Protein AF-0000000079721113 (afdb_homodimer)

Nearest PDB structures (foldseek):
  3q8d-assembly1_A  TM=7.172E-01  e=2.042E-10  Escherichia coli
  1w3s-assembly1_A  TM=7.820E-01  e=4.295E-09  Deinococcus radiodurans R1 = ATCC 13939 = DSM 20539
  2v1c-assembly1_C-2  TM=7.992E-01  e=2.391E-08  Deinococcus radiodurans R1 = ATCC 13939 = DSM 20539
  4jcv-assembly1_E  TM=7.531E-01  e=1.191E-07  Deinococcus radiodurans R1 = ATCC 13939 = DSM 20539
  2pqa-assembly2_C  TM=4.537E-01  e=2.463E-02  Homo sapiens

Solvent-accessible surface area (backbone atoms only — not comparable to full-atom values): 26046 Å² total; per-residue (Å²): 83,80,44,78,36,46,31,32,25,32,45,62,42,79,41,81,93,28,22,35,39,33,35,27,47,25,46,70,46,13,49,45,46,28,48,40,76,44,45,68,70,42,87,79,51,82,55,57,53,72,67,49,22,53,57,35,37,30,38,34,34,29,39,48,75,85,74,85,61,73,24,40,72,76,44,64,41,79,66,55,85,57,64,33,36,77,54,33,71,60,44,30,38,45,35,51,32,52,17,42,50,46,56,42,65,62,78,52,61,48,55,46,57,67,58,44,52,49,53,54,50,50,52,52,48,53,39,76,43,87,79,50,91,55,45,68,56,48,51,53,55,56,48,27,57,77,73,69,64,46,68,44,74,58,59,68,84,38,64,28,32,32,47,76,78,32,34,42,31,80,63,86,68,94,56,62,66,41,44,64,70,58,33,54,54,51,54,53,52,72,74,55,55,83,90,45,46,75,74,60,85,68,55,55,68,57,47,53,51,50,44,52,51,51,53,49,35,47,46,69,73,37,84,83,44,61,85,56,77,41,50,58,30,37,55,42,53,67,99,84,81,43,78,36,45,31,32,25,30,46,61,42,80,41,81,93,29,23,35,39,33,34,27,45,25,46,69,44,12,50,46,45,29,48,41,75,45,44,67,70,42,85,81,50,84,54,56,54,72,67,48,22,53,56,34,37,29,38,34,33,29,41,47,75,85,75,86,59,72,25,39,70,77,43,63,40,79,66,56,84,57,64,32,36,80,53,34,70,61,44,32,38,46,35,52,31,50,15,43,51,47,58,44,65,61,77,51,62,48,54,44,57,66,57,44,53,48,53,53,52,51,53,52,48,54,38,76,43,87,80,51,90,55,44,67,55,49,50,54,55,56,50,27,55,76,72,70,61,43,68,44,74,57,58,68,84,39,65,26,33,33,47,76,79,31,32,42,30,80,62,88,67,94,53,63,67,40,43,65,71,58,32,54,54,50,55,54,54,73,74,53,55,84,90,47,46,72,73,59,85,68,56,58,70,58,46,52,51,48,45,50,51,52,53,50,35,47,47,67,73,37,83,83,43,62,84,54,78,41,50,58,29,36,56,43,54,66,98

Foldseek 3Di:
DKDKWKWFWQDWDDDPDAKIWTWIQTQAFGIAIAIGPRQRPDPPDQDHPVCRPFGFMWTWIWDDPPPPDHTYTDHIDGPDDFDPCCPPPLNVLVRNQVSLQCVLFTDGRGHDNPLVVLSVVLNNVVRVDDQCLLSSLLSLLVSVVVVVLRADCPPLVAFKAALLNRYGDNDDDPGDIDGDPLSVLVNVSVPDDPVCRSVRDDDLVSSLVSVVSSLVSSVNPGPRGDNDPSSVVSSVSSD/DKDKWKWFWQDWDDDPDAKIWTWIQTQAFGIAIAIGPRQRPDPPDQDHPVCRPFGFMWTWIWDDPPPPDHTYTDHIDRPDDFDPCCPPPLNVLVRNQVSLQCVLFTDGRGHDNPLVVLSVVLNNVSRVDDQCLLSSLLSLLVSVVVVVLRADCPPLVAFKAALLNRYGDNDDDPGDIDGDPLSVLVNVSVPDDPVCRSVRDDDLVSSLVSVVSSLVSSVNPGPRGDDDPSSVVSSVSSD

Radius of gyration: 24.37 Å; Cα contacts (8 Å, |Δi|>4): 868; chains: 2; bounding box: 48×69×67 Å

Secondary structure (DSSP, 8-state):
-EEEEEEEEEEEEEETTTEEEEEEEETTTEEEEEEETTTTT-SSSSS-GGGGSTT-EEEEEEE---SSSPBEEEEEEESS--SSTTTSHHHHHHHHHHHHHHHHH----S--HHHHHHHHHHHHHHHH-S--TTHHHHHHHHHHHHHT-PPB-TTTTSSEEETTTTEEESS--SS-EEEHHHHHHHHHHHT--GGGGGG----HHHHHHHHHHHHHHHHHHSTT----THHHHHHHHT-/-EEEEEEEEEEEEEETTTEEEEEEEETTTEEEEEEETTTTT-SSSSS-GGGGSTT-EEEEEEE---SSS-BEEEEEEESS--SSTTTSHHHHHHHHHHHHHHHHH----S--HHHHHHHHHHHHHHHH-S--TTHHHHHHHHHHHHHT-PPB-TTTTSSEEETTTTEEESS--SS-EEEHHHHHHHHHHHT--GGGGGG----HHHHHHHHHHHHHHHHHHSTT----THHHHHHHHT-

InterPro domains:
  IPR003717 Recombination protein O, RecO [MF_00201] (1-237)
  IPR003717 Recombination protein O, RecO [PF02565] (86-227)
  IPR003717 Recombination protein O, RecO [PTHR33991] (2-238)
  IPR003717 Recombination protein O, RecO [TIGR00613] (5-154)
  IPR012340 Nucleic acid-binding, OB-fold [G3DSA:2.40.50.140] (1-79)
  IPR012340 Nucleic acid-binding, OB-fold [SSF50249] (2-80)
  IPR022572 DNA replication/recombination mediator RecO, N-terminal [PF11967] (1-79)
  IPR037278 ARFGAP/RecO-like zinc finger [SSF57863] (85-222)
  IPR042242 Recombination protein O, C-terminal [G3DSA:1.20.1440.120] (90-238)

Sequence (478 aa):
MQVATKGIVLTSIKYGDTSLIVRIFTFSDGIKSYLLRGILASKKGKLKTAYFQPLLQLDLIASHKNKGTLERITEAKVSYHYQSLHTDIAKNALTFFLAEMLGNSIHEEEANEGLFNFIEAALQWLDAHDEFANFHLYFLLSLTKYFGFYPDTNNMDYMYFDLLEGEFIKAPSLNPIVEGENLKHFKELLGINFDAIHSIKLNKKNRQELLKNLVLYFELHLQGFRKPKSLAVLNEVFSMQVATKGIVLTSIKYGDTSLIVRIFTFSDGIKSYLLRGILASKKGKLKTAYFQPLLQLDLIASHKNKGTLERITEAKVSYHYQSLHTDIAKNALTFFLAEMLGNSIHEEEANEGLFNFIEAALQWLDAHDEFANFHLYFLLSLTKYFGFYPDTNNMDYMYFDLLEGEFIKAPSLNPIVEGENLKHFKELLGINFDAIHSIKLNKKNRQELLKNLVLYFELHLQGFRKPKSLAVLNEVFS

pLDDT: mean 91.45, std 7.27, range [52.16, 98.31]

Organism: NCBI:txid616991

Structure (mmCIF, N/CA/C/O backbone):
data_AF-0000000079721113-model_v1
#
loop_
_entity.id
_entity.type
_entity.pdbx_description
1 polymer 'DNA replication and repair protein RecO'
#
loop_
_atom_site.group_PDB
_atom_site.id
_atom_site.type_symbol
_atom_site.label_atom_id
_atom_site.label_alt_id
_atom_site.label_comp_id
_atom_site.label_asym_id
_atom_site.label_entity_id
_atom_site.label_seq_id
_atom_site.pdbx_PDB_ins_code
_atom_site.Cartn_x
_atom_site.Cartn_y
_atom_site.Cartn_z
_atom_site.occupancy
_atom_site.B_iso_or_equiv
_atom_site.auth_seq_id
_atom_site.auth_comp_id
_atom_site.auth_asym_id
_atom_site.auth_atom_id
_atom_site.pdbx_PDB_model_num
ATOM 1 N N . MET A 1 1 ? -17.828 27.859 -12.805 1 86.75 1 MET A N 1
ATOM 2 C CA . MET A 1 1 ? -16.594 28.562 -13.133 1 86.75 1 MET A CA 1
ATOM 3 C C . MET A 1 1 ? -15.438 27.578 -13.312 1 86.75 1 MET A C 1
ATOM 5 O O . MET A 1 1 ? -15.266 26.656 -12.508 1 86.75 1 MET A O 1
ATOM 9 N N . GLN A 1 2 ? -14.672 27.828 -14.406 1 93.75 2 GLN A N 1
ATOM 10 C CA . GLN A 1 2 ? -13.5 27 -14.664 1 93.75 2 GLN A CA 1
ATOM 11 C C . GLN A 1 2 ? -12.305 27.469 -13.828 1 93.75 2 GLN A C 1
ATOM 13 O O . GLN A 1 2 ? -12.055 28.672 -13.703 1 93.75 2 GLN A O 1
ATOM 18 N N . VAL A 1 3 ? -11.656 26.531 -13.211 1 95.19 3 VAL A N 1
ATOM 19 C CA . VAL A 1 3 ? -10.539 26.859 -12.336 1 95.19 3 VAL A CA 1
ATOM 20 C C . VAL A 1 3 ? -9.336 26 -12.68 1 95.19 3 VAL A C 1
ATOM 22 O O . VAL A 1 3 ? -9.484 24.812 -12.977 1 95.19 3 VAL A O 1
ATOM 25 N N . ALA A 1 4 ? -8.172 26.625 -12.75 1 97.31 4 ALA A N 1
ATOM 26 C CA . ALA A 1 4 ? -6.887 25.938 -12.789 1 97.31 4 ALA A CA 1
ATOM 27 C C . ALA A 1 4 ? -6.211 25.938 -11.422 1 97.31 4 ALA A C 1
ATOM 29 O O . ALA A 1 4 ? -6 27 -10.836 1 97.31 4 ALA A O 1
ATOM 30 N N . THR A 1 5 ? -5.953 24.75 -10.906 1 97.62 5 THR A N 1
ATOM 31 C CA . THR A 1 5 ? -5.418 24.703 -9.547 1 97.62 5 THR A CA 1
ATOM 32 C C . THR A 1 5 ? -4.605 23.438 -9.32 1 97.62 5 THR A C 1
ATOM 34 O O . THR A 1 5 ? -4.789 22.438 -10.031 1 97.62 5 THR A O 1
ATOM 37 N N . LYS A 1 6 ? -3.658 23.531 -8.375 1 98.06 6 LYS A N 1
ATOM 38 C CA . LYS A 1 6 ? -3.002 22.344 -7.871 1 98.06 6 LYS A CA 1
ATOM 39 C C . LYS A 1 6 ? -3.906 21.594 -6.895 1 98.06 6 LYS A C 1
ATOM 41 O O . LYS A 1 6 ? -4.797 22.188 -6.289 1 98.06 6 LYS A O 1
ATOM 46 N N . GLY A 1 7 ? -3.684 20.281 -6.801 1 98 7 GLY A N 1
ATOM 47 C CA . GLY A 1 7 ? -4.469 19.469 -5.887 1 98 7 GLY A CA 1
ATOM 48 C C . GLY A 1 7 ? -3.709 18.281 -5.348 1 98 7 GLY A C 1
ATOM 49 O O . GLY A 1 7 ? -2.816 17.75 -6.016 1 98 7 GLY A O 1
ATOM 50 N N . ILE A 1 8 ? -4.031 17.875 -4.133 1 98.06 8 ILE A N 1
ATOM 51 C CA . ILE A 1 8 ? -3.523 16.672 -3.496 1 98.06 8 ILE A CA 1
ATOM 52 C C . ILE A 1 8 ? -4.68 15.711 -3.213 1 98.06 8 ILE A C 1
ATOM 54 O O . ILE A 1 8 ? -5.609 16.047 -2.48 1 98.06 8 ILE A O 1
ATOM 58 N N . VAL A 1 9 ? -4.598 14.539 -3.781 1 97.12 9 VAL A N 1
ATOM 59 C CA . VAL A 1 9 ? -5.676 13.562 -3.656 1 97.12 9 VAL A CA 1
ATOM 60 C C . VAL A 1 9 ? -5.715 13.016 -2.232 1 97.12 9 VAL A C 1
ATOM 62 O O . VAL A 1 9 ? -4.691 12.578 -1.703 1 97.12 9 VAL A O 1
ATOM 65 N N . LEU A 1 10 ? -6.906 13.016 -1.631 1 96.12 10 LEU A N 1
ATOM 66 C CA . LEU A 1 10 ? -7.031 12.5 -0.273 1 96.12 10 LEU A CA 1
ATOM 67 C C . LEU A 1 10 ? -7.727 11.141 -0.272 1 96.12 10 LEU A C 1
ATOM 69 O O . LEU A 1 10 ? -7.211 10.18 0.301 1 96.12 10 LEU A O 1
ATOM 73 N N . THR A 1 11 ? -8.891 11.141 -0.891 1 92.38 11 THR A N 1
ATOM 74 C CA . THR A 1 11 ? -9.648 9.898 -0.908 1 92.38 11 THR A CA 1
ATOM 75 C C . THR A 1 11 ? -10.281 9.672 -2.277 1 92.38 11 THR A C 1
ATOM 77 O O . THR A 1 11 ? -10.57 10.625 -3.002 1 92.38 11 THR A O 1
ATOM 80 N N . SER A 1 12 ? -10.344 8.477 -2.65 1 91.81 12 SER A N 1
ATOM 81 C CA . SER A 1 12 ? -11.047 8.023 -3.844 1 91.81 12 SER A CA 1
ATOM 82 C C . SER A 1 12 ? -11.969 6.848 -3.527 1 91.81 12 SER A C 1
ATOM 84 O O . SER A 1 12 ? -11.523 5.82 -3.012 1 91.81 12 SER A O 1
ATOM 86 N N . ILE A 1 13 ? -13.258 7.043 -3.811 1 88.19 13 ILE A N 1
ATOM 87 C CA . ILE A 1 13 ? -14.211 5.988 -3.486 1 88.19 13 ILE A CA 1
ATOM 88 C C . ILE A 1 13 ? -15.078 5.684 -4.703 1 88.19 13 ILE A C 1
ATOM 90 O O . ILE A 1 13 ? -15.453 6.594 -5.453 1 88.19 13 ILE A O 1
ATOM 94 N N . LYS A 1 14 ? -15.422 4.477 -4.852 1 85.81 14 LYS A N 1
ATOM 95 C CA . LYS A 1 14 ? -16.297 4.055 -5.938 1 85.81 14 LYS A CA 1
ATOM 96 C C . LYS A 1 14 ? -17.719 4.602 -5.746 1 85.81 14 LYS A C 1
ATOM 98 O O . LYS A 1 14 ? -18.234 4.621 -4.625 1 85.81 14 LYS A O 1
ATOM 103 N N . TYR A 1 15 ? -18.172 5.164 -6.805 1 89.38 15 TYR A N 1
ATOM 104 C CA . TYR A 1 15 ? -19.547 5.648 -6.867 1 89.38 15 TYR A CA 1
ATOM 105 C C . TYR A 1 15 ? -20.297 4.992 -8.016 1 89.38 15 TYR A C 1
ATOM 107 O O . TYR A 1 15 ? -20.062 5.305 -9.188 1 89.38 15 TYR A O 1
ATOM 115 N N . GLY A 1 16 ? -21.219 4.133 -7.652 1 87.19 16 GLY A N 1
ATOM 116 C CA . GLY A 1 16 ? -21.844 3.334 -8.695 1 87.19 16 GLY A CA 1
ATOM 117 C C . GLY A 1 16 ? -20.906 2.299 -9.289 1 87.19 16 GLY A C 1
ATOM 118 O O . GLY A 1 16 ? -20.016 1.796 -8.602 1 87.19 16 GLY A O 1
ATOM 119 N N . ASP A 1 17 ? -21.156 1.898 -10.617 1 83.69 17 ASP A N 1
ATOM 120 C CA . ASP A 1 17 ? -20.406 0.803 -11.219 1 83.69 17 ASP A CA 1
ATOM 121 C C . ASP A 1 17 ? -19.203 1.325 -11.984 1 83.69 17 ASP A C 1
ATOM 123 O O . ASP A 1 17 ? -18.219 0.604 -12.172 1 83.69 17 ASP A O 1
ATOM 127 N N . THR A 1 18 ? -19.281 2.627 -12.336 1 87.62 18 THR A N 1
ATOM 128 C CA . THR A 1 18 ? -18.281 3.025 -13.32 1 87.62 18 THR A CA 1
ATOM 129 C C . THR A 1 18 ? -17.594 4.32 -12.891 1 87.62 18 THR A C 1
ATOM 131 O O . THR A 1 18 ? -16.656 4.781 -13.555 1 87.62 18 THR A O 1
ATOM 134 N N . SER A 1 19 ? -18.016 4.875 -11.711 1 91.5 19 SER A N 1
ATOM 135 C CA . SER A 1 19 ? -17.547 6.219 -11.398 1 91.5 19 SER A CA 1
ATOM 136 C C . SER A 1 19 ? -16.797 6.246 -10.07 1 91.5 19 SER A C 1
ATOM 138 O O . SER A 1 19 ? -16.828 5.277 -9.312 1 91.5 19 SER A O 1
ATOM 140 N N . LEU A 1 20 ? -16.031 7.328 -9.906 1 92 20 LEU A N 1
ATOM 141 C CA . LEU A 1 20 ? -15.336 7.586 -8.648 1 92 20 LEU A CA 1
ATOM 142 C C . LEU A 1 20 ? -15.727 8.953 -8.086 1 92 20 LEU A C 1
ATOM 144 O O . LEU A 1 20 ? -15.93 9.906 -8.844 1 92 20 LEU A O 1
ATOM 148 N N . ILE A 1 21 ? -15.836 9.008 -6.824 1 94.75 21 ILE A N 1
ATOM 149 C CA . ILE A 1 21 ? -15.844 10.281 -6.113 1 94.75 21 ILE A CA 1
ATOM 150 C C . ILE A 1 21 ? -14.492 10.508 -5.441 1 94.75 21 ILE A C 1
ATOM 152 O O . ILE A 1 21 ? -14.047 9.688 -4.633 1 94.75 21 ILE A O 1
ATOM 156 N N . VAL A 1 22 ? -13.875 11.562 -5.809 1 95.69 22 VAL A N 1
ATOM 157 C CA . VAL A 1 22 ? -12.539 11.844 -5.277 1 95.69 22 VAL A CA 1
ATOM 158 C C . VAL A 1 22 ? -12.562 13.148 -4.484 1 95.69 22 VAL A C 1
ATOM 160 O O . VAL A 1 22 ? -13.172 14.133 -4.91 1 95.69 22 VAL A O 1
ATOM 163 N N . ARG A 1 23 ? -12 13.086 -3.32 1 95.94 23 ARG A N 1
ATOM 164 C CA . ARG A 1 23 ? -11.789 14.281 -2.506 1 95.94 23 ARG A CA 1
ATOM 165 C C . ARG A 1 23 ? -10.367 14.797 -2.652 1 95.94 23 ARG A C 1
ATOM 167 O O . ARG A 1 23 ? -9.406 14.055 -2.463 1 95.94 23 ARG A O 1
ATOM 174 N N . ILE A 1 24 ? -10.305 16.062 -3.021 1 97.31 24 ILE A N 1
ATOM 175 C CA . ILE A 1 24 ? -9 16.641 -3.305 1 97.31 24 ILE A CA 1
ATOM 176 C C . ILE A 1 24 ? -8.828 17.938 -2.504 1 97.31 24 ILE A C 1
ATOM 178 O O . ILE A 1 24 ? -9.75 18.75 -2.418 1 97.31 24 ILE A O 1
ATOM 182 N N . PHE A 1 25 ? -7.695 18.047 -1.771 1 97.94 25 PHE A N 1
ATOM 183 C CA . PHE A 1 25 ? -7.316 19.328 -1.174 1 97.94 25 PHE A CA 1
ATOM 184 C C . PHE A 1 25 ? -6.668 20.234 -2.209 1 97.94 25 PHE A C 1
ATOM 186 O O . PHE A 1 25 ? -5.543 19.984 -2.648 1 97.94 25 PHE A O 1
ATOM 193 N N . THR A 1 26 ? -7.391 21.281 -2.639 1 97.44 26 THR A N 1
ATOM 194 C CA . THR A 1 26 ? -6.922 22.141 -3.719 1 97.44 26 THR A CA 1
ATOM 195 C C . THR A 1 26 ? -6.234 23.375 -3.162 1 97.44 26 THR A C 1
ATOM 197 O O . THR A 1 26 ? -6.559 23.828 -2.062 1 97.44 26 THR A O 1
ATOM 200 N N . PHE A 1 27 ? -5.285 23.828 -3.934 1 97.56 27 PHE A N 1
ATOM 201 C CA . PHE A 1 27 ? -4.566 25.047 -3.562 1 97.56 27 PHE A CA 1
ATOM 202 C C . PHE A 1 27 ? -5.508 26.25 -3.539 1 97.56 27 PHE A C 1
ATOM 204 O O . PHE A 1 27 ? -5.43 27.078 -2.639 1 97.56 27 PHE A O 1
ATOM 211 N N . SER A 1 28 ? -6.492 26.281 -4.398 1 95.25 28 SER A N 1
ATOM 212 C CA . SER A 1 28 ? -7.301 27.469 -4.629 1 95.25 28 SER A CA 1
ATOM 213 C C . SER A 1 28 ? -8.57 27.453 -3.781 1 95.25 28 SER A C 1
ATOM 215 O O . SER A 1 28 ? -9.07 28.5 -3.387 1 95.25 28 SER A O 1
ATOM 217 N N . ASP A 1 29 ? -9.156 26.219 -3.518 1 94.06 29 ASP A N 1
ATOM 218 C CA . ASP A 1 29 ? -10.523 26.219 -2.994 1 94.06 29 ASP A CA 1
ATOM 219 C C . ASP A 1 29 ? -10.641 25.266 -1.804 1 94.06 29 ASP A C 1
ATOM 221 O O . ASP A 1 29 ? -11.75 24.875 -1.424 1 94.06 29 ASP A O 1
ATOM 225 N N . GLY A 1 30 ? -9.492 24.938 -1.265 1 94.5 30 GLY A N 1
ATOM 226 C CA . GLY A 1 30 ? -9.594 23.984 -0.162 1 94.5 30 GLY A CA 1
ATOM 227 C C . GLY A 1 30 ? -10.039 22.609 -0.598 1 94.5 30 GLY A C 1
ATOM 228 O O . GLY A 1 30 ? -9.664 22.141 -1.675 1 94.5 30 GLY A O 1
ATOM 229 N N . ILE A 1 31 ? -10.836 21.953 0.256 1 95.44 31 ILE A N 1
ATOM 230 C CA . ILE A 1 31 ? -11.266 20.594 -0.056 1 95.44 31 ILE A CA 1
ATOM 231 C C . ILE A 1 31 ? -12.477 20.641 -0.979 1 95.44 31 ILE A C 1
ATOM 233 O O . ILE A 1 31 ? -13.445 21.359 -0.712 1 95.44 31 ILE A O 1
ATOM 237 N N . LYS A 1 32 ? -12.359 19.891 -2.023 1 95.38 32 LYS A N 1
ATOM 238 C CA . LYS A 1 32 ? -13.469 19.75 -2.959 1 95.38 32 LYS A CA 1
ATOM 239 C C . LYS A 1 32 ? -13.695 18.281 -3.328 1 95.38 32 LYS A C 1
ATOM 241 O O . LYS A 1 32 ? -12.742 17.5 -3.391 1 95.38 32 LYS A O 1
ATOM 246 N N . SER A 1 33 ? -14.945 17.969 -3.557 1 95.81 33 SER A N 1
ATOM 247 C CA . SER A 1 33 ? -15.305 16.641 -4.02 1 95.81 33 SER A CA 1
ATOM 248 C C . SER A 1 33 ? -15.664 16.641 -5.5 1 95.81 33 SER A C 1
ATOM 250 O O . SER A 1 33 ? -16.406 17.516 -5.961 1 95.81 33 SER A O 1
ATOM 252 N N . TYR A 1 34 ? -15.086 15.711 -6.242 1 96.56 34 TYR A N 1
ATOM 253 C CA . TYR A 1 34 ? -15.281 15.625 -7.684 1 96.56 34 TYR A CA 1
ATOM 254 C C . TYR A 1 34 ? -15.891 14.281 -8.07 1 96.56 34 TYR A C 1
ATOM 256 O O . TYR A 1 34 ? -15.492 13.242 -7.543 1 96.56 34 TYR A O 1
ATOM 264 N N . LEU A 1 35 ? -16.859 14.398 -8.938 1 95.25 35 LEU A N 1
ATOM 265 C CA . LEU A 1 35 ? -17.391 13.18 -9.547 1 95.25 35 LEU A CA 1
ATOM 266 C C . LEU A 1 35 ? -16.688 12.898 -10.875 1 95.25 35 LEU A C 1
ATOM 268 O O . LEU A 1 35 ? -16.781 13.703 -11.805 1 95.25 35 LEU A O 1
ATOM 272 N N . LEU A 1 36 ? -15.969 11.812 -10.898 1 93.25 36 LEU A N 1
ATOM 273 C CA . LEU A 1 36 ? -15.352 11.352 -12.141 1 93.25 36 LEU A CA 1
ATOM 274 C C . LEU A 1 36 ? -16.219 10.289 -12.812 1 93.25 36 LEU A C 1
ATOM 276 O O . LEU A 1 36 ? -16.016 9.094 -12.617 1 93.25 36 LEU A O 1
ATOM 280 N N . ARG A 1 37 ? -17 10.773 -13.719 1 89.62 37 ARG A N 1
ATOM 281 C CA . ARG A 1 37 ? -18.016 9.922 -14.336 1 89.62 37 ARG A CA 1
ATOM 282 C C . ARG A 1 37 ? -17.375 8.977 -15.352 1 89.62 37 ARG A C 1
ATOM 284 O O . ARG A 1 37 ? -16.609 9.414 -16.219 1 89.62 37 ARG A O 1
ATOM 291 N N . GLY A 1 38 ? -17.656 7.703 -15.281 1 87 38 GLY A N 1
ATOM 292 C CA . GLY A 1 38 ? -17.281 6.711 -16.281 1 87 38 GLY A CA 1
ATOM 293 C C . GLY A 1 38 ? -15.797 6.398 -16.281 1 87 38 GLY A C 1
ATOM 294 O O . GLY A 1 38 ? -15.305 5.738 -17.188 1 87 38 GLY A O 1
ATOM 295 N N . ILE A 1 39 ? -15.062 6.824 -15.297 1 84.44 39 ILE A N 1
ATOM 296 C CA . ILE A 1 39 ? -13.602 6.727 -15.305 1 84.44 39 ILE A CA 1
ATOM 297 C C . ILE A 1 39 ? -13.188 5.262 -15.219 1 84.44 39 ILE A C 1
ATOM 299 O O . ILE A 1 39 ? -12.109 4.883 -15.688 1 84.44 39 ILE A O 1
ATOM 303 N N . LEU A 1 40 ? -14.117 4.473 -14.664 1 80.06 40 LEU A N 1
ATOM 304 C CA . LEU A 1 40 ? -13.781 3.064 -14.469 1 80.06 40 LEU A CA 1
ATOM 305 C C . LEU A 1 40 ? -14.125 2.25 -15.711 1 80.06 40 LEU A C 1
ATOM 307 O O . LEU A 1 40 ? -13.656 1.12 -15.867 1 80.06 40 LEU A O 1
ATOM 311 N N . ALA A 1 41 ? -15.008 2.785 -16.547 1 75.56 41 ALA A N 1
ATOM 312 C CA . ALA A 1 41 ? -15.469 2.078 -17.75 1 75.56 41 ALA A CA 1
ATOM 313 C C . ALA A 1 41 ? -14.578 2.391 -18.938 1 75.56 41 ALA A C 1
ATOM 315 O O . ALA A 1 41 ? -14.422 1.561 -19.844 1 75.56 41 ALA A O 1
ATOM 316 N N . SER A 1 42 ? -14.031 3.523 -18.938 1 67.31 42 SER A N 1
ATOM 317 C CA . SER A 1 42 ? -13.336 3.936 -20.156 1 67.31 42 SER A CA 1
ATOM 318 C C . SER A 1 42 ? -11.82 3.932 -19.953 1 67.31 42 SER A C 1
ATOM 320 O O . SER A 1 42 ? -11.32 4.434 -18.938 1 67.31 42 SER A O 1
ATOM 322 N N . LYS A 1 43 ? -11.156 3.293 -20.859 1 63.19 43 LYS A N 1
ATOM 323 C CA . LYS A 1 43 ? -9.695 3.262 -20.859 1 63.19 43 LYS A CA 1
ATOM 324 C C . LYS A 1 43 ? -9.125 4.445 -21.641 1 63.19 43 LYS A C 1
ATOM 326 O O . LYS A 1 43 ? -7.941 4.77 -21.5 1 63.19 43 LYS A O 1
ATOM 331 N N . LYS A 1 44 ? -9.836 5.008 -22.375 1 61.88 44 LYS A N 1
ATOM 332 C CA . LYS A 1 44 ? -9.367 5.98 -23.344 1 61.88 44 LYS A CA 1
ATOM 333 C C . LYS A 1 44 ? -9.602 7.406 -22.875 1 61.88 44 LYS A C 1
ATOM 335 O O . LYS A 1 44 ? -9.234 8.367 -23.547 1 61.88 44 LYS A O 1
ATOM 340 N N . GLY A 1 45 ? -9.984 7.559 -21.75 1 66.44 45 GLY A N 1
ATOM 341 C CA . GLY A 1 45 ? -10.312 8.906 -21.312 1 66.44 45 GLY A CA 1
ATOM 342 C C . GLY A 1 45 ? -9.094 9.703 -20.875 1 66.44 45 GLY A C 1
ATOM 343 O O . GLY A 1 45 ? -8.016 9.133 -20.672 1 66.44 45 GLY A O 1
ATOM 344 N N . LYS A 1 46 ? -9.297 11.047 -20.938 1 73.12 46 LYS A N 1
ATOM 345 C CA . LYS A 1 46 ? -8.258 11.984 -20.531 1 73.12 46 LYS A CA 1
ATOM 346 C C . LYS A 1 46 ? -7.84 11.766 -19.094 1 73.12 46 LYS A C 1
ATOM 348 O O . LYS A 1 46 ? -6.691 12.023 -18.719 1 73.12 46 LYS A O 1
ATOM 353 N N . LEU A 1 47 ? -8.789 11.328 -18.344 1 81.25 47 LEU A N 1
ATOM 354 C CA . LEU A 1 47 ? -8.523 11.078 -16.922 1 81.25 47 LEU A CA 1
ATOM 355 C C . LEU A 1 47 ? -8.289 9.594 -16.672 1 81.25 47 LEU A C 1
ATOM 357 O O . LEU A 1 47 ? -8.984 8.742 -17.234 1 81.25 47 LEU A O 1
ATOM 361 N N . LYS A 1 48 ? -7.242 9.367 -15.859 1 80.75 48 LYS A N 1
ATOM 362 C CA . LYS A 1 48 ? -6.902 7.988 -15.5 1 80.75 48 LYS A CA 1
ATOM 363 C C . LYS A 1 48 ? -7.047 7.758 -14 1 80.75 48 LYS A C 1
ATOM 365 O O . LYS A 1 48 ? -6.703 8.625 -13.195 1 80.75 48 LYS A O 1
ATOM 370 N N . THR A 1 49 ? -7.559 6.57 -13.648 1 81.56 49 THR A N 1
ATOM 371 C CA . THR A 1 49 ? -7.77 6.223 -12.25 1 81.56 49 THR A CA 1
ATOM 372 C C . THR A 1 49 ? -6.461 6.289 -11.469 1 81.56 49 THR A C 1
ATOM 374 O O . THR A 1 49 ? -6.449 6.648 -10.289 1 81.56 49 THR A O 1
ATOM 377 N N . ALA A 1 50 ? -5.422 6.027 -12.172 1 78.12 50 ALA A N 1
ATOM 378 C CA . ALA A 1 50 ? -4.098 6 -11.547 1 78.12 50 ALA A CA 1
ATOM 379 C C . ALA A 1 50 ? -3.713 7.379 -11.023 1 78.12 50 ALA A C 1
ATOM 381 O O . ALA A 1 50 ? -2.865 7.496 -10.133 1 78.12 50 ALA A O 1
ATOM 382 N N . TYR A 1 51 ? -4.348 8.422 -11.484 1 84.75 51 TYR A N 1
ATOM 383 C CA . TYR A 1 51 ? -4.051 9.789 -11.07 1 84.75 51 TYR A CA 1
ATOM 384 C C . TYR A 1 51 ? -4.664 10.086 -9.703 1 84.75 51 TYR A C 1
ATOM 386 O O . TYR A 1 51 ? -4.328 11.086 -9.07 1 84.75 51 TYR A O 1
ATOM 394 N N . PHE A 1 52 ? -5.406 9.18 -9.25 1 89.94 52 PHE A N 1
ATOM 395 C CA . PHE A 1 52 ? -6.195 9.562 -8.086 1 89.94 52 PHE A CA 1
ATOM 396 C C . PHE A 1 52 ? -5.887 8.648 -6.906 1 89.94 52 PHE A C 1
ATOM 398 O O . PHE A 1 52 ? -6.762 8.359 -6.086 1 89.94 52 PHE A O 1
ATOM 405 N N . GLN A 1 53 ? -4.664 8.234 -6.949 1 88.38 53 GLN A N 1
ATOM 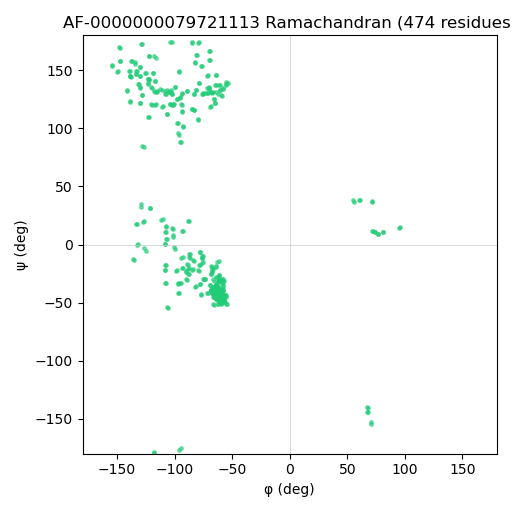406 C CA . GLN A 1 53 ? -4.133 7.547 -5.777 1 88.38 53 GLN A CA 1
ATOM 407 C C . GLN A 1 53 ? -3.955 8.508 -4.605 1 88.38 53 GLN A C 1
ATOM 409 O O . GLN A 1 53 ? -3.766 9.711 -4.809 1 88.38 53 GLN A O 1
ATOM 414 N N . PRO A 1 54 ? -3.906 7.945 -3.443 1 93.5 54 PRO A N 1
ATOM 415 C CA . PRO A 1 54 ? -3.771 8.812 -2.268 1 93.5 54 PRO A CA 1
ATOM 416 C C . PRO A 1 54 ? -2.498 9.656 -2.297 1 93.5 54 PRO A C 1
ATOM 418 O O . PRO A 1 54 ? -1.404 9.117 -2.496 1 93.5 54 PRO A O 1
ATOM 421 N N . LEU A 1 55 ? -2.662 10.93 -2.111 1 96.38 55 LEU A N 1
ATOM 422 C CA . LEU A 1 55 ? -1.641 11.945 -1.891 1 96.38 55 LEU A CA 1
ATOM 423 C C . LEU A 1 55 ? -0.893 12.258 -3.184 1 96.38 55 LEU A C 1
ATOM 425 O O . LEU A 1 55 ? 0.125 12.953 -3.164 1 96.38 55 LEU A O 1
ATOM 429 N N . LEU A 1 56 ? -1.414 11.766 -4.277 1 94.38 56 LEU A N 1
ATOM 430 C CA . LEU A 1 56 ? -0.834 12.195 -5.543 1 94.38 56 LEU A CA 1
ATOM 431 C C . LEU A 1 56 ? -1.046 13.688 -5.762 1 94.38 56 LEU A C 1
ATOM 433 O O . LEU A 1 56 ? -2.113 14.219 -5.449 1 94.38 56 LEU A O 1
ATOM 437 N N . GLN A 1 57 ? -0.004 14.289 -6.234 1 96.69 57 GLN A N 1
ATOM 438 C CA . GLN A 1 57 ? -0.052 15.719 -6.52 1 96.69 57 GLN A CA 1
ATOM 439 C C . GLN A 1 57 ? -0.412 15.977 -7.977 1 96.69 57 GLN A C 1
ATOM 441 O O . GLN A 1 57 ? 0.225 15.438 -8.883 1 96.69 57 GLN A O 1
ATOM 446 N N . LEU A 1 58 ? -1.443 16.891 -8.219 1 97.06 58 LEU A N 1
ATOM 447 C CA . LEU A 1 58 ? -2.002 17.047 -9.555 1 97.06 58 LEU A CA 1
ATOM 448 C C . LEU A 1 58 ? -2.117 18.531 -9.914 1 97.06 58 LEU A C 1
ATOM 450 O O . LEU A 1 58 ? -2.273 19.375 -9.039 1 97.06 58 LEU A O 1
ATOM 454 N N . ASP A 1 59 ? -1.982 18.781 -11.188 1 97.44 59 ASP A N 1
ATOM 455 C CA . ASP A 1 59 ? -2.508 20 -11.797 1 97.44 59 ASP A CA 1
ATOM 456 C C . ASP A 1 59 ? -3.887 19.766 -12.406 1 97.44 59 ASP A C 1
ATOM 458 O O . ASP A 1 59 ? -4.055 18.875 -13.25 1 97.44 59 ASP A O 1
ATOM 462 N N . LEU A 1 60 ? -4.859 20.609 -12 1 97.25 60 LEU A N 1
ATOM 463 C CA . LEU A 1 60 ? -6.246 20.344 -12.367 1 97.25 60 LEU A CA 1
ATOM 464 C C . LEU A 1 60 ? -6.84 21.516 -13.141 1 97.25 60 LEU A C 1
ATOM 466 O O . LEU A 1 60 ? -6.527 22.672 -12.859 1 97.25 60 LEU A O 1
ATOM 470 N N . ILE A 1 61 ? -7.613 21.188 -14.102 1 97.5 61 ILE A N 1
ATOM 471 C CA . ILE A 1 61 ? -8.633 22.078 -14.641 1 97.5 61 ILE A CA 1
ATOM 472 C C . ILE A 1 61 ? -10.023 21.562 -14.266 1 97.5 61 ILE A C 1
ATOM 474 O O . ILE A 1 61 ? -10.383 20.438 -14.609 1 97.5 61 ILE A O 1
ATOM 478 N N . ALA A 1 62 ? -10.727 22.359 -13.547 1 96.19 62 ALA A N 1
ATOM 479 C CA . ALA A 1 62 ? -12 21.891 -13 1 96.19 62 ALA A CA 1
ATOM 480 C C . ALA A 1 62 ? -13.07 22.969 -13.133 1 96.19 62 ALA A C 1
ATOM 482 O O . ALA A 1 62 ? -12.766 24.141 -13.367 1 96.19 62 ALA A O 1
ATOM 483 N N . SER A 1 63 ? -14.281 22.5 -13.094 1 94.62 63 SER A N 1
ATOM 484 C CA . SER A 1 63 ? -15.445 23.375 -13.023 1 94.62 63 SER A CA 1
ATOM 485 C C . SER A 1 63 ? -16.078 23.359 -11.641 1 94.62 63 SER A C 1
ATOM 487 O O . SER A 1 63 ? -16.625 22.328 -11.211 1 94.62 63 SER A O 1
ATOM 489 N N . HIS A 1 64 ? -15.961 24.5 -10.984 1 92.06 64 HIS A N 1
ATOM 490 C CA . HIS A 1 64 ? -16.516 24.625 -9.648 1 92.06 64 HIS A CA 1
ATOM 491 C C . HIS A 1 64 ? -17.844 25.391 -9.672 1 92.06 64 HIS A C 1
ATOM 493 O O . HIS A 1 64 ? -17.906 26.531 -10.133 1 92.06 64 HIS A O 1
ATOM 499 N N . LYS A 1 65 ? -18.875 24.734 -9.227 1 86.81 65 LYS A N 1
ATOM 500 C CA . LYS A 1 65 ? -20.172 25.391 -9.078 1 86.81 65 LYS A CA 1
ATOM 501 C C . LYS A 1 65 ? -20.328 26 -7.688 1 86.81 65 LYS A C 1
ATOM 503 O O . LYS A 1 65 ? -21.078 26.969 -7.508 1 86.81 65 LYS A O 1
ATOM 508 N N . ASN A 1 66 ? -19.625 25.531 -6.73 1 78.31 66 ASN A N 1
ATOM 509 C CA . ASN A 1 66 ? -19.594 26 -5.352 1 78.31 66 ASN A CA 1
ATOM 510 C C . ASN A 1 66 ? -21 26.016 -4.734 1 78.31 66 ASN A C 1
ATOM 512 O O . ASN A 1 66 ? -21.391 27 -4.109 1 78.31 66 ASN A O 1
ATOM 516 N N . LYS A 1 67 ? -21.797 25.047 -5.047 1 79.44 67 LYS A N 1
ATOM 517 C CA . LYS A 1 67 ? -23.141 24.922 -4.492 1 79.44 67 LYS A CA 1
ATOM 518 C C . LYS A 1 67 ? -23.25 23.719 -3.564 1 79.44 67 LYS A C 1
ATOM 520 O O . LYS A 1 67 ? -24.344 23.219 -3.303 1 79.44 67 LYS A O 1
ATOM 525 N N . GLY A 1 68 ? -22.062 23.297 -3.076 1 75.19 68 GLY A N 1
ATOM 526 C CA . GLY A 1 68 ? -22.062 22.172 -2.16 1 75.19 68 GLY A CA 1
ATOM 527 C C . GLY A 1 68 ? -22.25 20.828 -2.855 1 75.19 68 GLY A C 1
ATOM 528 O O . GLY A 1 68 ? -22.469 19.812 -2.199 1 75.19 68 GLY A O 1
ATOM 529 N N . THR A 1 69 ? -22.188 20.875 -4.117 1 81.75 69 THR A N 1
ATOM 530 C CA . THR A 1 69 ? -22.406 19.656 -4.895 1 81.75 69 THR A CA 1
ATOM 531 C C . THR A 1 69 ? -21.078 19.109 -5.406 1 81.75 69 THR A C 1
ATOM 533 O O . THR A 1 69 ? -20.016 19.703 -5.168 1 81.75 69 THR A O 1
ATOM 536 N N . LEU A 1 70 ? -21.094 17.984 -6 1 92.56 70 LEU A N 1
ATOM 537 C CA . LEU A 1 70 ? -19.938 17.375 -6.629 1 92.56 70 LEU A CA 1
ATOM 538 C C . LEU A 1 70 ? -19.453 18.188 -7.824 1 92.56 70 LEU A C 1
ATOM 540 O O . LEU A 1 70 ? -20.266 18.594 -8.664 1 92.56 70 LEU A O 1
ATOM 544 N N . GLU A 1 71 ? -18.219 18.531 -7.785 1 95.31 71 GLU A N 1
ATOM 545 C CA . GLU A 1 71 ? -17.594 19.281 -8.875 1 95.31 71 GLU A CA 1
ATOM 546 C C . GLU A 1 71 ? -17.109 18.344 -9.977 1 95.31 71 GLU A C 1
ATOM 548 O O . GLU A 1 71 ? -17.297 17.125 -9.891 1 95.31 71 GLU A O 1
ATOM 553 N N . ARG A 1 72 ? -16.641 19.078 -11.078 1 94.06 72 ARG A N 1
ATOM 554 C CA . ARG A 1 72 ? -16.188 18.297 -12.219 1 94.06 72 ARG A CA 1
ATOM 555 C C . ARG A 1 72 ? -14.75 18.625 -12.578 1 94.06 72 ARG A C 1
ATOM 557 O O . ARG A 1 72 ? -14.352 19.797 -12.539 1 94.06 72 ARG A O 1
ATOM 564 N N . ILE A 1 73 ? -13.961 17.531 -12.906 1 96 73 ILE A N 1
ATOM 565 C CA . ILE A 1 73 ? -12.602 17.719 -13.406 1 96 73 ILE A CA 1
ATOM 566 C C . ILE A 1 73 ? -12.57 17.531 -14.922 1 96 73 ILE A C 1
ATOM 568 O O . ILE A 1 73 ? -13.039 16.516 -15.438 1 96 73 ILE A O 1
ATOM 572 N N . THR A 1 74 ? -11.992 18.469 -15.617 1 94 74 THR A N 1
ATOM 573 C CA . THR A 1 74 ? -11.891 18.391 -17.062 1 94 74 THR A CA 1
ATOM 574 C C . THR A 1 74 ? -10.531 17.844 -17.484 1 94 74 THR A C 1
ATOM 576 O O . THR A 1 74 ? -10.43 17.078 -18.453 1 94 74 THR A O 1
ATOM 579 N N . GLU A 1 75 ? -9.531 18.297 -16.812 1 94.62 75 GLU A N 1
ATOM 580 C CA . GLU A 1 75 ? -8.18 17.828 -17.078 1 94.62 75 GLU A CA 1
ATOM 581 C C . GLU A 1 75 ? -7.414 17.594 -15.773 1 94.62 75 GLU A C 1
ATOM 583 O O . GLU A 1 75 ? -7.594 18.328 -14.805 1 94.62 75 GLU A O 1
ATOM 588 N N . ALA A 1 76 ? -6.586 16.562 -15.812 1 93.75 76 ALA A N 1
ATOM 589 C CA . ALA A 1 76 ? -5.688 16.297 -14.695 1 93.75 76 ALA A CA 1
ATOM 590 C C . ALA A 1 76 ? -4.324 15.828 -15.188 1 93.75 76 ALA A C 1
ATOM 592 O O . ALA A 1 76 ? -4.234 15.016 -16.109 1 93.75 76 ALA A O 1
ATOM 593 N N . LYS A 1 77 ? -3.314 16.453 -14.594 1 90.88 77 LYS A N 1
ATOM 594 C CA . LYS A 1 77 ? -1.94 16.047 -14.867 1 90.88 77 LYS A CA 1
ATOM 595 C C . LYS A 1 77 ? -1.157 15.867 -13.57 1 90.88 77 LYS A C 1
ATOM 597 O O . LYS A 1 77 ? -1.299 16.656 -12.633 1 90.88 77 LYS A O 1
ATOM 602 N N . VAL A 1 78 ? -0.363 14.789 -13.562 1 88.56 78 VAL A N 1
ATOM 603 C CA . VAL A 1 78 ? 0.498 14.594 -12.398 1 88.56 78 VAL A CA 1
ATOM 604 C C . VAL A 1 78 ? 1.52 15.727 -12.32 1 88.56 78 VAL A C 1
ATOM 606 O O . VAL A 1 78 ? 2.258 15.977 -13.281 1 88.56 78 VAL A O 1
ATOM 609 N N . SER A 1 79 ? 1.5 16.406 -11.234 1 93.19 79 SER A N 1
ATOM 610 C CA . SER A 1 79 ? 2.377 17.562 -11.094 1 93.19 79 SER A CA 1
ATOM 611 C C . SER A 1 79 ? 3.742 17.172 -10.547 1 93.19 79 SER A C 1
ATOM 613 O O . SER A 1 79 ? 4.727 17.875 -10.734 1 93.19 79 SER A O 1
ATOM 615 N N . TYR A 1 80 ? 3.832 16.078 -9.812 1 90.31 80 TYR A N 1
ATOM 616 C CA . TYR A 1 80 ? 5.066 15.531 -9.258 1 90.31 80 TYR A CA 1
ATOM 617 C C . TYR A 1 80 ? 5.094 14.008 -9.375 1 90.31 80 TYR A C 1
ATOM 619 O O . TYR A 1 80 ? 4.219 13.328 -8.836 1 90.31 80 TYR A O 1
ATOM 627 N N . HIS A 1 81 ? 6.059 13.523 -9.984 1 84.06 81 HIS A N 1
ATOM 628 C CA . HIS A 1 81 ? 6.18 12.086 -10.188 1 84.06 81 HIS A CA 1
ATOM 629 C C . HIS A 1 81 ? 7 11.438 -9.078 1 84.06 81 HIS A C 1
ATOM 631 O O . HIS A 1 81 ? 8.234 11.438 -9.133 1 84.06 81 HIS A O 1
ATOM 637 N N . TYR A 1 82 ? 6.297 10.82 -8.156 1 87.81 82 TYR A N 1
ATOM 638 C CA . TYR A 1 82 ? 6.965 10.164 -7.035 1 87.81 82 TYR A CA 1
ATOM 639 C C . TYR A 1 82 ? 7.836 9.016 -7.516 1 87.81 82 TYR A C 1
ATOM 641 O O . TYR A 1 82 ? 7.449 8.273 -8.422 1 87.81 82 TYR A O 1
ATOM 649 N N . GLN A 1 83 ? 8.867 8.891 -6.809 1 82.25 83 GLN A N 1
ATOM 650 C CA . GLN A 1 83 ? 9.812 7.84 -7.172 1 82.25 83 GLN A CA 1
ATOM 651 C C . GLN A 1 83 ? 9.586 6.582 -6.34 1 82.25 83 GLN A C 1
ATOM 653 O O . GLN A 1 83 ? 9.789 5.465 -6.824 1 82.25 83 GLN A O 1
ATOM 658 N N . SER A 1 84 ? 9.195 6.75 -5.164 1 85.56 84 SER A N 1
ATOM 659 C CA . SER A 1 84 ? 9.172 5.594 -4.273 1 85.56 84 SER A CA 1
ATOM 660 C C . SER A 1 84 ? 7.887 5.555 -3.459 1 85.56 84 SER A C 1
ATOM 662 O O . SER A 1 84 ? 7.535 4.516 -2.895 1 85.56 84 SER A O 1
ATOM 664 N N . LEU A 1 85 ? 7.184 6.555 -3.453 1 87.19 85 LEU A N 1
ATOM 665 C CA . LEU A 1 85 ? 6.07 6.719 -2.521 1 87.19 85 LEU A CA 1
ATOM 666 C C . LEU A 1 85 ? 5.059 5.586 -2.68 1 87.19 85 LEU A C 1
ATOM 668 O O . LEU A 1 85 ? 4.57 5.043 -1.688 1 87.19 85 LEU A O 1
ATOM 672 N N . HIS A 1 86 ? 4.852 5.203 -3.906 1 82.69 86 HIS A N 1
ATOM 673 C CA . HIS A 1 86 ? 3.809 4.215 -4.145 1 82.69 86 HIS A CA 1
ATOM 674 C C . HIS A 1 86 ? 4.406 2.861 -4.512 1 82.69 86 HIS A C 1
ATOM 676 O O . HIS A 1 86 ? 3.678 1.878 -4.668 1 82.69 86 HIS A O 1
ATOM 682 N N . THR A 1 87 ? 5.754 2.764 -4.555 1 81.31 87 THR A N 1
ATOM 683 C CA . THR A 1 87 ? 6.379 1.514 -4.969 1 81.31 87 THR A CA 1
ATOM 684 C C . THR A 1 87 ? 7.023 0.811 -3.777 1 81.31 87 THR A C 1
ATOM 686 O O . THR A 1 87 ? 7.289 -0.392 -3.828 1 81.31 87 THR A O 1
ATOM 689 N N . ASP A 1 88 ? 7.305 1.609 -2.77 1 84.62 88 ASP A N 1
ATOM 690 C CA . ASP A 1 88 ? 7.812 1.062 -1.516 1 84.62 88 ASP A CA 1
ATOM 691 C C . ASP A 1 88 ? 6.672 0.697 -0.57 1 84.62 88 ASP A C 1
ATOM 693 O O . ASP A 1 88 ? 5.758 1.495 -0.356 1 84.62 88 ASP A O 1
ATOM 697 N N . ILE A 1 89 ? 6.758 -0.467 -0.042 1 83.56 89 ILE A N 1
ATOM 698 C CA . ILE A 1 89 ? 5.652 -0.98 0.761 1 83.56 89 ILE A CA 1
ATOM 699 C C . ILE A 1 89 ? 5.441 -0.083 1.979 1 83.56 89 ILE A C 1
ATOM 701 O O . ILE A 1 89 ? 4.305 0.247 2.322 1 83.56 89 ILE A O 1
ATOM 705 N N . ALA A 1 90 ? 6.539 0.281 2.654 1 87.81 90 ALA A N 1
ATOM 706 C CA . ALA A 1 90 ? 6.434 1.102 3.857 1 87.81 90 ALA A CA 1
ATOM 707 C C . ALA A 1 90 ? 5.914 2.498 3.525 1 87.81 90 ALA A C 1
ATOM 709 O O . ALA A 1 90 ? 5.039 3.023 4.215 1 87.81 90 ALA A O 1
ATOM 710 N N . LYS A 1 91 ? 6.406 3.098 2.459 1 90.19 91 LYS A N 1
ATOM 711 C CA . LYS A 1 91 ? 5.969 4.43 2.049 1 90.19 91 LYS A CA 1
ATOM 712 C C . LYS A 1 91 ? 4.516 4.41 1.579 1 90.19 91 LYS A C 1
ATOM 714 O O . LYS A 1 91 ? 3.76 5.344 1.85 1 90.19 91 LYS A O 1
ATOM 719 N N . ASN A 1 92 ? 4.215 3.357 0.914 1 88.5 92 ASN A N 1
ATOM 720 C CA . ASN A 1 92 ? 2.83 3.215 0.475 1 88.5 92 ASN A CA 1
ATOM 721 C C . ASN A 1 92 ? 1.87 3.154 1.66 1 88.5 92 ASN A C 1
ATOM 723 O O . ASN A 1 92 ? 0.822 3.801 1.647 1 88.5 92 ASN A O 1
ATOM 727 N N . ALA A 1 93 ? 2.209 2.389 2.639 1 89.56 93 ALA A N 1
ATOM 728 C CA . ALA A 1 93 ? 1.396 2.324 3.85 1 89.56 93 ALA A CA 1
ATOM 729 C C . ALA A 1 93 ? 1.277 3.697 4.504 1 89.56 93 ALA A C 1
ATOM 731 O O . ALA A 1 93 ? 0.195 4.09 4.949 1 89.56 93 ALA A O 1
ATOM 732 N N . LEU A 1 94 ? 2.369 4.418 4.52 1 93.06 94 LEU A N 1
ATOM 733 C CA . LEU A 1 94 ? 2.379 5.77 5.066 1 93.06 94 LEU A CA 1
ATOM 734 C C . LEU A 1 94 ? 1.442 6.684 4.285 1 93.06 94 LEU A C 1
ATOM 736 O O . LEU A 1 94 ? 0.729 7.5 4.871 1 93.06 94 LEU A O 1
ATOM 740 N N . THR A 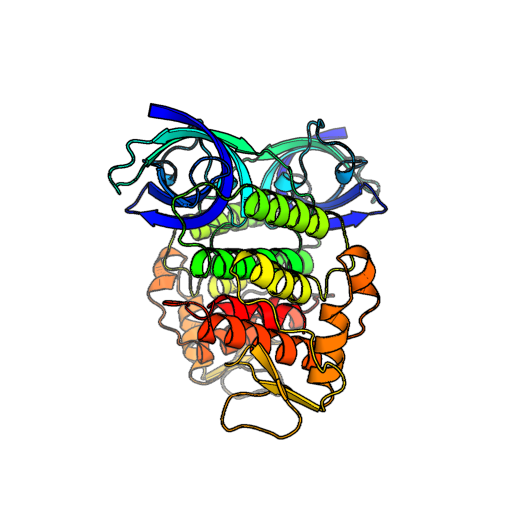1 95 ? 1.477 6.496 3.016 1 93.12 95 THR A N 1
ATOM 741 C CA . THR A 1 95 ? 0.661 7.34 2.152 1 93.12 95 THR A CA 1
ATOM 742 C C . THR A 1 95 ? -0.822 7.16 2.461 1 93.12 95 THR A C 1
ATOM 744 O O . THR A 1 95 ? -1.563 8.141 2.572 1 93.12 95 THR A O 1
ATOM 747 N N . PHE A 1 96 ? -1.245 5.969 2.627 1 92.25 96 PHE A N 1
ATOM 748 C CA . PHE A 1 96 ? -2.643 5.703 2.943 1 92.25 96 PHE A CA 1
ATOM 749 C C . PHE A 1 96 ? -3.01 6.277 4.309 1 92.25 96 PHE A C 1
ATOM 751 O O . PHE A 1 96 ? -4.059 6.906 4.457 1 92.25 96 PHE A O 1
ATOM 758 N N . PHE A 1 97 ? -2.146 6.105 5.27 1 94.69 97 PHE A N 1
ATOM 759 C CA . PHE A 1 97 ? -2.385 6.598 6.621 1 94.69 97 PHE A CA 1
ATOM 760 C C . PHE A 1 97 ? -2.471 8.117 6.637 1 94.69 97 PHE A C 1
ATOM 762 O O . PHE A 1 97 ? -3.412 8.688 7.195 1 94.69 97 PHE A O 1
ATOM 769 N N . LEU A 1 98 ? -1.501 8.75 5.969 1 97.12 98 LEU A N 1
ATOM 770 C CA . LEU A 1 98 ? -1.455 10.211 5.961 1 97.12 98 LEU A CA 1
ATOM 771 C C . LEU A 1 98 ? -2.639 10.789 5.191 1 97.12 98 LEU A C 1
ATOM 773 O O . LEU A 1 98 ? -3.186 11.82 5.57 1 97.12 98 LEU A O 1
ATOM 777 N N . ALA A 1 99 ? -3.01 10.133 4.137 1 96.25 99 ALA A N 1
ATOM 778 C CA . ALA A 1 99 ? -4.176 10.578 3.383 1 96.25 99 ALA A CA 1
ATOM 779 C C . ALA A 1 99 ? -5.438 10.531 4.242 1 96.25 99 ALA A C 1
ATOM 781 O O . ALA A 1 99 ? -6.242 11.469 4.227 1 96.25 99 ALA A O 1
ATOM 782 N N . GLU A 1 100 ? -5.57 9.508 4.98 1 94.88 100 GLU A N 1
ATOM 783 C CA . GLU A 1 100 ? -6.719 9.383 5.875 1 94.88 100 GLU A CA 1
ATOM 784 C C . GLU A 1 100 ? -6.676 10.438 6.977 1 94.88 100 GLU A C 1
ATOM 786 O O . GLU A 1 100 ? -7.691 11.07 7.277 1 94.88 100 GLU A O 1
ATOM 791 N N . MET A 1 101 ? -5.527 10.617 7.555 1 96.25 101 MET A N 1
ATOM 792 C CA . MET A 1 101 ? -5.359 11.625 8.594 1 96.25 101 MET A CA 1
ATOM 793 C C . MET A 1 101 ? -5.727 13.008 8.07 1 96.25 101 MET A C 1
ATOM 795 O O . MET A 1 101 ? -6.457 13.75 8.727 1 96.25 101 MET A O 1
ATOM 799 N N . LEU A 1 102 ? -5.23 13.328 6.914 1 97 102 LEU A N 1
ATOM 800 C CA . LEU A 1 102 ? -5.504 14.625 6.309 1 97 102 LEU A CA 1
ATOM 801 C C . LEU A 1 102 ? -6.984 14.766 5.973 1 97 102 LEU A C 1
ATOM 803 O O . LEU A 1 102 ? -7.598 15.789 6.277 1 97 102 LEU A O 1
ATOM 807 N N . GLY A 1 103 ? -7.531 13.742 5.398 1 95 103 GLY A N 1
ATOM 808 C CA . GLY A 1 103 ? -8.945 13.766 5.062 1 95 103 GLY A CA 1
ATOM 809 C C . GLY A 1 103 ? -9.844 13.961 6.266 1 95 103 GLY A C 1
ATOM 810 O O . GLY A 1 103 ? -10.891 14.609 6.172 1 95 103 GLY A O 1
ATOM 811 N N . ASN A 1 104 ? -9.43 13.461 7.352 1 94.12 104 ASN A N 1
ATOM 812 C CA . ASN A 1 104 ? -10.195 13.57 8.586 1 94.12 104 ASN A CA 1
ATOM 813 C C . ASN A 1 104 ? -9.938 14.891 9.297 1 94.12 104 ASN A C 1
ATOM 815 O O . ASN A 1 104 ? -10.688 15.281 10.195 1 94.12 104 ASN A O 1
ATOM 819 N N . SER A 1 105 ? -8.938 15.578 8.898 1 94.56 105 SER A N 1
ATOM 820 C CA . SER A 1 105 ? -8.508 16.75 9.648 1 94.56 105 SER A CA 1
ATOM 821 C C . SER A 1 105 ? -8.852 18.031 8.898 1 94.56 105 SER A C 1
ATOM 823 O O . SER A 1 105 ? -9.141 19.062 9.523 1 94.56 105 SER A O 1
ATOM 825 N N . ILE A 1 106 ? -8.82 18.016 7.598 1 92.69 106 ILE A N 1
ATOM 826 C CA . ILE A 1 106 ? -9.047 19.203 6.801 1 92.69 106 ILE A CA 1
ATOM 827 C C . ILE A 1 106 ? -10.523 19.297 6.414 1 92.69 106 ILE A C 1
ATOM 829 O O . ILE A 1 106 ? -11.047 18.422 5.734 1 92.69 106 ILE A O 1
ATOM 833 N N . HIS A 1 107 ? -11.219 20.391 6.812 1 86.06 107 HIS A N 1
ATOM 834 C CA . HIS A 1 107 ? -12.633 20.578 6.492 1 86.06 107 HIS A CA 1
ATOM 835 C C . HIS A 1 107 ? -12.875 21.906 5.785 1 86.06 107 HIS A C 1
ATOM 837 O O . HIS A 1 107 ? -13.969 22.156 5.281 1 86.06 107 HIS A O 1
ATOM 843 N N . GLU A 1 108 ? -11.852 22.594 5.73 1 79.25 108 GLU A N 1
ATOM 844 C CA . GLU A 1 108 ? -12.008 23.938 5.184 1 79.25 108 GLU A CA 1
ATOM 845 C C . GLU A 1 108 ? -12.289 23.891 3.686 1 79.25 108 GLU A C 1
ATOM 847 O O . GLU A 1 108 ? -11.633 23.156 2.945 1 79.25 108 GLU A O 1
ATOM 852 N N . GLU A 1 109 ? -13.234 24.688 3.357 1 81.69 109 GLU A N 1
ATOM 853 C CA . GLU A 1 109 ? -13.586 24.828 1.948 1 81.69 109 GLU A CA 1
ATOM 854 C C . GLU A 1 109 ? -13.016 26.109 1.352 1 81.69 109 GLU A C 1
ATOM 856 O O . GLU A 1 109 ? -13.484 26.578 0.315 1 81.69 109 GLU A O 1
ATOM 861 N N . GLU A 1 110 ? -12.125 26.609 2.123 1 87.81 110 GLU A N 1
ATOM 862 C CA . GLU A 1 110 ? -11.43 27.781 1.624 1 87.81 110 GLU A CA 1
ATOM 863 C C . GLU A 1 110 ? -9.938 27.516 1.457 1 87.81 110 GLU A C 1
ATOM 865 O O . GLU A 1 110 ? -9.391 26.594 2.068 1 87.81 110 GLU A O 1
ATOM 870 N N . ALA A 1 111 ? -9.32 28.375 0.674 1 92.31 111 ALA A N 1
ATOM 871 C CA . ALA A 1 111 ? -7.902 28.219 0.361 1 92.31 111 ALA A CA 1
ATOM 872 C C . ALA A 1 111 ? -7.047 28.359 1.617 1 92.31 111 ALA A C 1
ATOM 874 O O . ALA A 1 111 ? -7.312 29.219 2.469 1 92.31 111 ALA A O 1
ATOM 875 N N . ASN A 1 112 ? -6.164 27.453 1.808 1 95.31 112 ASN A N 1
ATOM 876 C CA . ASN A 1 112 ? -5.094 27.5 2.801 1 95.31 112 ASN A CA 1
ATOM 877 C C . ASN A 1 112 ? -3.732 27.219 2.17 1 95.31 112 ASN A C 1
ATOM 879 O O . ASN A 1 112 ? -3.24 26.094 2.213 1 95.31 112 ASN A O 1
ATOM 883 N N . GLU A 1 113 ? -3.154 28.266 1.638 1 96.56 113 GLU A N 1
ATOM 884 C CA . GLU A 1 113 ? -1.94 28.156 0.833 1 96.56 113 GLU A CA 1
ATOM 885 C C . GLU A 1 113 ? -0.78 27.609 1.66 1 96.56 113 GLU A C 1
ATOM 887 O O . GLU A 1 113 ? 0.01 26.797 1.172 1 96.56 113 GLU A O 1
ATOM 892 N N . GLY A 1 114 ? -0.712 28.125 2.881 1 96.94 114 GLY A N 1
ATOM 893 C CA . GLY A 1 114 ? 0.351 27.656 3.754 1 96.94 114 GLY A CA 1
ATOM 894 C C . GLY A 1 114 ? 0.295 26.156 4.008 1 96.94 114 GLY A C 1
ATOM 895 O O . GLY A 1 114 ? 1.307 25.469 3.885 1 96.94 114 GLY A O 1
ATOM 896 N N . LEU A 1 115 ? -0.868 25.734 4.359 1 97.31 115 LEU A N 1
ATOM 897 C CA . LEU A 1 115 ? -1.063 24.312 4.621 1 97.31 115 LEU A CA 1
ATOM 898 C C . LEU A 1 115 ? -0.785 23.484 3.371 1 97.31 115 LEU A C 1
ATOM 900 O O . LEU A 1 115 ? -0.109 22.453 3.439 1 97.31 115 LEU A O 1
ATOM 904 N N . PHE A 1 116 ? -1.23 23.922 2.258 1 98.06 116 PHE A N 1
ATOM 905 C CA . PHE A 1 116 ? -1.022 23.219 0.999 1 98.06 116 PHE A CA 1
ATOM 906 C C . PHE A 1 116 ? 0.465 23.078 0.691 1 98.06 116 PHE A C 1
ATOM 908 O O . PHE A 1 116 ? 0.949 21.984 0.403 1 98.06 116 PHE A O 1
ATOM 915 N N . ASN A 1 117 ? 1.175 24.188 0.79 1 97.88 117 ASN A N 1
ATOM 916 C CA . ASN A 1 117 ? 2.605 24.203 0.5 1 97.88 117 ASN A CA 1
ATOM 917 C C . ASN A 1 117 ? 3.377 23.281 1.45 1 97.88 117 ASN A C 1
ATOM 919 O O . ASN A 1 117 ? 4.32 22.609 1.037 1 97.88 117 ASN A O 1
ATOM 923 N N . PHE A 1 118 ? 2.941 23.312 2.643 1 97 118 PHE A N 1
ATOM 924 C CA . PHE A 1 118 ? 3.582 22.453 3.637 1 97 118 PHE A CA 1
ATOM 925 C C . PHE A 1 118 ? 3.424 20.984 3.271 1 97 118 PHE A C 1
ATOM 927 O O . PHE A 1 118 ? 4.406 20.234 3.24 1 97 118 PHE A O 1
ATOM 934 N N . ILE A 1 119 ? 2.166 20.547 2.99 1 97.94 119 ILE A N 1
ATOM 935 C CA . ILE A 1 119 ? 1.886 19.141 2.678 1 97.94 119 ILE A CA 1
ATOM 936 C C . ILE A 1 119 ? 2.635 18.734 1.411 1 97.94 119 ILE A C 1
ATOM 938 O O . ILE A 1 119 ? 3.285 17.688 1.375 1 97.94 119 ILE A O 1
ATOM 942 N N . GLU A 1 120 ? 2.576 19.578 0.432 1 97.69 120 GLU A N 1
ATOM 943 C CA . GLU A 1 120 ? 3.252 19.328 -0.836 1 97.69 120 GLU A CA 1
ATOM 944 C C . GLU A 1 120 ? 4.746 19.094 -0.628 1 97.69 120 GLU A C 1
ATOM 946 O O . GLU A 1 120 ? 5.297 18.094 -1.087 1 97.69 120 GLU A O 1
ATOM 951 N N . ALA A 1 121 ? 5.363 19.953 0.103 1 96.38 121 ALA A N 1
ATOM 952 C CA . ALA A 1 121 ? 6.801 19.875 0.347 1 96.38 121 ALA A CA 1
ATOM 953 C C . ALA A 1 121 ? 7.148 18.656 1.192 1 96.38 121 ALA A C 1
ATOM 955 O O . ALA A 1 121 ? 8.148 17.969 0.937 1 96.38 121 ALA A O 1
ATOM 956 N N . ALA A 1 122 ? 6.34 18.422 2.17 1 96.56 122 ALA A N 1
ATOM 957 C CA . ALA A 1 122 ? 6.582 17.312 3.07 1 96.56 122 ALA A CA 1
ATOM 958 C C . ALA A 1 122 ? 6.52 15.977 2.32 1 96.56 122 ALA A C 1
ATOM 960 O O . ALA A 1 122 ? 7.352 15.094 2.535 1 96.56 122 ALA A O 1
ATOM 961 N N . LEU A 1 123 ? 5.57 15.82 1.424 1 96.62 123 LEU A N 1
ATOM 962 C CA . LEU A 1 123 ? 5.406 14.586 0.663 1 96.62 123 LEU A CA 1
ATOM 963 C C . LEU A 1 123 ? 6.562 14.398 -0.315 1 96.62 123 LEU A C 1
ATOM 965 O O . LEU A 1 123 ? 7.031 13.273 -0.517 1 96.62 123 LEU A O 1
ATOM 969 N N . GLN A 1 124 ? 6.988 15.453 -0.914 1 94.75 124 GLN A N 1
ATOM 970 C CA . GLN A 1 124 ? 8.148 15.391 -1.799 1 94.75 124 GLN A CA 1
ATOM 971 C C . GLN A 1 124 ? 9.406 14.992 -1.029 1 94.75 124 GLN A C 1
ATOM 973 O O . GLN A 1 124 ? 10.211 14.203 -1.518 1 94.75 124 GLN A O 1
ATOM 978 N N . TRP A 1 125 ? 9.508 15.523 0.168 1 94.12 125 TRP A N 1
ATOM 979 C CA . TRP A 1 125 ? 10.625 15.148 1.033 1 94.12 125 TRP A CA 1
ATOM 980 C C . TRP A 1 125 ? 10.586 13.656 1.345 1 94.12 125 TRP A C 1
ATOM 982 O O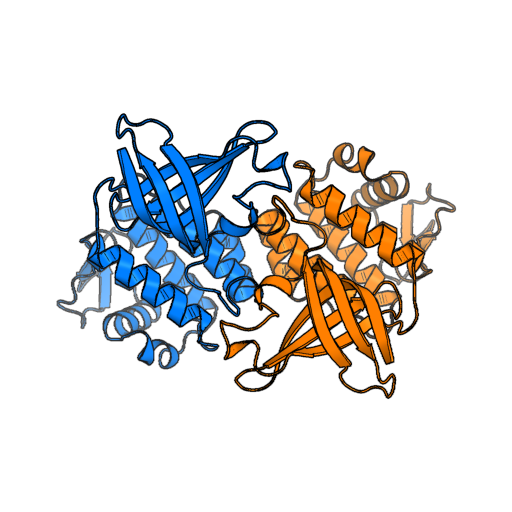 . TRP A 1 125 ? 11.609 12.969 1.255 1 94.12 125 TRP A O 1
ATOM 992 N N . LEU A 1 126 ? 9.438 13.172 1.717 1 94 126 LEU A N 1
ATOM 993 C CA . LEU A 1 126 ? 9.258 11.758 2.035 1 94 126 LEU A CA 1
ATOM 994 C C . LEU A 1 126 ? 9.688 10.875 0.866 1 94 126 LEU A C 1
ATOM 996 O O . LEU A 1 126 ? 10.383 9.875 1.061 1 94 126 LEU A O 1
ATOM 1000 N N . ASP A 1 127 ? 9.289 11.25 -0.294 1 92.25 127 ASP A N 1
ATOM 1001 C CA . ASP A 1 127 ? 9.609 10.484 -1.495 1 92.25 127 ASP A CA 1
ATOM 1002 C C . ASP A 1 127 ? 11.117 10.445 -1.741 1 92.25 127 ASP A C 1
ATOM 1004 O O . ASP A 1 127 ? 11.656 9.43 -2.166 1 92.25 127 ASP A O 1
ATOM 1008 N N . ALA A 1 128 ? 11.797 11.523 -1.428 1 87.5 128 ALA A N 1
ATOM 1009 C CA . ALA A 1 128 ? 13.195 11.719 -1.812 1 87.5 128 ALA A CA 1
ATOM 1010 C C . ALA A 1 128 ? 14.133 11.109 -0.775 1 87.5 128 ALA A C 1
ATOM 1012 O O . ALA A 1 128 ? 15.336 10.977 -1.022 1 87.5 128 ALA A O 1
ATOM 1013 N N . HIS A 1 129 ? 13.594 10.727 0.384 1 89.44 129 HIS A N 1
ATOM 1014 C CA . HIS A 1 129 ? 14.492 10.297 1.447 1 89.44 129 HIS A CA 1
ATOM 1015 C C . HIS A 1 129 ? 14.219 8.844 1.838 1 89.44 129 HIS A C 1
ATOM 1017 O O . HIS A 1 129 ? 13.07 8.406 1.861 1 89.44 129 HIS A O 1
ATOM 1023 N N . ASP A 1 130 ? 15.32 8.188 2.23 1 85.19 130 ASP A N 1
ATOM 1024 C CA . ASP A 1 130 ? 15.211 6.777 2.584 1 85.19 130 ASP A CA 1
ATOM 1025 C C . ASP A 1 130 ? 15.102 6.594 4.094 1 85.19 130 ASP A C 1
ATOM 1027 O O . ASP A 1 130 ? 14.703 5.531 4.57 1 85.19 130 ASP A O 1
ATOM 1031 N N . GLU A 1 131 ? 15.562 7.574 4.828 1 88 131 GLU A N 1
ATOM 1032 C CA . GLU A 1 131 ? 15.398 7.551 6.277 1 88 131 GLU A CA 1
ATOM 1033 C C . GLU A 1 131 ? 14.156 8.32 6.703 1 88 131 GLU A C 1
ATOM 1035 O O . GLU A 1 131 ? 14.219 9.531 6.945 1 88 131 GLU A O 1
ATOM 1040 N N . PHE A 1 132 ? 13.047 7.566 6.727 1 91 132 PHE A N 1
ATOM 1041 C CA . PHE A 1 132 ? 11.781 8.258 6.922 1 91 132 PHE A CA 1
ATOM 1042 C C . PHE A 1 132 ? 10.992 7.637 8.07 1 91 132 PHE A C 1
ATOM 1044 O O . PHE A 1 132 ? 9.789 7.867 8.195 1 91 132 PHE A O 1
ATOM 1051 N N . ALA A 1 133 ? 11.609 6.898 8.961 1 88.88 133 ALA A N 1
ATOM 1052 C CA . ALA A 1 133 ? 10.906 6.086 9.953 1 88.88 133 ALA A CA 1
ATOM 1053 C C . ALA A 1 133 ? 10.062 6.957 10.875 1 88.88 133 ALA A C 1
ATOM 1055 O O . ALA A 1 133 ? 8.992 6.543 11.328 1 88.88 133 ALA A O 1
ATOM 1056 N N . ASN A 1 134 ? 10.531 8.156 11.094 1 91.94 134 ASN A N 1
ATOM 1057 C CA . ASN A 1 134 ? 9.852 9.023 12.047 1 91.94 134 ASN A CA 1
ATOM 1058 C C . ASN A 1 134 ? 9.117 10.164 11.344 1 91.94 134 ASN A C 1
ATOM 1060 O O . ASN A 1 134 ? 8.609 11.078 12 1 91.94 134 ASN A O 1
ATOM 1064 N N . PHE A 1 135 ? 9.016 10.078 10.055 1 94.69 135 PHE A N 1
ATOM 1065 C CA . PHE A 1 135 ? 8.477 11.164 9.25 1 94.69 135 PHE A CA 1
ATOM 1066 C C . PHE A 1 135 ? 7.047 11.492 9.664 1 94.69 135 PHE A C 1
ATOM 1068 O O . PHE A 1 135 ? 6.711 12.656 9.883 1 94.69 135 PHE A O 1
ATOM 1075 N N . HIS A 1 136 ? 6.23 10.422 9.734 1 95.62 136 HIS A N 1
ATOM 1076 C CA . HIS A 1 136 ? 4.809 10.625 9.977 1 95.62 136 HIS A CA 1
ATOM 1077 C C . HIS A 1 136 ? 4.574 11.297 11.328 1 95.62 136 HIS A C 1
ATOM 1079 O O . HIS A 1 136 ? 3.639 12.078 11.492 1 95.62 136 HIS A O 1
ATOM 1085 N N . LEU A 1 137 ? 5.441 11.055 12.32 1 95.88 137 LEU A N 1
ATOM 1086 C CA . LEU A 1 137 ? 5.309 11.672 13.633 1 95.88 137 LEU A CA 1
ATOM 1087 C C . LEU A 1 137 ? 5.527 13.18 13.555 1 95.88 137 LEU A C 1
ATOM 1089 O O . LEU A 1 137 ? 4.695 13.961 14.023 1 95.88 137 LEU A O 1
ATOM 1093 N N . TYR A 1 138 ? 6.59 13.555 12.961 1 96.25 138 TYR A N 1
ATOM 1094 C CA . TYR A 1 138 ? 6.887 14.969 12.82 1 96.25 138 TYR A CA 1
ATOM 1095 C C . TYR A 1 138 ? 5.867 15.656 11.922 1 96.25 138 TYR A C 1
ATOM 1097 O O . TYR A 1 138 ? 5.457 16.797 12.188 1 96.25 138 TYR A O 1
ATOM 1105 N N . PHE A 1 139 ? 5.492 15 10.867 1 97.12 139 PHE A N 1
ATOM 1106 C CA . PHE A 1 139 ? 4.484 15.516 9.945 1 97.12 139 PHE A CA 1
ATOM 1107 C C . PHE A 1 139 ? 3.195 15.852 10.695 1 97.12 139 PHE A C 1
ATOM 1109 O O . PHE A 1 139 ? 2.664 16.953 10.555 1 97.12 139 PHE A O 1
ATOM 1116 N N . LEU A 1 140 ? 2.719 14.922 11.469 1 97.31 140 LEU A N 1
ATOM 1117 C CA . LEU A 1 140 ? 1.484 15.109 12.219 1 97.31 140 LEU A CA 1
ATOM 1118 C C . LEU A 1 140 ? 1.631 16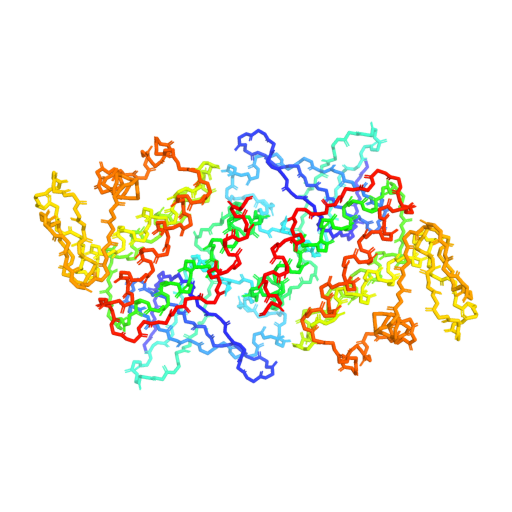.25 13.227 1 97.31 140 LEU A C 1
ATOM 1120 O O . LEU A 1 140 ? 0.736 17.094 13.359 1 97.31 140 LEU A O 1
ATOM 1124 N N . LEU A 1 141 ? 2.738 16.25 13.891 1 96.94 141 LEU A N 1
ATOM 1125 C CA . LEU A 1 141 ? 2.986 17.312 14.852 1 96.94 141 LEU A CA 1
ATOM 1126 C C . LEU A 1 141 ? 2.986 18.672 14.172 1 96.94 141 LEU A C 1
ATOM 1128 O O . LEU A 1 141 ? 2.359 19.625 14.656 1 96.94 141 LEU A O 1
ATOM 1132 N N . SER A 1 142 ? 3.619 18.781 13.086 1 96.56 142 SER A N 1
ATOM 1133 C CA . SER A 1 142 ? 3.707 20.031 12.336 1 96.56 142 SER A CA 1
ATOM 1134 C C . SER A 1 142 ? 2.338 20.469 11.82 1 96.56 142 SER A C 1
ATOM 1136 O O . SER A 1 142 ? 2.043 21.656 11.766 1 96.56 142 SER A O 1
ATOM 1138 N N . LEU A 1 143 ? 1.519 19.5 11.438 1 96.38 143 LEU A N 1
ATOM 1139 C CA . LEU A 1 143 ? 0.172 19.781 10.953 1 96.38 143 LEU A CA 1
ATOM 1140 C C . LEU A 1 143 ? -0.634 20.547 12 1 96.38 143 LEU A C 1
ATOM 1142 O O . LEU A 1 143 ? -1.475 21.391 11.656 1 96.38 143 LEU A O 1
ATOM 1146 N N . THR A 1 144 ? -0.399 20.234 13.273 1 96.62 144 THR A N 1
ATOM 1147 C CA . THR A 1 144 ? -1.167 20.859 14.344 1 96.62 144 THR A CA 1
ATOM 1148 C C . THR A 1 144 ? -0.968 22.359 14.352 1 96.62 144 THR A C 1
ATOM 1150 O O . THR A 1 144 ? -1.836 23.109 14.812 1 96.62 144 THR A O 1
ATOM 1153 N N . LYS A 1 145 ? 0.153 22.891 13.867 1 95.56 145 LYS A N 1
ATOM 1154 C CA . LYS A 1 145 ? 0.41 24.312 13.758 1 95.56 145 LYS A CA 1
ATOM 1155 C C . LYS A 1 145 ? -0.612 25 12.852 1 95.56 145 LYS A C 1
ATOM 1157 O O . LYS A 1 145 ? -1.1 26.078 13.164 1 95.56 145 LYS A O 1
ATOM 1162 N N . TYR A 1 146 ? -0.943 24.328 11.82 1 94.56 146 TYR A N 1
ATOM 1163 C CA . TYR A 1 146 ? -1.851 24.891 10.828 1 94.56 146 TYR A CA 1
ATOM 1164 C C . TYR A 1 146 ? -3.299 24.781 11.297 1 94.56 146 TYR A C 1
ATOM 1166 O O . TYR A 1 146 ? -4.145 25.578 10.875 1 94.56 146 TYR A O 1
ATOM 1174 N N . PHE A 1 147 ? -3.582 23.875 12.195 1 94.25 147 PHE A N 1
ATOM 1175 C CA . PHE A 1 147 ? -4.941 23.688 12.688 1 94.25 147 PHE A CA 1
ATOM 1176 C C . PHE A 1 147 ? -5.172 24.484 13.961 1 94.25 147 PHE A C 1
ATOM 1178 O O . PHE A 1 147 ? -6.301 24.594 14.445 1 94.25 147 PHE A O 1
ATOM 1185 N N . GLY A 1 148 ? -4.133 25.016 14.555 1 94.19 148 GLY A N 1
ATOM 1186 C CA . GLY A 1 148 ? -4.273 25.984 15.641 1 94.19 148 GLY A CA 1
ATOM 1187 C C . GLY A 1 148 ? -4.188 25.344 17.016 1 94.19 148 GLY A C 1
ATOM 1188 O O . GLY A 1 148 ? -4.574 25.953 18.016 1 94.19 148 GLY A O 1
ATOM 1189 N N . PHE A 1 149 ? -3.711 24.109 17.062 1 96.62 149 PHE A N 1
ATOM 1190 C CA . PHE A 1 149 ? -3.609 23.484 18.375 1 96.62 149 PHE A CA 1
ATOM 1191 C C . PHE A 1 149 ? -2.219 22.906 18.594 1 96.62 149 PHE A C 1
ATOM 1193 O O . PHE A 1 149 ? -2.078 21.812 19.172 1 96.62 149 PHE A O 1
ATOM 1200 N N . TYR A 1 150 ? -1.249 23.562 18.016 1 97.62 150 TYR A N 1
ATOM 1201 C CA . TYR A 1 150 ? 0.137 23.203 18.281 1 97.62 150 TYR A CA 1
ATOM 1202 C C . TYR A 1 150 ? 0.422 23.188 19.781 1 97.62 150 TYR A C 1
ATOM 1204 O O . TYR A 1 150 ? -0.058 24.047 20.516 1 97.62 150 TYR A O 1
ATOM 1212 N N . PRO A 1 151 ? 1.208 22.172 20.25 1 97.5 151 PRO A N 1
ATOM 1213 C CA . PRO A 1 151 ? 1.508 22.109 21.672 1 97.5 151 PRO A CA 1
ATOM 1214 C C . PRO A 1 151 ? 2.145 23.391 22.203 1 97.5 151 PRO A C 1
ATOM 1216 O O . PRO A 1 151 ? 2.99 23.984 21.531 1 97.5 151 PRO A O 1
ATOM 1219 N N . ASP A 1 152 ? 1.677 23.781 23.375 1 97 152 ASP A N 1
ATOM 1220 C CA . ASP A 1 152 ? 2.32 24.891 24.078 1 97 152 ASP A CA 1
ATOM 1221 C C . ASP A 1 152 ? 3.707 24.484 24.578 1 97 152 ASP A C 1
ATOM 1223 O O . ASP A 1 152 ? 3.84 23.578 25.391 1 97 152 ASP A O 1
ATOM 1227 N N . THR A 1 153 ? 4.66 25.188 24.062 1 95.19 153 THR A N 1
ATOM 1228 C CA . THR A 1 153 ? 6.023 24.766 24.375 1 95.19 153 THR A CA 1
ATOM 1229 C C . THR A 1 153 ? 6.547 25.5 25.609 1 95.19 153 THR A C 1
ATOM 1231 O O . THR A 1 153 ? 7.742 25.453 25.891 1 95.19 153 THR A O 1
ATOM 1234 N N . ASN A 1 154 ? 5.598 26.125 26.203 1 93.69 154 ASN A N 1
ATOM 1235 C CA . ASN A 1 154 ? 5.98 26.672 27.5 1 93.69 154 ASN A CA 1
ATOM 1236 C C . ASN A 1 154 ? 6.168 25.562 28.547 1 93.69 154 ASN A C 1
ATOM 1238 O O . ASN A 1 154 ? 5.516 24.516 28.469 1 93.69 154 ASN A O 1
ATOM 1242 N N . ASN A 1 155 ? 7.082 25.672 29.484 1 94.75 155 ASN A N 1
ATOM 1243 C CA . ASN A 1 155 ? 7.32 24.766 30.594 1 94.75 155 ASN A CA 1
ATOM 1244 C C . ASN A 1 155 ? 7.676 23.359 30.109 1 94.75 155 ASN A C 1
ATOM 1246 O O . ASN A 1 155 ? 7.148 22.359 30.625 1 94.75 155 ASN A O 1
ATOM 1250 N N . MET A 1 156 ? 8.438 23.281 29.062 1 94.62 156 MET A N 1
ATOM 1251 C CA . MET A 1 156 ? 8.812 22 28.484 1 94.62 156 MET A CA 1
ATOM 1252 C C . MET A 1 156 ? 9.633 21.172 29.469 1 94.62 156 MET A C 1
ATOM 1254 O O . MET A 1 156 ? 9.805 19.969 29.281 1 94.62 156 MET A O 1
ATOM 1258 N N . ASP A 1 157 ? 10.109 21.797 30.484 1 94.94 157 ASP A N 1
ATOM 1259 C CA . ASP A 1 157 ? 10.891 21.078 31.5 1 94.94 157 ASP A CA 1
ATOM 1260 C C . ASP A 1 157 ? 9.992 20.266 32.406 1 94.94 157 ASP A C 1
ATOM 1262 O O . ASP A 1 157 ? 10.469 19.422 33.188 1 94.94 157 ASP A O 1
ATOM 1266 N N . TYR A 1 158 ? 8.68 20.469 32.344 1 96.69 158 TYR A N 1
ATOM 1267 C CA . TYR A 1 158 ? 7.742 19.734 33.188 1 96.69 158 TYR A CA 1
ATOM 1268 C C . TYR A 1 158 ? 7.684 18.266 32.781 1 96.69 158 TYR A C 1
ATOM 1270 O O . TYR A 1 158 ? 8.117 17.906 31.672 1 96.69 158 TYR A O 1
ATOM 1278 N N . MET A 1 159 ? 7.086 17.406 33.625 1 96.62 159 MET A N 1
ATOM 1279 C CA . MET A 1 159 ? 7.266 15.969 33.5 1 96.62 159 MET A CA 1
ATOM 1280 C C . MET A 1 159 ? 6.062 15.336 32.781 1 96.62 159 MET A C 1
ATOM 1282 O O . MET A 1 159 ? 6.078 14.141 32.469 1 96.62 159 MET A O 1
ATOM 1286 N N . TYR A 1 160 ? 5.102 16.156 32.5 1 97.69 160 TYR A N 1
ATOM 1287 C CA . TYR A 1 160 ? 3.898 15.617 31.875 1 97.69 160 TYR A CA 1
ATOM 1288 C C . TYR A 1 160 ? 3.395 16.547 30.781 1 97.69 160 TYR A C 1
ATOM 1290 O O . TYR A 1 160 ? 3.637 17.766 30.828 1 97.69 160 TYR A O 1
ATOM 1298 N N . PHE A 1 161 ? 2.785 15.992 29.781 1 98.12 161 PHE A N 1
ATOM 1299 C CA . PHE A 1 161 ? 2.084 16.766 28.766 1 98.12 161 PHE A CA 1
ATOM 1300 C C . PHE A 1 161 ? 0.609 16.375 28.719 1 98.12 161 PHE A C 1
ATOM 1302 O O . PHE A 1 161 ? 0.27 15.219 28.484 1 98.12 161 PHE A O 1
ATOM 1309 N N . ASP A 1 162 ? -0.228 17.344 28.938 1 98.31 162 ASP A N 1
ATOM 1310 C CA . ASP A 1 162 ? -1.675 17.156 28.906 1 98.31 162 ASP A CA 1
ATOM 1311 C C . ASP A 1 162 ? -2.211 17.234 27.484 1 98.31 162 ASP A C 1
ATOM 1313 O O . ASP A 1 162 ? -2.227 18.297 26.875 1 98.31 162 ASP A O 1
ATOM 1317 N N . LEU A 1 163 ? -2.756 16.156 26.969 1 98.06 163 LEU A N 1
ATOM 1318 C CA . LEU A 1 163 ? -3.152 16.062 25.578 1 98.06 163 LEU A CA 1
ATOM 1319 C C . LEU A 1 163 ? -4.422 16.875 25.312 1 98.06 163 LEU A C 1
ATOM 1321 O O . LEU A 1 163 ? -4.66 17.328 24.203 1 98.06 163 LEU A O 1
ATOM 1325 N N . LEU A 1 164 ? -5.23 17 26.266 1 97.81 164 LEU A N 1
ATOM 1326 C CA . LEU A 1 164 ? -6.465 17.75 26.094 1 97.81 164 LEU A CA 1
ATOM 1327 C C . LEU A 1 164 ? -6.191 19.25 26.125 1 97.81 164 LEU A C 1
ATOM 1329 O O . LEU A 1 164 ? -6.703 20 25.281 1 97.81 164 LEU A O 1
ATOM 1333 N N . GLU A 1 165 ? -5.367 19.625 27.031 1 96.94 165 GLU A N 1
ATOM 1334 C CA . GLU A 1 165 ? -5.082 21.047 27.203 1 96.94 165 GLU A CA 1
ATOM 1335 C C . GLU A 1 165 ? -3.979 21.5 26.25 1 96.94 165 GLU A C 1
ATOM 1337 O O . GLU A 1 165 ? -3.818 22.688 26 1 96.94 165 GLU A O 1
ATOM 1342 N N . GLY A 1 166 ? -3.186 20.578 25.781 1 97.81 166 GLY A N 1
ATOM 1343 C CA . GLY A 1 166 ? -2.111 20.906 24.859 1 97.81 166 GLY A CA 1
ATOM 1344 C C . GLY A 1 166 ? -0.963 21.656 25.5 1 97.81 166 GLY A C 1
ATOM 1345 O O . GLY A 1 166 ? -0.385 22.562 24.906 1 97.81 166 GLY A O 1
ATOM 1346 N N . GLU A 1 167 ? -0.675 21.281 26.734 1 97.75 167 GLU A N 1
ATOM 1347 C CA . GLU A 1 167 ? 0.378 21.984 27.453 1 97.75 167 GLU A CA 1
ATOM 1348 C C . GLU A 1 167 ? 1.129 21.062 28.406 1 97.75 167 GLU A C 1
ATOM 1350 O O . GLU A 1 167 ? 0.614 20.016 28.781 1 97.75 167 GLU A O 1
ATOM 1355 N N . PHE A 1 168 ? 2.359 21.484 28.734 1 97.81 168 PHE A N 1
ATOM 1356 C CA . PHE A 1 168 ? 3.15 20.766 29.719 1 97.81 168 PHE A CA 1
ATOM 1357 C C . PHE A 1 168 ? 2.695 21.125 31.141 1 97.81 168 PHE A C 1
ATOM 1359 O O . PHE A 1 168 ? 2.406 22.281 31.422 1 97.81 168 PHE A O 1
ATOM 1366 N N . ILE A 1 169 ? 2.633 20.094 32 1 97.25 169 ILE A N 1
ATOM 1367 C CA . ILE A 1 169 ? 2.145 20.312 33.375 1 97.25 169 ILE A CA 1
ATOM 1368 C C . ILE A 1 169 ? 3.07 19.625 34.344 1 97.25 169 ILE A C 1
ATOM 1370 O O . ILE A 1 169 ? 3.754 18.656 34 1 97.25 169 ILE A O 1
ATOM 1374 N N . LYS A 1 170 ? 3.025 20.109 35.531 1 96.56 170 LYS A N 1
ATOM 1375 C CA . LYS A 1 170 ? 3.949 19.656 36.562 1 96.56 170 LYS A CA 1
ATOM 1376 C C . LYS A 1 170 ? 3.471 18.359 37.219 1 96.56 170 LYS A C 1
ATOM 1378 O O . LYS A 1 170 ? 4.281 17.516 37.625 1 96.56 170 LYS A O 1
ATOM 1383 N N . ALA A 1 171 ? 2.189 18.25 37.375 1 96.44 171 ALA A N 1
ATOM 1384 C CA . ALA A 1 171 ? 1.568 17.078 37.969 1 96.44 171 ALA A CA 1
ATOM 1385 C C . ALA A 1 171 ? 0.507 16.484 37.031 1 96.44 171 ALA A C 1
ATOM 1387 O O . ALA A 1 171 ? -0.137 17.219 36.281 1 96.44 171 ALA A O 1
ATOM 1388 N N . PRO A 1 172 ? 0.427 15.133 37.156 1 94.25 172 PRO A N 1
ATOM 1389 C CA . PRO A 1 172 ? -0.522 14.5 36.25 1 94.25 172 PRO A CA 1
ATOM 1390 C C . PRO A 1 172 ? -1.956 14.984 36.438 1 94.25 172 PRO A C 1
ATOM 1392 O O . PRO A 1 172 ? -2.383 15.188 37.594 1 94.25 172 PRO A O 1
ATOM 1395 N N . SER A 1 173 ? -2.594 15.195 35.406 1 94.12 173 SER A N 1
ATOM 1396 C CA . SER A 1 173 ? -4.02 15.516 35.406 1 94.12 173 SER A CA 1
ATOM 1397 C C . SER A 1 173 ? -4.867 14.266 35.156 1 94.12 173 SER A C 1
ATOM 1399 O O . SER A 1 173 ? -4.336 13.164 35.062 1 94.12 173 SER A O 1
ATOM 1401 N N . LEU A 1 174 ? -6.219 14.461 35.062 1 95.44 174 LEU A N 1
ATOM 1402 C CA . LEU A 1 174 ? -7.137 13.359 34.812 1 95.44 174 LEU A CA 1
ATOM 1403 C C . LEU A 1 174 ? -7.277 13.117 33.312 1 95.44 174 LEU A C 1
ATOM 1405 O O . LEU A 1 174 ? -7.797 12.086 32.875 1 95.44 174 LEU A O 1
ATOM 1409 N N . ASN A 1 175 ? -6.715 14.008 32.594 1 96.81 175 ASN A N 1
ATOM 1410 C CA . ASN A 1 175 ? -6.742 13.883 31.125 1 96.81 175 ASN A CA 1
ATOM 1411 C C . ASN A 1 175 ? -5.676 12.906 30.641 1 96.81 175 ASN A C 1
ATOM 1413 O O . ASN A 1 175 ? -4.777 12.523 31.391 1 96.81 175 ASN A O 1
ATOM 1417 N N . PRO A 1 176 ? -5.867 12.477 29.406 1 97.38 176 PRO A N 1
ATOM 1418 C CA . PRO A 1 176 ? -4.75 11.711 28.844 1 97.38 176 PRO A CA 1
ATOM 1419 C C . PRO A 1 176 ? -3.443 12.5 28.828 1 97.38 176 PRO A C 1
ATOM 1421 O O . PRO A 1 176 ? -3.428 13.672 28.453 1 97.38 176 PRO A O 1
ATOM 1424 N N . ILE A 1 177 ? -2.346 11.812 29.281 1 97.56 177 ILE A N 1
ATOM 1425 C CA . ILE A 1 177 ? -1.07 12.508 29.406 1 97.56 177 ILE A CA 1
ATOM 1426 C C . ILE A 1 177 ? 0.03 11.703 28.719 1 97.56 177 ILE A C 1
ATOM 1428 O O . ILE A 1 177 ? -0.109 10.492 28.531 1 97.56 177 ILE A O 1
ATOM 1432 N N . VAL A 1 178 ? 1.02 12.352 28.281 1 97.62 178 VAL A N 1
ATOM 1433 C CA . VAL A 1 178 ? 2.275 11.75 27.844 1 97.62 178 VAL A CA 1
ATOM 1434 C C . VAL A 1 178 ? 3.346 11.945 28.922 1 97.62 178 VAL A C 1
ATOM 1436 O O . VAL A 1 178 ? 3.486 13.039 29.469 1 97.62 178 VAL A O 1
ATOM 1439 N N . GLU A 1 179 ? 4.043 10.852 29.219 1 97 179 GLU A N 1
ATOM 1440 C CA . GLU A 1 179 ? 5.043 10.914 30.297 1 97 179 GLU A CA 1
ATOM 1441 C C . GLU A 1 179 ? 6.207 9.969 30.016 1 97 179 GLU A C 1
ATOM 1443 O O . GLU A 1 179 ? 6.215 9.266 29 1 97 179 GLU A O 1
ATOM 1448 N N . GLY A 1 180 ? 7.199 10.109 30.781 1 95.75 180 GLY A N 1
ATOM 1449 C CA . GLY A 1 180 ? 8.312 9.18 30.688 1 95.75 180 GLY A CA 1
ATOM 1450 C C . GLY A 1 180 ? 9.086 9.281 29.391 1 95.75 180 GLY A C 1
ATOM 1451 O O . GLY A 1 180 ? 9.352 10.383 28.906 1 95.75 180 GLY A O 1
ATOM 1452 N N . GLU A 1 181 ? 9.453 8.172 28.906 1 95.25 181 GLU A N 1
ATOM 1453 C CA . GLU A 1 181 ? 10.273 8.109 27.688 1 95.25 181 GLU A CA 1
ATOM 1454 C C . GLU A 1 181 ? 9.531 8.695 26.5 1 95.25 181 GLU A C 1
ATOM 1456 O O . GLU A 1 181 ? 10.148 9.344 25.641 1 95.25 181 GLU A O 1
ATOM 1461 N N . ASN A 1 182 ? 8.297 8.461 26.5 1 95.44 182 ASN A N 1
ATOM 1462 C CA . ASN A 1 182 ? 7.496 8.984 25.391 1 95.44 182 ASN A CA 1
ATOM 1463 C C . ASN A 1 182 ? 7.48 10.516 25.391 1 95.44 182 ASN A C 1
ATOM 1465 O O . ASN A 1 182 ? 7.473 11.133 24.312 1 95.44 182 ASN A O 1
ATOM 1469 N N . LEU A 1 183 ? 7.477 11.07 26.578 1 96.75 183 LEU A N 1
ATOM 1470 C CA . LEU A 1 183 ? 7.512 12.531 26.656 1 96.75 183 LEU A CA 1
ATOM 1471 C C . LEU A 1 183 ? 8.859 13.07 26.172 1 96.75 183 LEU A C 1
ATOM 1473 O O . LEU A 1 183 ? 8.914 14.125 25.547 1 96.75 183 LEU A O 1
ATOM 1477 N N . LYS A 1 184 ? 9.883 12.391 26.516 1 95.25 184 LYS A N 1
ATOM 1478 C CA . LYS A 1 184 ? 11.211 12.781 26.062 1 95.25 184 LYS A CA 1
ATOM 1479 C C . LYS A 1 184 ? 11.273 12.836 24.531 1 95.25 184 LYS A C 1
ATOM 1481 O O . LYS A 1 184 ? 11.75 13.82 23.953 1 95.25 184 LYS A O 1
ATOM 1486 N N . HIS A 1 185 ? 10.789 11.828 23.875 1 94.94 185 HIS A N 1
ATOM 1487 C CA . HIS A 1 185 ? 10.781 11.773 22.422 1 94.94 185 HIS A CA 1
ATOM 1488 C C . HIS A 1 185 ? 9.859 12.836 21.828 1 94.94 185 HIS A C 1
ATOM 1490 O O . HIS A 1 185 ? 10.164 13.414 20.781 1 94.94 185 HIS A O 1
ATOM 1496 N N . PHE A 1 186 ? 8.758 13.023 22.531 1 96.38 186 PHE A N 1
ATOM 1497 C CA . PHE A 1 186 ? 7.82 14.062 22.109 1 96.38 186 PHE A CA 1
ATOM 1498 C C . PHE A 1 186 ? 8.492 15.43 22.109 1 96.38 186 PHE A C 1
ATOM 1500 O O . PHE A 1 186 ? 8.359 16.188 21.156 1 96.38 186 PHE A O 1
ATOM 1507 N N . LYS A 1 187 ? 9.234 15.711 23.141 1 95.31 187 LYS A N 1
ATOM 1508 C CA . LYS A 1 187 ? 9.969 16.969 23.266 1 95.31 187 LYS A CA 1
ATOM 1509 C C . LYS A 1 187 ? 11.008 17.094 22.156 1 95.31 187 LYS A C 1
ATOM 1511 O O . LYS A 1 187 ? 11.211 18.188 21.609 1 95.31 187 LYS A O 1
ATOM 1516 N N . GLU A 1 188 ? 11.617 16.031 21.828 1 93.94 188 GLU A N 1
ATOM 1517 C CA . GLU A 1 188 ? 12.609 16.031 20.766 1 93.94 188 GLU A CA 1
ATOM 1518 C C . GLU A 1 188 ? 11.984 16.406 19.422 1 93.94 188 GLU A C 1
ATOM 1520 O O . GLU A 1 188 ? 12.578 17.141 18.641 1 93.94 188 GLU A O 1
ATOM 1525 N N . LEU A 1 189 ? 10.82 15.953 19.188 1 93.88 189 LEU A N 1
ATOM 1526 C CA . LEU A 1 189 ? 10.117 16.219 17.938 1 93.88 189 LEU A CA 1
ATOM 1527 C C . LEU A 1 189 ? 9.719 17.688 17.844 1 93.88 189 LEU A C 1
ATOM 1529 O O . LEU A 1 189 ? 9.68 18.266 16.75 1 93.88 189 LEU A O 1
ATOM 1533 N N . LEU A 1 190 ? 9.383 18.281 18.969 1 93.5 190 LEU A N 1
ATOM 1534 C CA . LEU A 1 190 ? 8.961 19.672 19.016 1 93.5 190 LEU A CA 1
ATOM 1535 C C . LEU A 1 190 ? 10.117 20.609 18.656 1 93.5 190 LEU A C 1
ATOM 1537 O O . LEU A 1 190 ? 9.898 21.703 18.125 1 93.5 190 LEU A O 1
ATOM 1541 N N . GLY A 1 191 ? 11.305 20.234 18.75 1 83.88 191 GLY A N 1
ATOM 1542 C CA . GLY A 1 191 ? 12.445 21.125 18.578 1 83.88 191 GLY A CA 1
ATOM 1543 C C . GLY A 1 191 ? 13.188 20.906 17.281 1 83.88 191 GLY A C 1
ATOM 1544 O O . GLY A 1 191 ? 14.297 21.406 17.109 1 83.88 191 GLY A O 1
ATOM 1545 N N . ILE A 1 192 ? 12.562 20.203 16.344 1 85.69 192 ILE A N 1
ATOM 1546 C CA . ILE A 1 192 ? 13.359 19.844 15.18 1 85.69 192 ILE A CA 1
ATOM 1547 C C . ILE A 1 192 ? 12.609 20.234 13.906 1 85.69 192 ILE A C 1
ATOM 1549 O O . ILE A 1 192 ? 11.539 20.844 13.969 1 85.69 192 ILE A O 1
ATOM 1553 N N . ASN A 1 193 ? 13.352 20.078 12.766 1 85 193 ASN A N 1
ATOM 1554 C CA . ASN A 1 193 ? 12.773 20.141 11.43 1 85 193 ASN A CA 1
ATOM 1555 C C . ASN A 1 193 ? 12.945 18.828 10.68 1 85 193 ASN A C 1
ATOM 1557 O O . ASN A 1 193 ? 13.445 17.844 11.234 1 85 193 ASN A O 1
ATOM 1561 N N . PHE A 1 194 ? 12.492 18.719 9.406 1 83.5 194 PHE A N 1
ATOM 1562 C CA . PHE A 1 194 ? 12.516 17.484 8.648 1 83.5 194 PHE A CA 1
ATOM 1563 C C . PHE A 1 194 ? 13.945 16.984 8.469 1 83.5 194 PHE A C 1
ATOM 1565 O O . PHE A 1 194 ? 14.188 15.781 8.438 1 83.5 194 PHE A O 1
ATOM 1572 N N . ASP A 1 195 ? 14.875 17.891 8.438 1 84.94 195 ASP A N 1
ATOM 1573 C CA . ASP A 1 195 ? 16.266 17.516 8.195 1 84.94 195 ASP A CA 1
ATOM 1574 C C . ASP A 1 195 ? 16.891 16.875 9.43 1 84.94 195 ASP A C 1
ATOM 1576 O O . ASP A 1 195 ? 17.922 16.203 9.336 1 84.94 195 ASP A O 1
ATOM 1580 N N . ALA A 1 196 ? 16.156 17.094 10.531 1 88.06 196 ALA A N 1
ATOM 1581 C CA . ALA A 1 196 ? 16.719 16.594 11.773 1 88.06 196 ALA A CA 1
ATOM 1582 C C . ALA A 1 196 ? 15.961 15.367 12.273 1 88.06 196 ALA A C 1
ATOM 1584 O O . ALA A 1 196 ? 16.281 14.82 13.328 1 88.06 196 ALA A O 1
ATOM 1585 N N . ILE A 1 197 ? 15.031 14.898 11.523 1 89.25 197 ILE A N 1
ATOM 1586 C CA . ILE A 1 197 ? 14.18 13.797 11.977 1 89.25 197 ILE A CA 1
ATOM 1587 C C . ILE A 1 197 ? 15.023 12.531 12.148 1 89.25 197 ILE A C 1
ATOM 1589 O O . ILE A 1 197 ? 14.742 11.711 13.023 1 89.25 197 ILE A O 1
ATOM 1593 N N . HIS A 1 198 ? 16.016 12.406 11.359 1 85.38 198 HIS A N 1
ATOM 1594 C CA . HIS A 1 198 ? 16.875 11.227 11.391 1 85.38 198 HIS A CA 1
ATOM 1595 C C . HIS A 1 198 ? 17.672 11.156 12.688 1 85.38 198 HIS A C 1
ATOM 1597 O O . HIS A 1 198 ? 18.188 10.102 13.047 1 85.38 198 HIS A O 1
ATOM 1603 N N . SER A 1 199 ? 17.781 12.266 13.336 1 87.75 199 SER A N 1
ATOM 1604 C CA . SER A 1 199 ? 18.562 12.312 14.57 1 87.75 199 SER A CA 1
ATOM 1605 C C . SER A 1 199 ? 17.781 11.742 15.742 1 87.75 199 SER A C 1
ATOM 1607 O O . SER A 1 199 ? 18.359 11.43 16.781 1 87.75 199 SER A O 1
ATOM 1609 N N . ILE A 1 200 ? 16.531 11.633 15.617 1 89.69 200 ILE A N 1
ATOM 1610 C CA . ILE A 1 200 ? 15.68 11.078 16.672 1 89.69 200 ILE A CA 1
ATOM 1611 C C . ILE A 1 200 ? 15.656 9.555 16.562 1 89.69 200 ILE A C 1
ATOM 1613 O O . ILE A 1 200 ? 15.242 9.008 15.547 1 89.69 200 ILE A O 1
ATOM 1617 N N . LYS A 1 201 ? 16.141 8.93 17.531 1 88.5 201 LYS A N 1
ATOM 1618 C CA . LYS A 1 201 ? 16.203 7.469 17.547 1 88.5 201 LYS A CA 1
ATOM 1619 C C . LYS A 1 201 ? 15.023 6.879 18.328 1 88.5 201 LYS A C 1
ATOM 1621 O O . LYS A 1 201 ? 14.992 6.965 19.562 1 88.5 201 LYS A O 1
ATOM 1626 N N . LEU A 1 202 ? 14.109 6.367 17.656 1 91.56 202 LEU A N 1
ATOM 1627 C CA . LEU A 1 202 ? 12.969 5.688 18.25 1 91.56 202 LEU A CA 1
ATOM 1628 C C . LEU A 1 202 ? 12.953 4.207 17.891 1 91.56 202 LEU A C 1
ATOM 1630 O O . LEU A 1 202 ? 13.219 3.852 16.734 1 91.56 202 LEU A O 1
ATOM 1634 N N . ASN A 1 203 ? 12.766 3.383 18.922 1 89.25 203 ASN A N 1
ATOM 1635 C CA . ASN A 1 203 ? 12.477 1.993 18.578 1 89.25 203 ASN A CA 1
ATOM 1636 C C . ASN A 1 203 ? 11.016 1.812 18.156 1 89.25 203 ASN A C 1
ATOM 1638 O O . ASN A 1 203 ? 10.227 2.758 18.219 1 89.25 203 ASN A O 1
ATOM 1642 N N . LYS A 1 204 ? 10.695 0.674 17.734 1 88.38 204 LYS A N 1
ATOM 1643 C CA . LYS A 1 204 ? 9.367 0.381 17.203 1 88.38 204 LYS A CA 1
ATOM 1644 C C . LYS A 1 204 ? 8.281 0.656 18.234 1 88.38 204 LYS A C 1
ATOM 1646 O O . LYS A 1 204 ? 7.27 1.295 17.922 1 88.38 204 LYS A O 1
ATOM 1651 N N . LYS A 1 205 ? 8.5 0.173 19.391 1 91.5 205 LYS A N 1
ATOM 1652 C CA . LYS A 1 205 ? 7.508 0.322 20.453 1 91.5 205 LYS A CA 1
ATOM 1653 C C . LYS A 1 205 ? 7.246 1.794 20.766 1 91.5 205 LYS A C 1
ATOM 1655 O O . LYS A 1 205 ? 6.09 2.229 20.812 1 91.5 205 LYS A O 1
ATOM 1660 N N . ASN A 1 206 ? 8.312 2.555 20.938 1 93.56 206 ASN A N 1
ATOM 1661 C CA . ASN A 1 206 ? 8.188 3.975 21.25 1 93.56 206 ASN A CA 1
ATOM 1662 C C . ASN A 1 206 ? 7.527 4.734 20.094 1 93.56 206 ASN A C 1
ATOM 1664 O O . ASN A 1 206 ? 6.723 5.641 20.328 1 93.56 206 ASN A O 1
ATOM 1668 N N . ARG A 1 207 ? 7.883 4.355 18.906 1 93.81 207 ARG A N 1
ATOM 1669 C CA . ARG A 1 207 ? 7.312 4.992 17.734 1 93.81 207 ARG A CA 1
ATOM 1670 C C . ARG A 1 207 ? 5.805 4.766 17.656 1 93.81 207 ARG A C 1
ATOM 1672 O O . ARG A 1 207 ? 5.043 5.695 17.391 1 93.81 207 ARG A O 1
ATOM 1679 N N . GLN A 1 208 ? 5.391 3.588 17.922 1 93 208 GLN A N 1
ATOM 1680 C CA . GLN A 1 208 ? 3.975 3.242 17.891 1 93 208 GLN A CA 1
ATOM 1681 C C . GLN A 1 208 ? 3.207 3.973 18.984 1 93 208 GLN A C 1
ATOM 1683 O O . GLN A 1 208 ? 2.09 4.445 18.766 1 93 208 GLN A O 1
ATOM 1688 N N . GLU A 1 209 ? 3.799 4.016 20.125 1 94.56 209 GLU A N 1
ATOM 1689 C CA . GLU A 1 209 ? 3.152 4.688 21.25 1 94.56 209 GLU A CA 1
ATOM 1690 C C . GLU A 1 209 ? 3.016 6.188 20.984 1 94.56 209 GLU A C 1
ATOM 1692 O O . GLU A 1 209 ? 1.973 6.777 21.266 1 94.56 209 GLU A O 1
ATOM 1697 N N . LEU A 1 210 ? 4.062 6.762 20.516 1 95.44 210 LEU A N 1
ATOM 1698 C CA . LEU A 1 210 ? 4.02 8.18 20.188 1 95.44 210 LEU A CA 1
ATOM 1699 C C . LEU A 1 210 ? 2.982 8.461 19.109 1 95.44 210 LEU A C 1
ATOM 1701 O O . LEU A 1 210 ? 2.277 9.469 19.156 1 95.44 210 LEU A O 1
ATOM 1705 N N . LEU A 1 211 ? 2.926 7.605 18.125 1 95.69 211 LEU A N 1
ATOM 1706 C CA . LEU A 1 211 ? 1.919 7.738 17.078 1 95.69 211 LEU A CA 1
ATOM 1707 C C . LEU A 1 211 ? 0.514 7.688 17.672 1 95.69 211 LEU A C 1
ATOM 1709 O O . LEU A 1 211 ? -0.345 8.492 17.312 1 95.69 211 LEU A O 1
ATOM 1713 N N . LYS A 1 212 ? 0.306 6.789 18.547 1 95.69 212 LYS A N 1
ATOM 1714 C CA . LYS A 1 212 ? -0.991 6.672 19.203 1 95.69 212 LYS A CA 1
ATOM 1715 C C . LYS A 1 212 ? -1.342 7.953 19.953 1 95.69 212 LYS A C 1
ATOM 1717 O O . LYS A 1 212 ? -2.484 8.414 19.906 1 95.69 212 LYS A O 1
ATOM 1722 N N . ASN A 1 213 ? -0.396 8.477 20.625 1 96.88 213 ASN A N 1
ATOM 1723 C CA . ASN A 1 213 ? -0.604 9.727 21.359 1 96.88 213 ASN A CA 1
ATOM 1724 C C . ASN A 1 213 ? -0.958 10.875 20.422 1 96.88 213 ASN A C 1
ATOM 1726 O O . ASN A 1 213 ? -1.842 11.68 20.719 1 96.88 213 ASN A O 1
ATOM 1730 N N . LEU A 1 214 ? -0.254 10.945 19.344 1 97.06 214 LEU A N 1
ATOM 1731 C CA . LEU A 1 214 ? -0.505 12.016 18.391 1 97.06 214 LEU A CA 1
ATOM 1732 C C . LEU A 1 214 ? -1.89 11.875 17.766 1 97.06 214 LEU A C 1
ATOM 1734 O O . LEU A 1 214 ? -2.605 12.867 17.609 1 97.06 214 LEU A O 1
ATOM 1738 N N . VAL A 1 215 ? -2.246 10.656 17.391 1 97.06 215 VAL A N 1
ATOM 1739 C CA . VAL A 1 215 ? -3.572 10.414 16.828 1 97.06 215 VAL A CA 1
ATOM 1740 C C . VAL A 1 215 ? -4.641 10.812 17.844 1 97.06 215 VAL A C 1
ATOM 1742 O O . VAL A 1 215 ? -5.621 11.469 17.5 1 97.06 215 VAL A O 1
ATOM 1745 N N . LEU A 1 216 ? -4.434 10.422 19.094 1 97 216 LEU A N 1
ATOM 1746 C CA . LEU A 1 216 ? -5.352 10.812 20.156 1 97 216 LEU A CA 1
ATOM 1747 C C . LEU A 1 216 ? -5.418 12.328 20.297 1 97 216 LEU A C 1
ATOM 1749 O O . LEU A 1 216 ? -6.492 12.891 20.516 1 97 216 LEU A O 1
ATOM 1753 N N . TYR A 1 217 ? -4.289 12.992 20.219 1 97.81 217 TYR A N 1
ATOM 1754 C CA . TYR A 1 217 ? -4.227 14.445 20.281 1 97.81 217 TYR A CA 1
ATOM 1755 C C . TYR A 1 217 ? -5.109 15.086 19.219 1 97.81 217 TYR A C 1
ATOM 1757 O O . TYR A 1 217 ? -5.852 16.031 19.5 1 97.81 217 TYR A O 1
ATOM 1765 N N . PHE A 1 218 ? -5.062 14.547 18.016 1 97.69 218 PHE A N 1
ATOM 1766 C CA . PHE A 1 218 ? -5.93 15.008 16.938 1 97.69 218 PHE A CA 1
ATOM 1767 C C . PHE A 1 218 ? -7.395 14.781 17.281 1 97.69 218 PHE A C 1
ATOM 1769 O O . PHE A 1 218 ? -8.234 15.664 17.094 1 97.69 218 PHE A O 1
ATOM 1776 N N . GLU A 1 219 ? -7.691 13.633 17.766 1 96.56 219 GLU A N 1
ATOM 1777 C CA . GLU A 1 219 ? -9.055 13.258 18.141 1 96.56 219 GLU A CA 1
ATOM 1778 C C . GLU A 1 219 ? -9.633 14.219 19.172 1 96.56 219 GLU A C 1
ATOM 1780 O O . GLU A 1 219 ? -10.805 14.57 19.125 1 96.56 219 GLU A O 1
ATOM 1785 N N . LEU A 1 220 ? -8.852 14.617 20.078 1 96.81 220 LEU A N 1
ATOM 1786 C CA . LEU A 1 220 ? -9.273 15.477 21.188 1 96.81 220 LEU A CA 1
ATOM 1787 C C . LEU A 1 220 ? -9.484 16.906 20.703 1 96.81 220 LEU A C 1
ATOM 1789 O O . LEU A 1 220 ? -10.328 17.625 21.25 1 96.81 220 LEU A O 1
ATOM 1793 N N . HIS A 1 221 ? -8.789 17.359 19.688 1 96.88 221 HIS A N 1
ATOM 1794 C CA . HIS A 1 221 ? -8.773 18.781 19.359 1 96.88 221 HIS A CA 1
ATOM 1795 C C . HIS A 1 221 ? -9.562 19.078 18.094 1 96.88 221 HIS A C 1
ATOM 1797 O O . HIS A 1 221 ? -9.883 20.234 17.812 1 96.88 221 HIS A O 1
ATOM 1803 N N . LEU A 1 222 ? -9.789 18.062 17.359 1 94.75 222 LEU A N 1
ATOM 1804 C CA . LEU A 1 222 ? -10.547 18.266 16.125 1 94.75 222 LEU A CA 1
ATOM 1805 C C . LEU A 1 222 ? -11.945 17.688 16.234 1 94.75 222 LEU A C 1
ATOM 1807 O O . LEU A 1 222 ? -12.109 16.531 16.625 1 94.75 222 LEU A O 1
ATOM 1811 N N . GLN A 1 223 ? -12.875 18.453 15.859 1 89.62 223 GLN A N 1
ATOM 1812 C CA . GLN A 1 223 ? -14.258 17.984 15.875 1 89.62 223 GLN A CA 1
ATOM 1813 C C . GLN A 1 223 ? -14.523 17 14.734 1 89.62 223 GLN A C 1
ATOM 1815 O O . GLN A 1 223 ? -14.141 17.25 13.594 1 89.62 223 GLN A O 1
ATOM 1820 N N . GLY A 1 224 ? -15.102 15.891 15.031 1 86.69 224 GLY A N 1
ATOM 1821 C CA . GLY A 1 224 ? -15.492 14.945 14.008 1 86.69 224 GLY A CA 1
ATOM 1822 C C . GLY A 1 224 ? -14.344 14.078 13.523 1 86.69 224 GLY A C 1
ATOM 1823 O O . GLY A 1 224 ? -14.445 13.422 12.484 1 86.69 224 GLY A O 1
ATOM 1824 N N . PHE A 1 225 ? -13.266 14.141 14.203 1 90.88 225 PHE A N 1
ATOM 1825 C CA . PHE A 1 225 ? -12.102 13.352 13.828 1 90.88 225 PHE A CA 1
ATOM 1826 C C . PHE A 1 225 ? -12.375 11.867 14.016 1 90.88 225 PHE A C 1
ATOM 1828 O O . PHE A 1 225 ? -12.906 11.445 15.039 1 90.88 225 PHE A O 1
ATOM 1835 N N . ARG A 1 226 ? -12.062 11.062 12.969 1 88.25 226 ARG A N 1
ATOM 1836 C CA . ARG A 1 226 ? -12.188 9.609 13.008 1 88.25 226 ARG A CA 1
ATOM 1837 C C . ARG A 1 226 ? -10.812 8.945 12.953 1 88.25 226 ARG A C 1
ATOM 1839 O O . ARG A 1 226 ? -9.977 9.305 12.125 1 88.25 226 ARG A O 1
ATOM 1846 N N . LYS A 1 227 ? -10.703 8 13.859 1 89.25 227 LYS A N 1
ATOM 1847 C CA . LYS A 1 227 ? -9.445 7.258 13.859 1 89.25 227 LYS A CA 1
ATOM 1848 C C . LYS A 1 227 ? -9.234 6.543 12.531 1 89.25 227 LYS A C 1
ATOM 1850 O O . LYS A 1 227 ? -10.125 5.848 12.039 1 89.25 227 LYS A O 1
ATOM 1855 N N . PRO A 1 228 ? -8.039 6.684 12 1 91.06 228 PRO A N 1
ATOM 1856 C CA . PRO A 1 228 ? -7.777 6.07 10.695 1 91.06 228 PRO A CA 1
ATOM 1857 C C . PRO A 1 228 ? -7.73 4.547 10.758 1 91.06 228 PRO A C 1
ATOM 1859 O O . PRO A 1 228 ? -7.047 3.982 11.617 1 91.06 228 PRO A O 1
ATOM 1862 N N . LYS A 1 229 ? -8.406 3.895 9.805 1 84.75 229 LYS A N 1
ATOM 1863 C CA . LYS A 1 229 ? -8.375 2.439 9.703 1 84.75 229 LYS A CA 1
ATOM 1864 C C . LYS A 1 229 ? -6.988 1.949 9.273 1 84.75 229 LYS A C 1
ATOM 1866 O O . LYS A 1 229 ? -6.586 0.837 9.625 1 84.75 229 LYS A O 1
ATOM 1871 N N . SER A 1 230 ? -6.285 2.766 8.617 1 88.12 230 SER A N 1
ATOM 1872 C CA . SER A 1 230 ? -4.977 2.438 8.07 1 88.12 230 SER A CA 1
ATOM 1873 C C . SER A 1 230 ? -3.908 2.416 9.156 1 88.12 230 SER A C 1
ATOM 1875 O O . SER A 1 230 ? -2.791 1.949 8.93 1 88.12 230 SER A O 1
ATOM 1877 N N . LEU A 1 231 ? -4.262 2.887 10.367 1 88.62 231 LEU A N 1
ATOM 1878 C CA . LEU A 1 231 ? -3.307 2.936 11.469 1 88.62 231 LEU A CA 1
ATOM 1879 C C . LEU A 1 231 ? -2.766 1.543 11.781 1 88.62 231 LEU A C 1
ATOM 1881 O O . LEU A 1 231 ? -1.559 1.37 11.969 1 88.62 231 LEU A O 1
ATOM 1885 N N . ALA A 1 232 ? -3.635 0.613 11.789 1 84.38 232 ALA A N 1
ATOM 1886 C CA . ALA A 1 232 ? -3.234 -0.761 12.078 1 84.38 232 ALA A CA 1
ATOM 1887 C C . ALA A 1 232 ? -2.268 -1.285 11.023 1 84.38 232 ALA A C 1
ATOM 1889 O O . ALA A 1 232 ? -1.291 -1.965 11.344 1 84.38 232 ALA A O 1
ATOM 1890 N N . VAL A 1 233 ? -2.527 -0.974 9.82 1 83.81 233 VAL A N 1
ATOM 1891 C CA . VAL A 1 233 ? -1.684 -1.39 8.703 1 83.81 233 VAL A CA 1
ATOM 1892 C C . VAL A 1 233 ? -0.301 -0.753 8.836 1 83.81 233 VAL A C 1
ATOM 1894 O O . VAL A 1 233 ? 0.718 -1.426 8.664 1 83.81 233 VAL A O 1
ATOM 1897 N N . LEU A 1 234 ? -0.296 0.485 9.117 1 86.06 234 LEU A N 1
ATOM 1898 C CA . LEU A 1 234 ? 0.958 1.213 9.273 1 86.06 234 LEU A CA 1
ATOM 1899 C C . LEU A 1 234 ? 1.799 0.607 10.398 1 86.06 234 LEU A C 1
ATOM 1901 O O . LEU A 1 234 ? 3.008 0.422 10.242 1 86.06 234 LEU A O 1
ATOM 1905 N N . ASN A 1 235 ? 1.189 0.25 11.453 1 83.25 235 ASN A N 1
ATOM 1906 C CA . ASN A 1 235 ? 1.895 -0.313 12.594 1 83.25 235 ASN A CA 1
ATOM 1907 C C . ASN A 1 235 ? 2.561 -1.641 12.25 1 83.25 235 ASN A C 1
ATOM 1909 O O . ASN A 1 235 ? 3.619 -1.97 12.789 1 83.25 235 ASN A O 1
ATOM 1913 N N . GLU A 1 236 ? 2.006 -2.287 11.352 1 77.25 236 GLU A N 1
ATOM 1914 C CA . GLU A 1 236 ? 2.564 -3.578 10.961 1 77.25 236 GLU A CA 1
ATOM 1915 C C . GLU A 1 236 ? 3.783 -3.4 10.062 1 77.25 236 GLU A C 1
ATOM 1917 O O . GLU A 1 236 ? 4.707 -4.215 10.094 1 77.25 236 GLU A O 1
ATOM 1922 N N . VAL A 1 237 ? 3.77 -2.387 9.242 1 73.81 237 VAL A N 1
ATOM 1923 C CA . VAL A 1 237 ? 4.848 -2.152 8.289 1 73.81 237 VAL A CA 1
ATOM 1924 C C . VAL A 1 237 ? 6.102 -1.689 9.023 1 73.81 237 VAL A C 1
ATOM 1926 O O . VAL A 1 237 ? 7.219 -2.043 8.641 1 73.81 237 VAL A O 1
ATOM 1929 N N . PHE A 1 238 ? 6.031 -0.841 9.984 1 63.09 238 PHE A N 1
ATOM 1930 C CA . PHE A 1 238 ? 7.184 -0.333 10.719 1 63.09 238 PHE A CA 1
ATOM 1931 C C . PHE A 1 238 ? 7.516 -1.235 11.898 1 63.09 238 PHE A C 1
ATOM 1933 O O . PHE A 1 238 ? 8.227 -0.826 12.82 1 63.09 238 PHE A O 1
ATOM 1940 N N . SER A 1 239 ? 7.035 -2.506 11.852 1 52.16 239 SER A N 1
ATOM 1941 C CA . SER A 1 239 ? 7.414 -3.449 12.898 1 52.16 239 SER A CA 1
ATOM 1942 C C . SER A 1 239 ? 8.742 -4.129 12.578 1 52.16 239 SER A C 1
ATOM 1944 O O . SER A 1 239 ? 9.07 -4.336 11.406 1 52.16 239 SER A O 1
ATOM 1946 N N . MET B 1 1 ? 19.984 -8.398 -28.266 1 86.75 1 MET B N 1
ATOM 1947 C CA . MET B 1 1 ? 18.797 -8.531 -29.125 1 86.75 1 MET B CA 1
ATOM 1948 C C . MET B 1 1 ? 17.625 -7.73 -28.562 1 86.75 1 MET B C 1
ATOM 1950 O O . MET B 1 1 ? 17.359 -7.773 -27.359 1 86.75 1 MET B O 1
ATOM 1954 N N . GLN B 1 2 ? 16.969 -7.016 -29.516 1 93.69 2 GLN B N 1
ATOM 1955 C CA . GLN B 1 2 ? 15.789 -6.25 -29.125 1 93.69 2 GLN B CA 1
ATOM 1956 C C . GLN B 1 2 ? 14.555 -7.145 -29.062 1 93.69 2 GLN B C 1
ATOM 1958 O O . GLN B 1 2 ? 14.336 -7.98 -29.938 1 93.69 2 GLN B O 1
ATOM 1963 N N . VAL B 1 3 ? 13.82 -7.016 -28 1 95.19 3 VAL B N 1
ATOM 1964 C CA . VAL B 1 3 ? 12.656 -7.863 -27.797 1 95.19 3 VAL B CA 1
ATOM 1965 C C . VAL B 1 3 ? 11.445 -7.008 -27.438 1 95.19 3 VAL B C 1
ATOM 1967 O O . VAL B 1 3 ? 11.57 -6.039 -26.688 1 95.19 3 VAL B O 1
ATOM 1970 N N . ALA B 1 4 ? 10.32 -7.309 -28.078 1 97.31 4 ALA B N 1
ATOM 1971 C CA . ALA B 1 4 ? 9.023 -6.789 -27.656 1 97.31 4 ALA B CA 1
ATOM 1972 C C . ALA B 1 4 ? 8.234 -7.832 -26.875 1 97.31 4 ALA B C 1
ATOM 1974 O O . ALA B 1 4 ? 8.023 -8.945 -27.344 1 97.31 4 ALA B O 1
ATOM 1975 N N . THR B 1 5 ? 7.887 -7.484 -25.641 1 97.62 5 THR B N 1
ATOM 1976 C CA . THR B 1 5 ? 7.242 -8.492 -24.812 1 97.62 5 THR B CA 1
ATOM 1977 C C . THR B 1 5 ? 6.363 -7.844 -23.75 1 97.62 5 THR B C 1
ATOM 1979 O O . THR B 1 5 ? 6.562 -6.676 -23.391 1 97.62 5 THR B O 1
ATOM 1982 N N . LYS B 1 6 ? 5.348 -8.594 -23.312 1 98.06 6 LYS B N 1
ATOM 1983 C CA . LYS B 1 6 ? 4.605 -8.211 -22.125 1 98.06 6 LYS B CA 1
ATOM 1984 C C . LYS B 1 6 ? 5.398 -8.531 -20.859 1 98.06 6 LYS B C 1
ATOM 1986 O O . LYS B 1 6 ? 6.266 -9.406 -20.859 1 98.06 6 LYS B O 1
ATOM 1991 N N . GLY B 1 7 ? 5.121 -7.785 -19.797 1 98 7 GLY B N 1
ATOM 1992 C CA . GLY B 1 7 ? 5.801 -8.016 -18.531 1 98 7 GLY B CA 1
ATOM 1993 C C . GLY B 1 7 ? 4.949 -7.656 -17.328 1 98 7 GLY B C 1
ATOM 1994 O O . GLY B 1 7 ? 4.098 -6.77 -17.406 1 98 7 GLY B O 1
ATOM 1995 N N . ILE B 1 8 ? 5.152 -8.367 -16.25 1 98.06 8 ILE B N 1
ATOM 1996 C CA . ILE B 1 8 ? 4.547 -8.086 -14.945 1 98.06 8 ILE B CA 1
ATOM 1997 C C . ILE B 1 8 ? 5.637 -7.75 -13.93 1 98.06 8 ILE B C 1
ATOM 1999 O O . ILE B 1 8 ? 6.52 -8.57 -13.664 1 98.06 8 ILE B O 1
ATOM 2003 N N . VAL B 1 9 ? 5.555 -6.574 -13.375 1 97.12 9 VAL B N 1
ATOM 2004 C CA . VAL B 1 9 ? 6.582 -6.105 -12.453 1 97.12 9 VAL B CA 1
ATOM 2005 C C . VAL B 1 9 ? 6.48 -6.867 -11.133 1 97.12 9 VAL B C 1
ATOM 2007 O O . VAL B 1 9 ? 5.402 -6.965 -10.547 1 97.12 9 VAL B O 1
ATOM 2010 N N . LEU B 1 10 ? 7.613 -7.391 -10.664 1 96.06 10 LEU B N 1
ATOM 2011 C CA . LEU B 1 10 ? 7.609 -8.125 -9.406 1 96.06 10 LEU B CA 1
ATOM 2012 C C . LEU B 1 10 ? 8.242 -7.301 -8.297 1 96.06 10 LEU B C 1
ATOM 2014 O O . LEU B 1 10 ? 7.645 -7.113 -7.234 1 96.06 10 LEU B O 1
ATOM 2018 N N . THR B 1 11 ? 9.461 -6.867 -8.586 1 92.44 11 THR B N 1
ATOM 2019 C CA . THR B 1 11 ? 10.172 -6.102 -7.566 1 92.44 11 THR B CA 1
ATOM 2020 C C . THR B 1 11 ? 10.906 -4.918 -8.188 1 92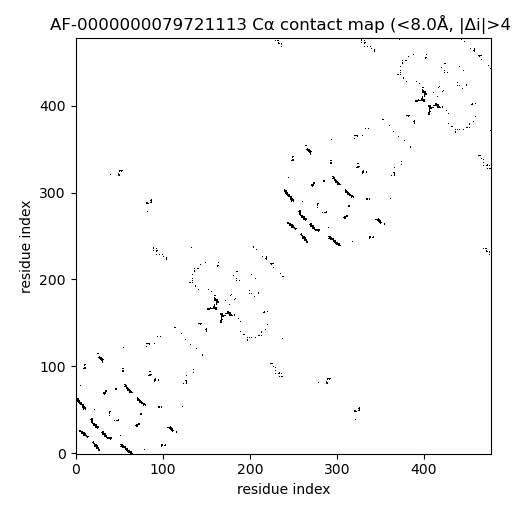.44 11 THR B C 1
ATOM 2022 O O . THR B 1 11 ? 11.281 -4.965 -9.359 1 92.44 11 THR B O 1
ATOM 2025 N N . SER B 1 12 ? 10.945 -3.881 -7.484 1 91.88 12 SER B N 1
ATOM 2026 C CA . SER B 1 12 ? 11.734 -2.695 -7.816 1 91.88 12 SER B CA 1
ATOM 2027 C C . SER B 1 12 ? 12.578 -2.24 -6.629 1 91.88 12 SER B C 1
ATOM 2029 O O . SER B 1 12 ? 12.047 -1.977 -5.551 1 91.88 12 SER B O 1
ATOM 2031 N N . ILE B 1 13 ? 13.891 -2.195 -6.855 1 88.31 13 ILE B N 1
ATOM 2032 C CA . ILE B 1 13 ? 14.773 -1.819 -5.75 1 88.31 13 ILE B CA 1
ATOM 2033 C C . ILE B 1 13 ? 15.727 -0.718 -6.203 1 88.31 13 ILE B C 1
ATOM 2035 O O . ILE B 1 13 ? 16.188 -0.721 -7.348 1 88.31 13 ILE B O 1
ATOM 2039 N N . LYS B 1 14 ? 16.031 0.136 -5.324 1 85.81 14 LYS B N 1
ATOM 2040 C CA . LYS B 1 14 ? 16.984 1.21 -5.605 1 85.81 14 LYS B CA 1
ATOM 2041 C C . LYS B 1 14 ? 18.391 0.66 -5.797 1 85.81 14 LYS B C 1
ATOM 2043 O O . LYS B 1 14 ? 18.812 -0.24 -5.066 1 85.81 14 LYS B O 1
ATOM 2048 N N . TYR B 1 15 ? 18.953 1.122 -6.855 1 89.5 15 TYR B N 1
ATOM 2049 C CA . TYR B 1 15 ? 20.359 0.814 -7.156 1 89.5 15 TYR B CA 1
ATOM 2050 C C . TYR B 1 15 ? 21.172 2.09 -7.305 1 89.5 15 TYR B C 1
ATOM 2052 O O . TYR B 1 15 ? 21.047 2.807 -8.297 1 89.5 15 TYR B O 1
ATOM 2060 N N . GLY B 1 16 ? 22.016 2.311 -6.332 1 87.12 16 GLY B N 1
ATOM 2061 C CA . GLY B 1 16 ? 22.688 3.6 -6.309 1 87.12 16 GLY B CA 1
ATOM 2062 C C . GLY B 1 16 ? 21.766 4.746 -5.953 1 87.12 16 GLY B C 1
ATOM 2063 O O . GLY B 1 16 ? 20.797 4.562 -5.215 1 87.12 16 GLY B O 1
ATOM 2064 N N . ASP B 1 17 ? 22.125 6.016 -6.43 1 83.56 17 ASP B N 1
ATOM 2065 C CA . ASP B 1 17 ? 21.375 7.199 -6.012 1 83.56 17 ASP B CA 1
ATOM 2066 C C . ASP B 1 17 ? 20.25 7.52 -7 1 83.56 17 ASP B C 1
ATOM 2068 O O . ASP B 1 17 ? 19.266 8.156 -6.637 1 83.56 17 ASP B O 1
ATOM 2072 N N . THR B 1 18 ? 20.422 6.973 -8.234 1 87.56 18 THR B N 1
ATOM 2073 C CA . THR B 1 18 ? 19.516 7.527 -9.234 1 87.56 18 THR B CA 1
ATOM 2074 C C . THR B 1 18 ? 18.844 6.414 -10.031 1 87.56 18 THR B C 1
ATOM 2076 O O . THR B 1 18 ? 17.984 6.68 -10.883 1 87.56 18 THR B O 1
ATOM 2079 N N . SER B 1 19 ? 19.188 5.125 -9.688 1 91.5 19 SER B N 1
ATOM 2080 C CA . SER B 1 19 ? 18.75 4.062 -10.586 1 91.5 19 SER B CA 1
ATOM 2081 C C . SER B 1 19 ? 17.891 3.037 -9.836 1 91.5 19 SER B C 1
ATOM 2083 O O . SER B 1 19 ? 17.844 3.049 -8.609 1 91.5 19 SER B O 1
ATOM 2085 N N . LEU B 1 20 ? 17.156 2.27 -10.641 1 92 20 LEU B N 1
ATOM 2086 C CA . LEU B 1 20 ? 16.375 1.152 -10.117 1 92 20 LEU B CA 1
ATOM 2087 C C . LEU B 1 20 ? 16.766 -0.153 -10.797 1 92 20 LEU B C 1
ATOM 2089 O O . LEU B 1 20 ? 17.078 -0.168 -11.992 1 92 20 LEU B O 1
ATOM 2093 N N . ILE B 1 21 ? 16.781 -1.174 -10.039 1 94.81 21 ILE B N 1
ATOM 2094 C CA . ILE B 1 21 ? 16.781 -2.525 -10.586 1 94.81 21 ILE B CA 1
ATOM 2095 C C . ILE B 1 21 ? 15.383 -3.137 -10.445 1 94.81 21 ILE B C 1
ATOM 2097 O O . ILE B 1 21 ? 14.844 -3.227 -9.344 1 94.81 21 ILE B O 1
ATOM 2101 N N . VAL B 1 22 ? 14.828 -3.49 -11.562 1 95.69 22 VAL B N 1
ATOM 2102 C CA . VAL B 1 22 ? 13.477 -4.023 -11.562 1 95.69 22 VAL B CA 1
ATOM 2103 C C . VAL B 1 22 ? 13.484 -5.461 -12.078 1 95.69 22 VAL B C 1
ATOM 2105 O O . VAL B 1 22 ? 14.156 -5.77 -13.062 1 95.69 22 VAL B O 1
ATOM 2108 N N . ARG B 1 23 ? 12.836 -6.305 -11.344 1 95.94 23 ARG B N 1
ATOM 2109 C CA . ARG B 1 23 ? 12.609 -7.676 -11.781 1 95.94 23 ARG B CA 1
ATOM 2110 C C . ARG B 1 23 ? 11.219 -7.832 -12.398 1 95.94 23 ARG B C 1
ATOM 2112 O O . ARG B 1 23 ? 10.219 -7.473 -11.773 1 95.94 23 ARG B O 1
ATOM 2119 N N . ILE B 1 24 ? 11.242 -8.344 -13.609 1 97.31 24 ILE B N 1
ATOM 2120 C CA . ILE B 1 24 ? 9.992 -8.438 -14.352 1 97.31 24 ILE B CA 1
ATOM 2121 C C . ILE B 1 24 ? 9.805 -9.867 -14.867 1 97.31 24 ILE B C 1
ATOM 2123 O O . ILE B 1 24 ? 10.75 -10.477 -15.375 1 97.31 24 ILE B O 1
ATOM 2127 N N . PHE B 1 25 ? 8.617 -10.445 -14.594 1 97.94 25 PHE B N 1
ATOM 2128 C CA . PHE B 1 25 ? 8.234 -11.695 -15.25 1 97.94 25 PHE B CA 1
ATOM 2129 C C . PHE B 1 25 ? 7.711 -11.438 -16.656 1 97.94 25 PHE B C 1
ATOM 2131 O O . PHE B 1 25 ? 6.617 -10.898 -16.828 1 97.94 25 PHE B O 1
ATOM 2138 N N . THR B 1 26 ? 8.516 -11.789 -17.672 1 97.5 26 THR B N 1
ATOM 2139 C CA . THR B 1 26 ? 8.172 -11.469 -19.047 1 97.5 26 THR B CA 1
ATOM 2140 C C . THR B 1 26 ? 7.492 -12.648 -19.734 1 97.5 26 THR B C 1
ATOM 2142 O O . THR B 1 26 ? 7.742 -13.805 -19.375 1 97.5 26 THR B O 1
ATOM 2145 N N . PHE B 1 27 ? 6.625 -12.305 -20.641 1 97.56 27 PHE B N 1
ATOM 2146 C CA . PHE B 1 27 ? 5.93 -13.32 -21.422 1 97.56 27 PHE B CA 1
ATOM 2147 C C . PHE B 1 27 ? 6.91 -14.125 -22.266 1 97.56 27 PHE B C 1
ATOM 2149 O O . PHE B 1 27 ? 6.793 -15.352 -22.359 1 97.56 27 PHE B O 1
ATOM 2156 N N . SER B 1 28 ? 7.973 -13.516 -22.734 1 95.31 28 SER B N 1
ATOM 2157 C CA . SER B 1 28 ? 8.844 -14.117 -23.75 1 95.31 28 SER B CA 1
ATOM 2158 C C . SER B 1 28 ? 10.039 -14.812 -23.094 1 95.31 28 SER B C 1
ATOM 2160 O O . SER B 1 28 ? 10.555 -15.797 -23.625 1 95.31 28 SER B O 1
ATOM 2162 N N . ASP B 1 29 ? 10.547 -14.273 -21.938 1 94.06 29 ASP B N 1
ATOM 2163 C CA . ASP B 1 29 ? 11.859 -14.727 -21.484 1 94.06 29 ASP B CA 1
ATOM 2164 C C . ASP B 1 29 ? 11.844 -15.062 -19.984 1 94.06 29 ASP B C 1
ATOM 2166 O O . ASP B 1 29 ? 12.898 -15.133 -19.359 1 94.06 29 ASP B O 1
ATOM 2170 N N . GLY B 1 30 ? 10.641 -15.242 -19.5 1 94.5 30 GLY B N 1
ATOM 2171 C CA . GLY B 1 30 ? 10.609 -15.508 -18.062 1 94.5 30 GLY B CA 1
ATOM 2172 C C . GLY B 1 30 ? 11.039 -14.32 -17.219 1 94.5 30 GLY B C 1
ATOM 2173 O O . GLY B 1 30 ? 10.734 -13.172 -17.562 1 94.5 30 GLY B O 1
ATOM 2174 N N . ILE B 1 31 ? 11.727 -14.602 -16.125 1 95.44 31 ILE B N 1
ATOM 2175 C CA . ILE B 1 31 ? 12.125 -13.531 -15.219 1 95.44 31 ILE B CA 1
ATOM 2176 C C . ILE B 1 31 ? 13.414 -12.883 -15.734 1 95.44 31 ILE B C 1
ATOM 2178 O O . ILE B 1 31 ? 14.383 -13.578 -16.047 1 95.44 31 ILE B O 1
ATOM 2182 N N . LYS B 1 32 ? 13.352 -11.594 -15.812 1 95.38 32 LYS B N 1
ATOM 2183 C CA . LYS B 1 32 ? 14.523 -10.82 -16.203 1 95.38 32 LYS B CA 1
ATOM 2184 C C . LYS B 1 32 ? 14.719 -9.625 -15.273 1 95.38 32 LYS B C 1
ATOM 2186 O O . LYS B 1 32 ? 13.75 -9.047 -14.773 1 95.38 32 LYS B O 1
ATOM 2191 N N . SER B 1 33 ? 15.969 -9.305 -15.062 1 95.81 33 SER B N 1
ATOM 2192 C CA . SER B 1 33 ? 16.312 -8.117 -14.281 1 95.81 33 SER B CA 1
ATOM 2193 C C . SER B 1 33 ? 16.797 -6.98 -15.18 1 95.81 33 SER B C 1
ATOM 2195 O O . SER B 1 33 ? 17.609 -7.199 -16.078 1 95.81 33 SER B O 1
ATOM 2197 N N . TYR B 1 34 ? 16.234 -5.797 -14.961 1 96.56 34 TYR B N 1
ATOM 2198 C CA . TYR B 1 34 ? 16.547 -4.625 -15.773 1 96.56 34 TYR B CA 1
ATOM 2199 C C . TYR B 1 34 ? 17.125 -3.506 -14.922 1 96.56 34 TYR B C 1
ATOM 2201 O O . TYR B 1 34 ? 16.641 -3.248 -13.812 1 96.56 34 TYR B O 1
ATOM 2209 N N . LEU B 1 35 ? 18.172 -2.953 -15.477 1 95.25 35 LEU B N 1
ATOM 2210 C CA . LEU B 1 35 ? 18.703 -1.736 -14.867 1 95.25 35 LEU B CA 1
ATOM 2211 C C . LEU B 1 35 ? 18.109 -0.496 -15.523 1 95.25 35 LEU B C 1
ATOM 2213 O O . LEU B 1 35 ? 18.297 -0.276 -16.719 1 95.25 35 LEU B O 1
ATOM 2217 N N . LEU B 1 36 ? 17.344 0.225 -14.75 1 93.31 36 LEU B N 1
ATOM 2218 C CA . LEU B 1 36 ? 16.812 1.502 -15.219 1 93.31 36 LEU B CA 1
ATOM 2219 C C . LEU B 1 36 ? 17.688 2.658 -14.75 1 93.31 36 LEU B C 1
ATOM 2221 O O . LEU B 1 36 ? 17.422 3.266 -13.711 1 93.31 36 LEU B O 1
ATOM 2225 N N . ARG B 1 37 ? 18.578 3.027 -15.609 1 89.75 37 ARG B N 1
ATOM 2226 C CA . ARG B 1 37 ? 19.594 4.004 -15.25 1 89.75 37 ARG B CA 1
ATOM 2227 C C . ARG B 1 37 ? 19.016 5.414 -15.203 1 89.75 37 ARG B C 1
ATOM 2229 O O . ARG B 1 37 ? 18.344 5.844 -16.141 1 89.75 37 ARG B O 1
ATOM 2236 N N . GLY B 1 38 ? 19.25 6.137 -14.133 1 87.19 38 GLY B N 1
ATOM 2237 C CA . GLY B 1 38 ? 18.922 7.551 -14.008 1 87.19 38 GLY B CA 1
ATOM 2238 C C . GLY B 1 38 ? 17.422 7.809 -13.891 1 87.19 38 GLY B C 1
ATOM 2239 O O . GLY B 1 38 ? 16.984 8.953 -13.977 1 87.19 38 GLY B O 1
ATOM 2240 N N . ILE B 1 39 ? 16.609 6.801 -13.68 1 84.62 39 ILE B N 1
ATOM 2241 C CA . ILE B 1 39 ? 15.164 6.93 -13.727 1 84.62 39 ILE B CA 1
ATOM 2242 C C . ILE B 1 39 ? 14.68 7.793 -12.562 1 84.62 39 ILE B C 1
ATOM 2244 O O . ILE B 1 39 ? 13.633 8.438 -12.656 1 84.62 39 ILE B O 1
ATOM 2248 N N . LEU B 1 40 ? 15.539 7.82 -11.539 1 80.19 40 LEU B N 1
ATOM 2249 C CA . LEU B 1 40 ? 15.133 8.562 -10.352 1 80.19 40 LEU B CA 1
ATOM 2250 C C . LEU B 1 40 ? 15.539 10.031 -10.461 1 80.19 40 LEU B C 1
ATOM 2252 O O . LEU B 1 40 ? 15.039 10.875 -9.719 1 80.19 40 LEU B O 1
ATOM 2256 N N . ALA B 1 41 ? 16.5 10.32 -11.305 1 75.62 41 ALA B N 1
ATOM 2257 C CA . ALA B 1 41 ? 17.031 11.672 -11.469 1 75.62 41 ALA B CA 1
ATOM 2258 C C . ALA B 1 41 ? 16.25 12.438 -12.531 1 75.62 41 ALA B C 1
ATOM 2260 O O . ALA B 1 41 ? 16.125 13.664 -12.461 1 75.62 41 ALA B O 1
ATOM 2261 N N . SER B 1 42 ? 15.766 11.734 -13.461 1 67.44 42 SER B N 1
ATOM 2262 C CA . SER B 1 42 ? 15.188 12.453 -14.602 1 67.44 42 SER B CA 1
ATOM 2263 C C . SER B 1 42 ? 13.672 12.359 -14.602 1 67.44 42 SER B C 1
ATOM 2265 O O . SER B 1 42 ? 13.109 11.281 -14.398 1 67.44 42 SER B O 1
ATOM 2267 N N . LYS B 1 43 ? 13.062 13.508 -14.727 1 63.12 43 LYS B N 1
ATOM 2268 C CA . LYS B 1 43 ? 11.602 13.586 -14.82 1 63.12 43 LYS B CA 1
ATOM 2269 C C . LYS B 1 43 ? 11.141 13.477 -16.266 1 63.12 43 LYS B C 1
ATOM 2271 O O . LYS B 1 43 ? 9.969 13.211 -16.531 1 63.12 43 LYS B O 1
ATOM 2276 N N . LYS B 1 44 ? 11.938 13.656 -17.109 1 61.94 44 LYS B N 1
ATOM 2277 C CA . LYS B 1 44 ? 11.586 13.836 -18.516 1 61.94 44 LYS B CA 1
ATOM 2278 C C . LYS B 1 44 ? 11.828 12.547 -19.312 1 61.94 44 LYS B C 1
ATOM 2280 O O . LYS B 1 44 ? 11.57 12.5 -20.516 1 61.94 44 LYS B O 1
ATOM 2285 N N . GLY B 1 45 ? 12.133 11.57 -18.688 1 66.25 45 GLY B N 1
ATOM 2286 C CA . GLY B 1 45 ? 12.469 10.375 -19.438 1 66.25 45 GLY B CA 1
ATOM 2287 C C . GLY B 1 45 ? 11.25 9.586 -19.875 1 66.25 45 GLY B C 1
ATOM 2288 O O . GLY B 1 45 ? 10.141 9.82 -19.391 1 66.25 45 GLY B O 1
ATOM 2289 N N . LYS B 1 46 ? 11.508 8.797 -20.969 1 73.5 46 LYS B N 1
ATOM 2290 C CA . LYS B 1 46 ? 10.477 7.941 -21.531 1 73.5 46 LYS B CA 1
ATOM 2291 C C . LYS B 1 46 ? 9.938 6.965 -20.484 1 73.5 46 LYS B C 1
ATOM 2293 O O . LYS B 1 46 ? 8.766 6.57 -20.547 1 73.5 46 LYS B O 1
ATOM 2298 N N . LEU B 1 47 ? 10.789 6.609 -19.609 1 81.62 47 LEU B N 1
ATOM 2299 C CA . LEU B 1 47 ? 10.398 5.676 -18.562 1 81.62 47 LEU B CA 1
ATOM 2300 C C . LEU B 1 47 ? 10.094 6.414 -17.266 1 81.62 47 LEU B C 1
ATOM 2302 O O . LEU B 1 47 ? 10.789 7.363 -16.906 1 81.62 47 LEU B O 1
ATOM 2306 N N . LYS B 1 48 ? 8.969 5.965 -16.672 1 80.75 48 LYS B N 1
ATOM 2307 C CA . LYS B 1 48 ? 8.555 6.566 -15.406 1 80.75 48 LYS B CA 1
ATOM 2308 C C . LYS B 1 48 ? 8.562 5.535 -14.273 1 80.75 48 LYS B C 1
ATOM 2310 O O . LYS B 1 48 ? 8.188 4.379 -14.484 1 80.75 48 LYS B O 1
ATOM 2315 N N . THR B 1 49 ? 9 5.984 -13.094 1 81.5 49 THR B N 1
ATOM 2316 C CA . THR B 1 49 ? 9.078 5.102 -11.938 1 81.5 49 THR B CA 1
ATOM 2317 C C . THR B 1 49 ? 7.711 4.508 -11.609 1 81.5 49 THR B C 1
ATOM 2319 O O . THR B 1 49 ? 7.617 3.365 -11.156 1 81.5 49 THR B O 1
ATOM 2322 N N . ALA B 1 50 ? 6.723 5.262 -11.922 1 78.06 50 ALA B N 1
ATOM 2323 C CA . ALA B 1 50 ? 5.355 4.852 -11.625 1 78.06 50 ALA B CA 1
ATOM 2324 C C . ALA B 1 50 ? 4.98 3.59 -12.398 1 78.06 50 ALA B C 1
ATOM 2326 O O . ALA B 1 50 ? 4.07 2.859 -12 1 78.06 50 ALA B O 1
ATOM 2327 N N . TYR B 1 51 ? 5.691 3.273 -13.445 1 84.75 51 TYR B N 1
ATOM 2328 C CA . TYR B 1 51 ? 5.414 2.104 -14.266 1 84.75 51 TYR B CA 1
ATOM 2329 C C . TYR B 1 51 ? 5.926 0.832 -13.594 1 84.75 51 TYR B C 1
ATOM 2331 O O . TYR B 1 51 ? 5.574 -0.277 -14.008 1 84.75 51 TYR B O 1
ATOM 2339 N N . PHE B 1 52 ? 6.594 1.015 -12.555 1 90 52 PHE B N 1
ATOM 2340 C CA . PHE B 1 52 ? 7.297 -0.162 -12.055 1 90 52 PHE B CA 1
ATOM 2341 C C . PHE B 1 52 ? 6.855 -0.492 -10.633 1 90 52 PHE B C 1
ATOM 2343 O O . PHE B 1 52 ? 7.656 -0.977 -9.828 1 90 52 PHE B O 1
ATOM 2350 N N . GLN B 1 53 ? 5.621 -0.164 -10.445 1 88.44 53 GLN B N 1
ATOM 2351 C CA . GLN B 1 53 ? 4.969 -0.622 -9.227 1 88.44 53 GLN B CA 1
ATOM 2352 C C . GLN B 1 53 ? 4.734 -2.129 -9.258 1 88.44 53 GLN B C 1
ATOM 2354 O O . GLN B 1 53 ? 4.613 -2.721 -10.336 1 88.44 53 GLN B O 1
ATOM 2359 N N . PRO B 1 54 ? 4.578 -2.676 -8.094 1 93.5 54 PRO B N 1
ATOM 2360 C CA . PRO B 1 54 ? 4.379 -4.125 -8.039 1 93.5 54 PRO B CA 1
ATOM 2361 C C . PRO B 1 54 ? 3.15 -4.582 -8.82 1 93.5 54 PRO B C 1
ATOM 2363 O O . PRO B 1 54 ? 2.057 -4.047 -8.625 1 93.5 54 PRO B O 1
ATOM 2366 N N . LEU B 1 55 ? 3.348 -5.535 -9.688 1 96.38 55 LEU B N 1
ATOM 2367 C CA . LEU B 1 55 ? 2.357 -6.309 -10.43 1 96.38 55 LEU B CA 1
ATOM 2368 C C . LEU B 1 55 ? 1.729 -5.469 -11.539 1 96.38 55 LEU B C 1
ATOM 2370 O O . LEU B 1 55 ? 0.745 -5.887 -12.156 1 96.38 55 LEU B O 1
ATOM 2374 N N . LEU B 1 56 ? 2.312 -4.324 -11.789 1 94.38 56 LEU B N 1
ATOM 2375 C CA . LEU B 1 56 ? 1.853 -3.584 -12.961 1 94.38 56 LEU B CA 1
ATOM 2376 C C . LEU B 1 56 ? 2.143 -4.359 -14.242 1 94.38 56 LEU B C 1
ATOM 2378 O O . LEU B 1 56 ? 3.205 -4.969 -14.375 1 94.38 56 LEU B O 1
ATOM 2382 N N . GLN B 1 57 ? 1.163 -4.34 -15.078 1 96.75 57 GLN B N 1
ATOM 2383 C CA . GLN B 1 57 ? 1.292 -5.016 -16.375 1 96.75 57 GLN B CA 1
ATOM 2384 C C . GLN B 1 57 ? 1.777 -4.055 -17.453 1 96.75 57 GLN B C 1
ATOM 2386 O O . GLN B 1 57 ? 1.194 -2.986 -17.641 1 96.75 57 GLN B O 1
ATOM 2391 N N . LEU B 1 58 ? 2.855 -4.477 -18.219 1 97.06 58 LEU B N 1
ATOM 2392 C CA . LEU B 1 58 ? 3.527 -3.561 -19.141 1 97.06 58 LEU B CA 1
ATOM 2393 C C . LEU B 1 58 ? 3.729 -4.207 -20.5 1 97.06 58 LEU B C 1
ATOM 2395 O O . LEU B 1 58 ? 3.842 -5.43 -20.609 1 97.06 58 LEU B O 1
ATOM 2399 N N . ASP B 1 59 ? 3.717 -3.361 -21.5 1 97.5 59 ASP B N 1
ATOM 2400 C CA . ASP B 1 59 ? 4.34 -3.668 -22.797 1 97.5 59 ASP B CA 1
ATOM 2401 C C . ASP B 1 59 ? 5.754 -3.096 -22.859 1 97.5 59 ASP B C 1
ATOM 2403 O O . ASP B 1 59 ? 5.953 -1.894 -22.688 1 97.5 59 ASP B O 1
ATOM 2407 N N . LEU B 1 60 ? 6.715 -3.998 -23.203 1 97.25 60 LEU B N 1
ATOM 2408 C CA . LEU B 1 60 ? 8.117 -3.596 -23.109 1 97.25 60 LEU B CA 1
ATOM 2409 C C . LEU B 1 60 ? 8.812 -3.746 -24.453 1 97.25 60 LEU B C 1
ATOM 2411 O O . LEU B 1 60 ? 8.523 -4.676 -25.203 1 97.25 60 LEU B O 1
ATOM 2415 N N . ILE B 1 61 ? 9.664 -2.824 -24.719 1 97.44 61 ILE B N 1
ATOM 2416 C CA . ILE B 1 61 ? 10.758 -3 -25.672 1 97.44 61 ILE B CA 1
ATOM 2417 C C . ILE B 1 61 ? 12.086 -3.023 -24.922 1 97.44 61 ILE B C 1
ATOM 2419 O O . ILE B 1 61 ? 12.43 -2.068 -24.219 1 97.44 61 ILE B O 1
ATOM 2423 N N . ALA B 1 62 ? 12.758 -4.133 -25.047 1 96.12 62 ALA B N 1
ATOM 2424 C CA . ALA B 1 62 ? 13.961 -4.312 -24.234 1 96.12 62 ALA B CA 1
ATOM 2425 C C . ALA B 1 62 ? 15.086 -4.918 -25.062 1 96.12 62 ALA B C 1
ATOM 2427 O O . ALA B 1 62 ? 14.852 -5.453 -26.156 1 96.12 62 ALA B O 1
ATOM 2428 N N . SER B 1 63 ? 16.266 -4.684 -24.578 1 94.5 63 SER B N 1
ATOM 2429 C CA . SER B 1 63 ? 17.453 -5.324 -25.125 1 94.5 63 SER B CA 1
ATOM 2430 C C . SER B 1 63 ? 17.984 -6.414 -24.188 1 94.5 63 SER B C 1
ATOM 2432 O O . SER B 1 63 ? 18.438 -6.125 -23.094 1 94.5 63 SER B O 1
ATOM 2434 N N . HIS B 1 64 ? 17.859 -7.645 -24.688 1 91.94 64 HIS B N 1
ATOM 2435 C CA . HIS B 1 64 ? 18.312 -8.789 -23.906 1 91.94 64 HIS B CA 1
ATOM 2436 C C . HIS B 1 64 ? 19.672 -9.289 -24.406 1 91.94 64 HIS B C 1
ATOM 2438 O O . HIS B 1 64 ? 19.812 -9.641 -25.578 1 91.94 64 HIS B O 1
ATOM 2444 N N . LYS B 1 65 ? 20.641 -9.273 -23.531 1 86.44 65 LYS B N 1
ATOM 2445 C CA . LYS B 1 65 ? 21.938 -9.844 -23.844 1 86.44 65 LYS B CA 1
ATOM 2446 C C . LYS B 1 65 ? 22 -11.32 -23.453 1 86.44 65 LYS B C 1
ATOM 2448 O O . LYS B 1 65 ? 22.766 -12.094 -24.031 1 86.44 65 LYS B O 1
ATOM 2453 N N . ASN B 1 66 ? 21.203 -11.742 -22.547 1 77.62 66 ASN B N 1
ATOM 2454 C CA . ASN B 1 66 ? 21.078 -13.117 -22.047 1 77.62 66 ASN B CA 1
ATOM 2455 C C . ASN B 1 66 ? 22.422 -13.656 -21.547 1 77.62 66 ASN B C 1
ATOM 2457 O O . ASN B 1 66 ? 22.812 -14.773 -21.891 1 77.62 66 ASN B O 1
ATOM 2461 N N . LYS B 1 67 ? 23.219 -12.836 -20.938 1 79.31 67 LYS B N 1
ATOM 2462 C CA . LYS B 1 67 ? 24.516 -13.242 -20.375 1 79.31 67 LYS B CA 1
ATOM 2463 C C . LYS B 1 67 ? 24.484 -13.211 -18.859 1 79.31 67 LYS B C 1
ATOM 2465 O O . LYS B 1 67 ? 25.531 -13.133 -18.203 1 79.31 67 LYS B O 1
ATOM 2470 N N . GLY B 1 68 ? 23.219 -13.289 -18.328 1 75.19 68 GLY B N 1
ATOM 2471 C CA . GLY B 1 68 ? 23.094 -13.289 -16.875 1 75.19 68 GLY B CA 1
ATOM 2472 C C . GLY B 1 68 ? 23.281 -11.922 -16.25 1 75.19 68 GLY B C 1
ATOM 2473 O O . GLY B 1 68 ? 23.406 -11.797 -15.031 1 75.19 68 GLY B O 1
ATOM 2474 N N . THR B 1 69 ? 23.344 -10.961 -17.078 1 81.56 69 THR B N 1
ATOM 2475 C CA . THR B 1 69 ? 23.578 -9.602 -16.594 1 81.56 69 THR B CA 1
ATOM 2476 C C . THR B 1 69 ? 22.266 -8.805 -16.594 1 81.56 69 THR B C 1
ATOM 2478 O O . THR B 1 69 ? 21.219 -9.32 -16.984 1 81.56 69 THR B O 1
ATOM 2481 N N . LEU B 1 70 ? 22.281 -7.648 -16.094 1 92.5 70 LEU B N 1
ATOM 2482 C CA . LEU B 1 70 ? 21.156 -6.727 -16.094 1 92.5 70 LEU B CA 1
ATOM 2483 C C . LEU B 1 70 ? 20.812 -6.289 -17.516 1 92.5 70 LEU B C 1
ATOM 2485 O O . LEU B 1 70 ? 21.703 -5.914 -18.281 1 92.5 70 LEU B O 1
ATOM 2489 N N . GLU B 1 71 ? 19.594 -6.488 -17.844 1 95.31 71 GLU B N 1
ATOM 2490 C CA . GLU B 1 71 ? 19.094 -6.078 -19.156 1 95.31 71 GLU B CA 1
ATOM 2491 C C . GLU B 1 71 ? 18.672 -4.613 -19.156 1 95.31 71 GLU B C 1
ATOM 2493 O O . GLU B 1 71 ? 18.781 -3.93 -18.125 1 95.31 71 GLU B O 1
ATOM 2498 N N . ARG B 1 72 ? 18.328 -4.211 -20.453 1 94 72 ARG B N 1
ATOM 2499 C CA . ARG B 1 72 ? 17.938 -2.811 -20.594 1 94 72 ARG B CA 1
ATOM 2500 C C . ARG B 1 72 ? 16.547 -2.689 -21.188 1 94 72 ARG B C 1
ATOM 2502 O O . ARG B 1 72 ? 16.188 -3.439 -22.109 1 94 72 ARG B O 1
ATOM 2509 N N . ILE B 1 73 ? 15.734 -1.711 -20.625 1 96 73 ILE B N 1
ATOM 2510 C CA . ILE B 1 73 ? 14.43 -1.392 -21.188 1 96 73 ILE B CA 1
ATOM 2511 C C . ILE B 1 73 ? 14.516 -0.095 -22 1 96 73 ILE B C 1
ATOM 2513 O O . ILE B 1 73 ? 14.984 0.927 -21.484 1 96 73 ILE B O 1
ATOM 2517 N N . THR B 1 74 ? 14.047 -0.108 -23.188 1 94 74 THR B N 1
ATOM 2518 C CA . THR B 1 74 ? 14.055 1.075 -24.047 1 94 74 THR B CA 1
ATOM 2519 C C . THR B 1 74 ? 12.711 1.795 -23.984 1 94 74 THR B C 1
ATOM 2521 O O . THR B 1 74 ? 12.656 3.025 -24.016 1 94 74 THR B O 1
ATOM 2524 N N . GLU B 1 75 ? 11.68 1.01 -24 1 94.62 75 GLU B N 1
ATOM 2525 C CA . GLU B 1 75 ? 10.336 1.566 -23.906 1 94.62 75 GLU B CA 1
ATOM 2526 C C . GLU B 1 75 ? 9.453 0.728 -22.984 1 94.62 75 GLU B C 1
ATOM 2528 O O . GLU B 1 75 ? 9.586 -0.497 -22.938 1 94.62 75 GLU B O 1
ATOM 2533 N N . ALA B 1 76 ? 8.594 1.427 -22.281 1 93.69 76 ALA B N 1
ATOM 2534 C CA . ALA B 1 76 ? 7.594 0.765 -21.438 1 93.69 76 ALA B CA 1
ATOM 2535 C C . ALA B 1 76 ? 6.258 1.498 -21.5 1 93.69 76 ALA B C 1
ATOM 2537 O O . ALA B 1 76 ? 6.215 2.73 -21.453 1 93.69 76 ALA B O 1
ATOM 2538 N N . LYS B 1 77 ? 5.238 0.684 -21.703 1 90.88 77 LYS B N 1
ATOM 2539 C CA . LYS B 1 77 ? 3.875 1.206 -21.672 1 90.88 77 LYS B CA 1
ATOM 2540 C C . LYS B 1 77 ? 2.982 0.343 -20.781 1 90.88 77 LYS B C 1
ATOM 2542 O O . LYS B 1 77 ? 3.076 -0.886 -20.812 1 90.88 77 LYS B O 1
ATOM 2547 N N . VAL B 1 78 ? 2.143 1.048 -20 1 88.62 78 VAL B N 1
ATOM 2548 C CA . VAL B 1 78 ? 1.183 0.295 -19.203 1 88.62 78 VAL B CA 1
ATOM 2549 C C . VAL B 1 78 ? 0.203 -0.434 -20.109 1 88.62 78 VAL B C 1
ATOM 2551 O O . VAL B 1 78 ? -0.444 0.187 -20.969 1 88.62 78 VAL B O 1
ATOM 2554 N N . SER B 1 79 ? 0.17 -1.712 -19.969 1 93.31 79 SER B N 1
ATOM 2555 C CA . SER B 1 79 ? -0.671 -2.51 -20.859 1 93.31 79 SER B CA 1
ATOM 2556 C C . SER B 1 79 ? -2.09 -2.629 -20.312 1 93.31 79 SER B C 1
ATOM 2558 O O . SER B 1 79 ? -3.031 -2.891 -21.062 1 93.31 79 SER B O 1
ATOM 2560 N N . TYR B 1 80 ? -2.291 -2.514 -19.016 1 90.38 80 TYR B N 1
ATOM 2561 C CA . TYR B 1 80 ? -3.586 -2.559 -18.344 1 90.38 80 TYR B CA 1
ATOM 2562 C C . TYR B 1 80 ? -3.666 -1.51 -17.234 1 90.38 80 TYR B C 1
ATOM 2564 O O . TYR B 1 80 ? -2.865 -1.526 -16.297 1 90.38 80 TYR B O 1
ATOM 2572 N N . HIS B 1 81 ? -4.586 -0.699 -17.328 1 84.12 81 HIS B N 1
ATOM 2573 C CA . HIS B 1 81 ? -4.75 0.367 -16.344 1 84.12 81 HIS B CA 1
ATOM 2574 C C . HIS B 1 81 ? -5.688 -0.06 -15.219 1 84.12 81 HIS B C 1
ATOM 2576 O O . HIS B 1 81 ? -6.91 0.024 -15.359 1 84.12 81 HIS B O 1
ATOM 2582 N N . TYR B 1 82 ? -5.094 -0.4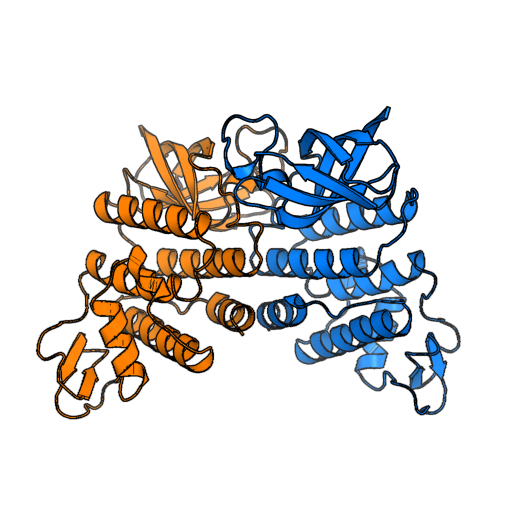16 -14.102 1 87.88 82 TYR B N 1
ATOM 2583 C CA . TYR B 1 82 ? -5.875 -0.857 -12.953 1 87.88 82 TYR B CA 1
ATOM 2584 C C . TYR B 1 82 ? -6.75 0.272 -12.422 1 87.88 82 TYR B C 1
ATOM 2586 O O . TYR B 1 82 ? -6.324 1.427 -12.367 1 87.88 82 TYR B O 1
ATOM 2594 N N . GLN B 1 83 ? -7.832 -0.154 -11.969 1 82.31 83 GLN B N 1
ATOM 2595 C CA . GLN B 1 83 ? -8.797 0.816 -11.461 1 82.31 83 GLN B CA 1
ATOM 2596 C C . GLN B 1 83 ? -8.688 0.951 -9.938 1 82.31 83 GLN B C 1
ATOM 2598 O O . GLN B 1 83 ? -8.898 2.035 -9.391 1 82.31 83 GLN B O 1
ATOM 2603 N N . SER B 1 84 ? -8.391 -0.091 -9.312 1 85.69 84 SER B N 1
ATOM 2604 C CA . SER B 1 84 ? -8.484 -0.061 -7.855 1 85.69 84 SER B CA 1
ATOM 2605 C C . SER B 1 84 ? -7.266 -0.718 -7.211 1 85.69 84 SER B C 1
ATOM 2607 O O . SER B 1 84 ? -7.004 -0.519 -6.023 1 85.69 84 SER B O 1
ATOM 2609 N N . LEU B 1 85 ? -6.531 -1.374 -7.934 1 87.25 85 LEU B N 1
ATOM 2610 C CA . LEU B 1 85 ? -5.492 -2.242 -7.387 1 87.25 85 LEU B CA 1
ATOM 2611 C C . LEU B 1 85 ? -4.523 -1.449 -6.52 1 87.25 85 LEU B C 1
ATOM 2613 O O . LEU B 1 85 ? -4.141 -1.9 -5.438 1 87.25 85 LEU B O 1
ATOM 2617 N N . HIS B 1 86 ? -4.23 -0.256 -6.973 1 82.81 86 HIS B N 1
ATOM 2618 C CA . HIS B 1 86 ? -3.211 0.507 -6.262 1 82.81 86 HIS B CA 1
ATOM 2619 C C . HIS B 1 86 ? -3.83 1.665 -5.488 1 82.81 86 HIS B C 1
ATOM 2621 O O . HIS B 1 86 ? -3.131 2.371 -4.758 1 82.81 86 HIS B O 1
ATOM 2627 N N . THR B 1 87 ? -5.172 1.805 -5.551 1 81.25 87 THR B N 1
ATOM 2628 C CA . THR B 1 87 ? -5.812 2.934 -4.887 1 81.25 87 THR B CA 1
ATOM 2629 C C . THR B 1 87 ? -6.578 2.471 -3.65 1 81.25 87 THR B C 1
ATOM 2631 O O . THR B 1 87 ? -6.875 3.271 -2.762 1 81.25 87 THR B O 1
ATOM 2634 N N . ASP B 1 88 ? -6.902 1.195 -3.668 1 84.56 88 ASP B N 1
ATOM 2635 C CA . ASP B 1 88 ? -7.531 0.579 -2.504 1 84.56 88 ASP B CA 1
ATOM 2636 C C . ASP B 1 88 ? -6.484 0.031 -1.538 1 84.56 88 ASP B C 1
ATOM 2638 O O . ASP B 1 88 ? -5.559 -0.672 -1.951 1 84.56 88 ASP B O 1
ATOM 2642 N N . ILE B 1 89 ? -6.656 0.354 -0.314 1 83.56 89 ILE B N 1
ATOM 2643 C CA . ILE B 1 89 ? -5.641 0.011 0.673 1 83.56 89 ILE B CA 1
ATOM 2644 C C . ILE B 1 89 ? -5.488 -1.506 0.754 1 83.56 89 ILE B C 1
ATOM 2646 O O . ILE B 1 89 ? -4.371 -2.023 0.81 1 83.56 89 ILE B O 1
ATOM 2650 N N . ALA B 1 90 ? -6.625 -2.221 0.808 1 87.88 90 ALA B N 1
ATOM 2651 C CA . ALA B 1 90 ? -6.586 -3.676 0.93 1 87.88 90 ALA B CA 1
ATOM 2652 C C . ALA B 1 90 ? -5.988 -4.312 -0.321 1 87.88 90 ALA B C 1
ATOM 2654 O O . ALA B 1 90 ? -5.148 -5.211 -0.227 1 87.88 90 ALA B O 1
ATOM 2655 N N . LYS B 1 91 ? -6.371 -3.838 -1.495 1 90.25 91 LYS B N 1
ATOM 2656 C CA . LYS B 1 91 ? -5.848 -4.371 -2.75 1 90.25 91 LYS B CA 1
ATOM 2657 C C . LYS B 1 91 ? -4.363 -4.051 -2.906 1 90.25 91 LYS B C 1
ATOM 2659 O O . LYS B 1 91 ? -3.594 -4.875 -3.404 1 90.25 91 LYS B O 1
ATOM 2664 N N . ASN B 1 92 ? -4.047 -2.881 -2.486 1 88.5 92 ASN B N 1
ATOM 2665 C CA . ASN B 1 92 ? -2.641 -2.502 -2.533 1 88.5 92 ASN B CA 1
ATOM 2666 C C . ASN B 1 92 ? -1.783 -3.422 -1.669 1 88.5 92 ASN B C 1
ATOM 2668 O O . ASN B 1 92 ? -0.711 -3.857 -2.094 1 88.5 92 ASN B O 1
ATOM 2672 N N . ALA B 1 93 ? -2.23 -3.682 -0.49 1 89.56 93 ALA B N 1
ATOM 2673 C CA . ALA B 1 93 ? -1.52 -4.613 0.383 1 89.56 93 ALA B CA 1
ATOM 2674 C C . ALA B 1 93 ? -1.4 -5.988 -0.264 1 89.56 93 ALA B C 1
ATOM 2676 O O . ALA B 1 93 ? -0.342 -6.621 -0.204 1 89.56 93 ALA B O 1
ATOM 2677 N N . LEU B 1 94 ? -2.463 -6.414 -0.897 1 93.06 94 LEU B N 1
ATOM 2678 C CA . LEU B 1 94 ? -2.463 -7.691 -1.604 1 93.06 94 LEU B CA 1
ATOM 2679 C C . LEU B 1 94 ? -1.432 -7.691 -2.727 1 93.06 94 LEU B C 1
ATOM 2681 O O . LEU B 1 94 ? -0.735 -8.688 -2.938 1 93.06 94 LEU B O 1
ATOM 2685 N N . THR B 1 95 ? -1.368 -6.594 -3.383 1 93.19 95 THR B N 1
ATOM 2686 C CA . THR B 1 95 ? -0.453 -6.48 -4.512 1 93.19 95 THR B CA 1
ATOM 2687 C C . THR B 1 95 ? 0.992 -6.664 -4.059 1 93.19 95 THR B C 1
ATOM 2689 O O . THR B 1 95 ? 1.76 -7.395 -4.688 1 93.19 95 THR B O 1
ATOM 2692 N N . PHE B 1 96 ? 1.353 -6.055 -2.992 1 92.19 96 PHE B N 1
ATOM 2693 C CA . PHE B 1 96 ? 2.709 -6.184 -2.473 1 92.19 96 PHE B CA 1
ATOM 2694 C C . PHE B 1 96 ? 2.988 -7.617 -2.043 1 92.19 96 PHE B C 1
ATOM 2696 O O . PHE B 1 96 ? 4.043 -8.172 -2.357 1 92.19 96 PHE B O 1
ATOM 2703 N N . PHE B 1 97 ? 2.055 -8.227 -1.379 1 94.69 97 PHE B N 1
ATOM 2704 C CA . PHE B 1 97 ? 2.203 -9.602 -0.9 1 94.69 97 PHE B CA 1
ATOM 2705 C C . PHE B 1 97 ? 2.348 -10.57 -2.068 1 94.69 97 PHE B C 1
ATOM 2707 O O . PHE B 1 97 ? 3.262 -11.398 -2.086 1 94.69 97 PHE B O 1
ATOM 2714 N N . LEU B 1 98 ? 1.449 -10.414 -3.049 1 97.12 98 LEU B N 1
ATOM 2715 C CA . LEU B 1 98 ? 1.463 -11.32 -4.191 1 97.12 98 LEU B CA 1
ATOM 2716 C C . LEU B 1 98 ? 2.727 -11.125 -5.023 1 97.12 98 LEU B C 1
ATOM 2718 O O . LEU B 1 98 ? 3.281 -12.094 -5.551 1 97.12 98 LEU B O 1
ATOM 2722 N N . ALA B 1 99 ? 3.156 -9.906 -5.145 1 96.25 99 ALA B N 1
ATOM 2723 C CA . ALA B 1 99 ? 4.398 -9.648 -5.867 1 96.25 99 ALA B CA 1
ATOM 2724 C C . ALA B 1 99 ? 5.582 -10.336 -5.195 1 96.25 99 ALA B C 1
ATOM 2726 O O . ALA B 1 99 ? 6.418 -10.938 -5.867 1 96.25 99 ALA B O 1
ATOM 2727 N N . GLU B 1 100 ? 5.613 -10.266 -3.928 1 94.81 100 GLU B N 1
ATOM 2728 C CA . GLU B 1 100 ? 6.68 -10.922 -3.182 1 94.81 100 GLU B CA 1
ATOM 2729 C C . GLU B 1 100 ? 6.59 -12.438 -3.32 1 94.81 100 GLU B C 1
ATOM 2731 O O . GLU B 1 100 ? 7.602 -13.109 -3.541 1 94.81 100 GLU B O 1
ATOM 2736 N N . MET B 1 101 ? 5.406 -12.961 -3.186 1 96.19 101 MET B N 1
ATOM 2737 C CA . MET B 1 101 ? 5.191 -14.398 -3.338 1 96.19 101 MET B CA 1
ATOM 2738 C C . MET B 1 101 ? 5.656 -14.875 -4.711 1 96.19 101 MET B C 1
ATOM 2740 O O . MET B 1 101 ? 6.359 -15.875 -4.82 1 96.19 101 MET B O 1
ATOM 2744 N N . LEU B 1 102 ? 5.27 -14.156 -5.723 1 96.94 102 LEU B N 1
ATOM 2745 C CA . LEU B 1 102 ? 5.645 -14.508 -7.086 1 96.94 102 LEU B CA 1
ATOM 2746 C C . LEU B 1 102 ? 7.152 -14.391 -7.285 1 96.94 102 LEU B C 1
ATOM 2748 O O . LEU B 1 102 ? 7.781 -15.297 -7.84 1 96.94 102 LEU B O 1
ATOM 2752 N N . GLY B 1 103 ? 7.707 -13.328 -6.805 1 95 103 GLY B N 1
ATOM 2753 C CA . GLY B 1 103 ? 9.141 -13.133 -6.91 1 95 103 GLY B CA 1
ATOM 2754 C C . GLY B 1 103 ? 9.945 -14.234 -6.238 1 95 103 GLY B C 1
ATOM 2755 O O . GLY B 1 103 ? 11.016 -14.602 -6.715 1 95 103 GLY B O 1
ATOM 2756 N N . ASN B 1 104 ? 9.422 -14.742 -5.207 1 94.12 104 ASN B N 1
ATOM 2757 C CA . ASN B 1 104 ? 10.086 -15.797 -4.453 1 94.12 104 ASN B CA 1
ATOM 2758 C C . ASN B 1 104 ? 9.828 -17.172 -5.066 1 94.12 104 ASN B C 1
ATOM 2760 O O . ASN B 1 104 ? 10.516 -18.141 -4.742 1 94.12 104 ASN B O 1
ATOM 2764 N N . SER B 1 105 ? 8.891 -17.25 -5.926 1 94.5 105 SER B N 1
ATOM 2765 C CA . SER B 1 105 ? 8.453 -18.562 -6.414 1 94.5 105 SER B CA 1
ATOM 2766 C C . SER B 1 105 ? 8.906 -18.797 -7.848 1 94.5 105 SER B C 1
ATOM 2768 O O . SER B 1 105 ? 9.188 -19.922 -8.242 1 94.5 105 SER B O 1
ATOM 2770 N N . ILE B 1 106 ? 8.977 -17.766 -8.641 1 92.69 106 ILE B N 1
ATOM 2771 C CA . ILE B 1 106 ? 9.32 -17.906 -10.055 1 92.69 106 ILE B CA 1
ATOM 2772 C C . ILE B 1 106 ? 10.82 -17.703 -10.242 1 92.69 106 ILE B C 1
ATOM 2774 O O . ILE B 1 106 ? 11.359 -16.641 -9.938 1 92.69 106 ILE B O 1
ATOM 2778 N N . HIS B 1 107 ? 11.531 -18.734 -10.797 1 86 107 HIS B N 1
ATOM 2779 C CA . HIS B 1 107 ? 12.969 -18.641 -11.023 1 86 107 HIS B CA 1
ATOM 2780 C C . HIS B 1 107 ? 13.32 -18.953 -12.477 1 86 107 HIS B C 1
ATOM 2782 O O . HIS B 1 107 ? 14.461 -18.766 -12.898 1 86 107 HIS B O 1
ATOM 2788 N N . GLU B 1 108 ? 12.32 -19.281 -13.125 1 79.62 108 GLU B N 1
ATOM 2789 C CA . GLU B 1 108 ? 12.57 -19.719 -14.5 1 79.62 108 GLU B CA 1
ATOM 2790 C C . GLU B 1 108 ? 12.969 -18.531 -15.383 1 79.62 108 GLU B C 1
ATOM 2792 O O . GLU B 1 108 ? 12.352 -17.469 -15.328 1 79.62 108 GLU B O 1
ATOM 2797 N N . GLU B 1 109 ? 13.977 -18.828 -16.125 1 81.94 109 GLU B N 1
ATOM 2798 C CA . GLU B 1 109 ? 14.453 -17.812 -17.078 1 81.94 109 GLU B CA 1
ATOM 2799 C C . GLU B 1 109 ? 13.969 -18.125 -18.5 1 81.94 109 GLU B C 1
ATOM 2801 O O . GLU B 1 109 ? 14.523 -17.625 -19.469 1 81.94 109 GLU B O 1
ATOM 2806 N N . GLU B 1 110 ? 13.047 -19.016 -18.484 1 88 110 GLU B N 1
ATOM 2807 C CA . GLU B 1 110 ? 12.438 -19.344 -19.766 1 88 110 GLU B CA 1
ATOM 2808 C C . GLU B 1 110 ? 10.953 -18.984 -19.781 1 88 110 GLU B C 1
ATOM 2810 O O . GLU B 1 110 ? 10.328 -18.859 -18.734 1 88 110 GLU B O 1
ATOM 2815 N N . ALA B 1 111 ? 10.438 -18.875 -20.984 1 92.31 111 ALA B N 1
ATOM 2816 C CA . ALA B 1 111 ? 9.039 -18.5 -21.188 1 92.31 111 ALA B CA 1
ATOM 2817 C C . ALA B 1 111 ? 8.094 -19.531 -20.578 1 92.31 111 ALA B C 1
ATOM 2819 O O . ALA B 1 111 ? 8.32 -20.734 -20.688 1 92.31 111 ALA B O 1
ATOM 2820 N N . ASN B 1 112 ? 7.184 -19.078 -19.812 1 95.31 112 ASN B N 1
ATOM 2821 C CA . ASN B 1 112 ? 6.039 -19.828 -19.328 1 95.31 112 ASN B CA 1
ATOM 2822 C C . ASN B 1 112 ? 4.723 -19.125 -19.609 1 95.31 112 ASN B C 1
ATOM 2824 O O . ASN B 1 112 ? 4.188 -18.422 -18.75 1 95.31 112 ASN B O 1
ATOM 2828 N N . GLU B 1 113 ? 4.227 -19.328 -20.797 1 96.56 113 GLU B N 1
ATOM 2829 C CA . GLU B 1 113 ? 3.08 -18.594 -21.312 1 96.56 113 GLU B CA 1
ATOM 2830 C C . GLU B 1 113 ? 1.834 -18.844 -20.469 1 96.56 113 GLU B C 1
ATOM 2832 O O . GLU B 1 113 ? 1.056 -17.922 -20.203 1 96.56 113 GLU B O 1
ATOM 2837 N N . GLY B 1 114 ? 1.688 -20.109 -20.125 1 96.94 114 GLY B N 1
ATOM 2838 C CA . GLY B 1 114 ? 0.539 -20.453 -19.297 1 96.94 114 GLY B CA 1
ATOM 2839 C C . GLY B 1 114 ? 0.516 -19.719 -17.969 1 96.94 114 GLY B C 1
ATOM 2840 O O . GLY B 1 114 ? -0.508 -19.156 -17.594 1 96.94 114 GLY B O 1
ATOM 2841 N N . LEU B 1 115 ? 1.634 -19.781 -17.312 1 97.31 115 LEU B N 1
ATOM 2842 C CA . LEU B 1 115 ? 1.752 -19.109 -16.031 1 97.31 115 LEU B CA 1
ATOM 2843 C C . LEU B 1 115 ? 1.544 -17.609 -16.188 1 97.31 115 LEU B C 1
ATOM 2845 O O . LEU B 1 115 ? 0.826 -16.984 -15.398 1 97.31 115 LEU B O 1
ATOM 2849 N N . PHE B 1 116 ? 2.094 -17.016 -17.188 1 98.06 116 PHE B N 1
ATOM 2850 C CA . PHE B 1 116 ? 1.961 -15.586 -17.438 1 98.06 116 PHE B CA 1
ATOM 2851 C C . PHE B 1 116 ? 0.5 -15.211 -17.656 1 98.06 116 PHE B C 1
ATOM 2853 O O . PHE B 1 116 ? -0.004 -14.281 -17.016 1 98.06 116 PHE B O 1
ATOM 2860 N N . ASN B 1 117 ? -0.169 -15.953 -18.5 1 97.88 117 ASN B N 1
ATOM 2861 C CA . ASN B 1 117 ? -1.569 -15.68 -18.797 1 97.88 117 ASN B CA 1
ATOM 2862 C C . ASN B 1 117 ? -2.451 -15.82 -17.562 1 97.88 117 ASN B C 1
ATOM 2864 O O . ASN B 1 117 ? -3.383 -15.039 -17.375 1 97.88 117 ASN B O 1
ATOM 2868 N N . PHE B 1 118 ? -2.119 -16.781 -16.812 1 97 118 PHE B N 1
ATOM 2869 C CA . PHE B 1 118 ? -2.871 -16.984 -15.578 1 97 118 PHE B CA 1
ATOM 2870 C C . PHE B 1 118 ? -2.744 -15.789 -14.648 1 97 118 PHE B C 1
ATOM 2872 O O . PHE B 1 118 ? -3.748 -15.258 -14.164 1 97 118 PHE B O 1
ATOM 2879 N N . ILE B 1 119 ? -1.485 -15.344 -14.367 1 97.88 119 ILE B N 1
ATOM 2880 C CA . ILE B 1 119 ? -1.236 -14.234 -13.453 1 97.88 119 ILE B CA 1
ATOM 2881 C C . ILE B 1 119 ? -1.896 -12.969 -13.992 1 97.88 119 ILE B C 1
ATOM 2883 O O . ILE B 1 119 ? -2.582 -12.258 -13.25 1 97.88 119 ILE B O 1
ATOM 2887 N N . GLU B 1 120 ? -1.731 -12.734 -15.25 1 97.69 120 GLU B N 1
ATOM 2888 C CA . GLU B 1 120 ? -2.312 -11.562 -15.898 1 97.69 120 GLU B CA 1
ATOM 2889 C C . GLU B 1 120 ? -3.826 -11.523 -15.711 1 97.69 120 GLU B C 1
ATOM 2891 O O . GLU B 1 120 ? -4.375 -10.516 -15.258 1 97.69 120 GLU B O 1
ATOM 2896 N N . ALA B 1 121 ? -4.461 -12.609 -15.977 1 96.38 121 ALA B N 1
ATOM 2897 C CA . ALA B 1 121 ? -5.918 -12.695 -15.883 1 96.38 121 ALA B CA 1
ATOM 2898 C C . ALA B 1 121 ? -6.383 -12.57 -14.438 1 96.38 121 ALA B C 1
ATOM 2900 O O . ALA B 1 121 ? -7.383 -11.914 -14.148 1 96.38 121 ALA B O 1
ATOM 2901 N N . ALA B 1 122 ? -5.664 -13.227 -13.586 1 96.62 122 ALA B N 1
ATOM 2902 C CA . ALA B 1 122 ? -6.023 -13.219 -12.172 1 96.62 122 ALA B CA 1
ATOM 2903 C C . ALA B 1 122 ? -5.953 -11.805 -11.602 1 96.62 122 ALA B C 1
ATOM 2905 O O . ALA B 1 122 ? -6.836 -11.391 -10.844 1 96.62 122 ALA B O 1
ATOM 2906 N N . LEU B 1 123 ? -4.934 -11.039 -11.953 1 96.69 123 LEU B N 1
ATOM 2907 C CA . LEU B 1 123 ? -4.762 -9.68 -11.453 1 96.69 123 LEU B CA 1
ATOM 2908 C C . LEU B 1 123 ? -5.84 -8.758 -12.008 1 96.69 123 LEU B C 1
ATOM 2910 O O . LEU B 1 123 ? -6.336 -7.879 -11.297 1 96.69 123 LEU B O 1
ATOM 2914 N N . GLN B 1 124 ? -6.172 -8.938 -13.242 1 94.81 124 GLN B N 1
ATOM 2915 C CA . GLN B 1 124 ? -7.258 -8.164 -13.836 1 94.81 124 GLN B CA 1
ATOM 2916 C C . GLN B 1 124 ? -8.586 -8.469 -13.156 1 94.81 124 GLN B C 1
ATOM 2918 O O . GLN B 1 124 ? -9.391 -7.566 -12.914 1 94.81 124 GLN B O 1
ATOM 2923 N N . TRP B 1 125 ? -8.773 -9.727 -12.828 1 94.25 125 TRP B N 1
ATOM 2924 C CA . TRP B 1 125 ? -9.969 -10.125 -12.086 1 94.25 125 TRP B CA 1
ATOM 2925 C C . TRP B 1 125 ? -10.016 -9.43 -10.727 1 94.25 125 TRP B C 1
ATOM 2927 O O . TRP B 1 125 ? -11.055 -8.891 -10.336 1 94.25 125 TRP B O 1
ATOM 2937 N N . LEU B 1 126 ? -8.93 -9.453 -10.023 1 94.06 126 LEU B N 1
ATOM 2938 C CA . LEU B 1 126 ? -8.82 -8.828 -8.711 1 94.06 126 LEU B CA 1
ATOM 2939 C C . LEU B 1 126 ? -9.195 -7.348 -8.789 1 94.06 126 LEU B C 1
ATOM 2941 O O . LEU B 1 126 ? -9.945 -6.848 -7.949 1 94.06 126 LEU B O 1
ATOM 2945 N N . ASP B 1 127 ? -8.695 -6.695 -9.781 1 92.31 127 ASP B N 1
ATOM 2946 C CA . ASP B 1 127 ? -8.945 -5.266 -9.961 1 92.31 127 ASP B CA 1
ATOM 2947 C C . ASP B 1 127 ? -10.422 -4.996 -10.211 1 92.31 127 ASP B C 1
ATOM 2949 O O . ASP B 1 127 ? -10.969 -4.008 -9.719 1 92.31 127 ASP B O 1
ATOM 2953 N N . ALA B 1 128 ? -11.086 -5.898 -10.906 1 87.56 128 ALA B N 1
ATOM 2954 C CA . ALA B 1 128 ? -12.438 -5.668 -11.406 1 87.56 128 ALA B CA 1
ATOM 2955 C C . ALA B 1 128 ? -13.484 -6.055 -10.367 1 87.56 128 ALA B C 1
ATOM 2957 O O . ALA B 1 128 ? -14.664 -5.73 -10.508 1 87.56 128 ALA B O 1
ATOM 2958 N N . HIS B 1 129 ? -13.047 -6.734 -9.305 1 89.5 129 HIS B N 1
ATOM 2959 C CA . HIS B 1 129 ? -14.047 -7.258 -8.375 1 89.5 129 HIS B CA 1
ATOM 2960 C C . HIS B 1 129 ? -13.867 -6.66 -6.984 1 89.5 129 HIS B C 1
ATOM 2962 O O . HIS B 1 129 ? -12.734 -6.445 -6.539 1 89.5 129 HIS B O 1
ATOM 2968 N N . ASP B 1 130 ? -15.023 -6.52 -6.328 1 85.25 130 ASP B N 1
ATOM 2969 C CA . ASP B 1 130 ? -15 -5.91 -5.004 1 85.25 130 ASP B CA 1
ATOM 2970 C C . ASP B 1 130 ? -15.023 -6.977 -3.908 1 85.25 130 ASP B C 1
ATOM 2972 O O . ASP B 1 130 ? -14.703 -6.691 -2.752 1 85.25 130 ASP B O 1
ATOM 2976 N N . GLU B 1 131 ? -15.5 -8.133 -4.25 1 88.06 131 GLU B N 1
ATOM 2977 C CA . GLU B 1 131 ? -15.453 -9.25 -3.311 1 88.06 131 GLU B CA 1
ATOM 2978 C C . GLU B 1 131 ? -14.227 -10.117 -3.543 1 88.06 131 GLU B C 1
ATOM 2980 O O . GLU B 1 131 ? -14.266 -11.07 -4.32 1 88.06 131 GLU B O 1
ATOM 2985 N N . PHE B 1 132 ? -13.148 -9.695 -2.859 1 91.06 132 PHE B N 1
ATOM 2986 C CA . PHE B 1 132 ? -11.875 -10.328 -3.176 1 91.06 132 PHE B CA 1
ATOM 2987 C C . PHE B 1 132 ? -11.211 -10.859 -1.912 1 91.06 132 PHE B C 1
ATOM 2989 O O . PHE B 1 132 ? -10.008 -11.156 -1.913 1 91.06 132 PHE B O 1
ATOM 2996 N N . ALA B 1 133 ? -11.914 -11.078 -0.826 1 88.88 133 ALA B N 1
ATOM 2997 C CA . ALA B 1 133 ? -11.328 -11.359 0.479 1 88.88 133 ALA B CA 1
ATOM 2998 C C . ALA B 1 133 ? -10.523 -12.664 0.446 1 88.88 133 ALA B C 1
ATOM 3000 O O . ALA B 1 133 ? -9.516 -12.797 1.134 1 88.88 133 ALA B O 1
ATOM 3001 N N . ASN B 1 134 ? -10.977 -13.57 -0.389 1 92.06 134 ASN B N 1
ATOM 3002 C CA . ASN B 1 134 ? -10.344 -14.883 -0.417 1 92.06 134 ASN B CA 1
ATOM 3003 C C . ASN B 1 134 ? -9.508 -15.078 -1.679 1 92.06 134 ASN B C 1
ATOM 3005 O O . ASN B 1 134 ? -9.016 -16.172 -1.941 1 92.06 134 ASN B O 1
ATOM 3009 N N . PHE B 1 135 ? -9.305 -14.016 -2.391 1 94.75 135 PHE B N 1
ATOM 3010 C CA . PHE B 1 135 ? -8.656 -14.094 -3.697 1 94.75 135 PHE B CA 1
ATOM 3011 C C . PHE B 1 135 ? -7.258 -14.68 -3.576 1 94.75 135 PHE B C 1
ATOM 3013 O O . PHE B 1 135 ? -6.895 -15.594 -4.32 1 94.75 135 PHE B O 1
ATOM 3020 N N . HIS B 1 136 ? -6.48 -14.094 -2.643 1 95.5 136 HIS B N 1
ATOM 3021 C CA . HIS B 1 136 ? -5.074 -14.469 -2.537 1 95.5 136 HIS B CA 1
ATOM 3022 C C . HIS B 1 136 ? -4.926 -15.945 -2.193 1 95.5 136 HIS B C 1
ATOM 3024 O O . HIS B 1 136 ? -3.973 -16.594 -2.625 1 95.5 136 HIS B O 1
ATOM 3030 N N . LEU B 1 137 ? -5.887 -16.531 -1.458 1 95.88 137 LEU B N 1
ATOM 3031 C CA . LEU B 1 137 ? -5.84 -17.953 -1.11 1 95.88 137 LEU B CA 1
ATOM 3032 C C . LEU B 1 137 ? -5.984 -18.812 -2.354 1 95.88 137 LEU B C 1
ATOM 3034 O O . LEU B 1 137 ? -5.164 -19.703 -2.598 1 95.88 137 LEU B O 1
ATOM 3038 N N . TYR B 1 138 ? -6.98 -18.547 -3.092 1 96.25 138 TYR B N 1
ATOM 3039 C CA . TYR B 1 138 ? -7.211 -19.312 -4.312 1 96.25 138 TYR B CA 1
ATOM 3040 C C . TYR B 1 138 ? -6.09 -19.094 -5.32 1 96.25 138 TYR B C 1
ATOM 3042 O O . TYR B 1 138 ? -5.656 -20.016 -6 1 96.25 138 TYR B O 1
ATOM 3050 N N . PHE B 1 139 ? -5.656 -17.875 -5.445 1 97.19 139 PHE B N 1
ATOM 3051 C CA . PHE B 1 139 ? -4.555 -17.516 -6.332 1 97.19 139 PHE B CA 1
ATOM 3052 C C . PHE B 1 139 ? -3.32 -18.359 -6.023 1 97.19 139 PHE B C 1
ATOM 3054 O O . PHE B 1 139 ? -2.734 -18.969 -6.926 1 97.19 139 PHE B O 1
ATOM 3061 N N . LEU B 1 140 ? -2.945 -18.391 -4.773 1 97.31 140 LEU B N 1
ATOM 3062 C CA . LEU B 1 140 ? -1.769 -19.141 -4.352 1 97.31 140 LEU B CA 1
ATOM 3063 C C . LEU B 1 140 ? -1.95 -20.625 -4.625 1 97.31 140 LEU B C 1
ATOM 3065 O O . LEU B 1 140 ? -1.036 -21.297 -5.125 1 97.31 140 LEU B O 1
ATOM 3069 N N . LEU B 1 141 ? -3.111 -21.109 -4.305 1 97 141 LEU B N 1
ATOM 3070 C CA . LEU B 1 141 ? -3.393 -22.516 -4.551 1 97 141 LEU B CA 1
ATOM 3071 C C . LEU B 1 141 ? -3.281 -22.844 -6.039 1 97 141 LEU B C 1
ATOM 3073 O O . LEU B 1 141 ? -2.652 -23.828 -6.414 1 97 141 LEU B O 1
ATOM 3077 N N . SER B 1 142 ? -3.82 -22.031 -6.848 1 96.56 142 SER B N 1
ATOM 3078 C CA . SER B 1 142 ? -3.797 -22.234 -8.289 1 96.56 142 SER B CA 1
ATOM 3079 C C . SER B 1 142 ? -2.373 -22.156 -8.836 1 96.56 142 SER B C 1
ATOM 3081 O O . SER B 1 142 ? -2.025 -22.875 -9.773 1 96.56 142 SER B O 1
ATOM 3083 N N . LEU B 1 143 ? -1.561 -21.297 -8.266 1 96.38 143 LEU B N 1
ATOM 3084 C CA . LEU B 1 143 ? -0.168 -21.141 -8.672 1 96.38 143 LEU B CA 1
ATOM 3085 C C . LEU B 1 143 ? 0.579 -22.469 -8.547 1 96.38 143 LEU B C 1
ATOM 3087 O O . LEU B 1 143 ? 1.476 -22.766 -9.336 1 96.38 143 LEU B O 1
ATOM 3091 N N . THR B 1 144 ? 0.218 -23.25 -7.52 1 96.62 144 THR B N 1
ATOM 3092 C CA . THR B 1 144 ? 0.921 -24.5 -7.266 1 96.62 144 THR B CA 1
ATOM 3093 C C . THR B 1 144 ? 0.784 -25.453 -8.453 1 96.62 144 THR B C 1
ATOM 3095 O O . THR B 1 144 ? 1.642 -26.312 -8.672 1 96.62 144 THR B O 1
ATOM 3098 N N . LYS B 1 145 ? -0.272 -25.344 -9.258 1 95.5 145 LYS B N 1
ATOM 3099 C CA . LYS B 1 145 ? -0.462 -26.156 -10.453 1 95.5 145 LYS B CA 1
ATOM 3100 C C . LYS B 1 145 ? 0.657 -25.922 -11.461 1 95.5 145 LYS B C 1
ATOM 3102 O O . LYS B 1 145 ? 1.162 -26.859 -12.078 1 95.5 145 LYS B O 1
ATOM 3107 N N . TYR B 1 146 ? 1.05 -24.703 -11.562 1 94.5 146 TYR B N 1
ATOM 3108 C CA . TYR B 1 146 ? 2.057 -24.328 -12.547 1 94.5 146 TYR B CA 1
ATOM 3109 C C . TYR B 1 146 ? 3.457 -24.688 -12.062 1 94.5 146 TYR B C 1
ATOM 3111 O O . TYR B 1 146 ? 4.367 -24.891 -12.867 1 94.5 146 TYR B O 1
ATOM 3119 N N . PHE B 1 147 ? 3.633 -24.812 -10.766 1 94.31 147 PHE B N 1
ATOM 3120 C CA . PHE B 1 147 ? 4.938 -25.141 -10.203 1 94.31 147 PHE B CA 1
ATOM 3121 C C . PHE B 1 147 ? 5.094 -26.641 -10.008 1 94.31 147 PHE B C 1
ATOM 3123 O O . PHE B 1 147 ? 6.184 -27.125 -9.688 1 94.31 147 PHE B O 1
ATOM 3130 N N . GLY B 1 148 ? 4.031 -27.406 -10.141 1 94.19 148 GLY B N 1
ATOM 3131 C CA . GLY B 1 148 ? 4.121 -28.859 -10.188 1 94.19 148 GLY B CA 1
ATOM 3132 C C . GLY B 1 148 ? 3.9 -29.516 -8.844 1 94.19 148 GLY B C 1
ATOM 3133 O O . GLY B 1 148 ? 4.223 -30.688 -8.664 1 94.19 148 GLY B O 1
ATOM 3134 N N . PHE B 1 149 ? 3.381 -28.766 -7.887 1 96.69 149 PHE B N 1
ATOM 3135 C CA . PHE B 1 149 ? 3.146 -29.391 -6.59 1 96.69 149 PHE B CA 1
ATOM 3136 C C . PHE B 1 149 ? 1.721 -29.125 -6.117 1 96.69 149 PHE B C 1
ATOM 3138 O O . PHE B 1 149 ? 1.489 -28.891 -4.93 1 96.69 149 PHE B O 1
ATOM 3145 N N . TYR B 1 150 ? 0.823 -29.078 -7.074 1 97.62 150 TYR B N 1
ATOM 3146 C CA . TYR B 1 150 ? -0.594 -29 -6.738 1 97.62 150 TYR B CA 1
ATOM 3147 C C . TYR B 1 150 ? -1 -30.141 -5.816 1 97.62 150 TYR B C 1
ATOM 3149 O O . TYR B 1 150 ? -0.551 -31.281 -5.992 1 97.62 150 TYR B O 1
ATOM 3157 N N . PRO B 1 151 ? -1.86 -29.828 -4.809 1 97.56 151 PRO B N 1
ATOM 3158 C CA . PRO B 1 151 ? -2.279 -30.891 -3.889 1 97.56 151 PRO B CA 1
ATOM 3159 C C . PRO B 1 151 ? -2.908 -32.094 -4.609 1 97.56 151 PRO B C 1
ATOM 3161 O O . PRO B 1 151 ? -3.674 -31.891 -5.562 1 97.56 151 PRO B O 1
ATOM 3164 N N . ASP B 1 152 ? -2.52 -33.25 -4.145 1 97 152 ASP B N 1
ATOM 3165 C CA . ASP B 1 152 ? -3.174 -34.469 -4.621 1 97 152 ASP B CA 1
ATOM 3166 C C . ASP B 1 152 ? -4.613 -34.531 -4.117 1 97 152 ASP B C 1
ATOM 3168 O O . ASP B 1 152 ? -4.852 -34.594 -2.91 1 97 152 ASP B O 1
ATOM 3172 N N . THR B 1 153 ? -5.492 -34.562 -5.055 1 95.19 153 THR B N 1
ATOM 3173 C CA . THR B 1 153 ? -6.895 -34.469 -4.656 1 95.19 153 THR B CA 1
ATOM 3174 C C . THR B 1 153 ? -7.484 -35.875 -4.504 1 95.19 153 THR B C 1
ATOM 3176 O O . THR B 1 153 ? -8.703 -36.031 -4.387 1 95.19 153 THR B O 1
ATOM 3179 N N . ASN B 1 154 ? -6.555 -36.781 -4.516 1 93.81 154 ASN B N 1
ATOM 3180 C CA . ASN B 1 154 ? -7.02 -38.125 -4.16 1 93.81 154 ASN B CA 1
ATOM 3181 C C . ASN B 1 154 ? -7.332 -38.219 -2.672 1 93.81 154 ASN B C 1
ATOM 3183 O O . ASN B 1 154 ? -6.715 -37.531 -1.852 1 93.81 154 ASN B O 1
ATOM 3187 N N . ASN B 1 155 ? -8.32 -38.969 -2.248 1 94.81 155 ASN B N 1
ATOM 3188 C CA . ASN B 1 155 ? -8.688 -39.281 -0.866 1 94.81 155 ASN B CA 1
ATOM 3189 C C . ASN B 1 155 ? -9.055 -38 -0.106 1 94.81 155 ASN B C 1
ATOM 3191 O O . ASN B 1 155 ? -8.609 -37.781 1.025 1 94.81 155 ASN B O 1
ATOM 3195 N N . MET B 1 156 ? -9.727 -37.094 -0.773 1 94.69 156 MET B N 1
ATOM 3196 C CA . MET B 1 156 ? -10.109 -35.844 -0.176 1 94.69 156 MET B CA 1
ATOM 3197 C C . MET B 1 156 ? -11.031 -36.031 1.018 1 94.69 156 MET B C 1
ATOM 3199 O O . MET B 1 156 ? -11.234 -35.125 1.821 1 94.69 156 MET B O 1
ATOM 3203 N N . ASP B 1 157 ? -11.57 -37.219 1.149 1 95 157 ASP B N 1
ATOM 3204 C CA . ASP B 1 157 ? -12.461 -37.531 2.264 1 95 157 ASP B CA 1
ATOM 3205 C C . ASP B 1 157 ? -11.672 -37.75 3.549 1 95 157 ASP B C 1
ATOM 3207 O O . ASP B 1 157 ? -12.25 -37.812 4.637 1 95 157 ASP B O 1
ATOM 3211 N N . TYR B 1 158 ? -10.359 -37.875 3.449 1 96.75 158 TYR B N 1
ATOM 3212 C CA . TYR B 1 158 ? -9.523 -38.125 4.625 1 96.75 158 TYR B CA 1
ATOM 3213 C C . TYR B 1 158 ? -9.484 -36.875 5.516 1 96.75 158 TYR B C 1
ATOM 3215 O O . TYR B 1 158 ? -9.844 -35.781 5.078 1 96.75 158 TYR B O 1
ATOM 3223 N N . MET B 1 159 ? -8.984 -37.031 6.766 1 96.75 159 MET B N 1
ATOM 3224 C CA . MET B 1 159 ? -9.211 -36 7.789 1 96.75 159 MET B CA 1
ATOM 3225 C C . MET B 1 159 ? -7.98 -35.125 7.941 1 96.75 159 MET B C 1
ATOM 3227 O O . MET B 1 159 ? -8.016 -34.125 8.68 1 96.75 159 MET B O 1
ATOM 3231 N N . TYR B 1 160 ? -6.969 -35.438 7.207 1 97.69 160 TYR B N 1
ATOM 3232 C CA . TYR B 1 160 ? -5.738 -34.656 7.328 1 97.69 160 TYR B CA 1
ATOM 3233 C C . TYR B 1 160 ? -5.109 -34.406 5.965 1 97.69 160 TYR B C 1
ATOM 3235 O O . TYR B 1 160 ? -5.301 -35.219 5.035 1 97.69 160 TYR B O 1
ATOM 3243 N N . PHE B 1 161 ? -4.449 -33.312 5.824 1 98.19 161 PHE B N 1
ATOM 3244 C CA . PHE B 1 161 ? -3.637 -33.031 4.645 1 98.19 161 PHE B CA 1
ATOM 3245 C C . PHE B 1 161 ? -2.18 -32.812 5.031 1 98.19 161 PHE B C 1
ATOM 3247 O O . PHE B 1 161 ? -1.871 -31.922 5.824 1 98.19 161 PHE B O 1
ATOM 3254 N N . ASP B 1 162 ? -1.322 -33.625 4.496 1 98.31 162 ASP B N 1
ATOM 3255 C CA . ASP B 1 162 ? 0.113 -33.531 4.746 1 98.31 162 ASP B CA 1
ATOM 3256 C C . ASP B 1 162 ? 0.766 -32.5 3.844 1 98.31 162 ASP B C 1
ATOM 3258 O O . ASP B 1 162 ? 0.868 -32.688 2.631 1 98.31 162 ASP B O 1
ATOM 3262 N N . LEU B 1 163 ? 1.298 -31.438 4.402 1 98.06 163 LEU B N 1
ATOM 3263 C CA . LEU B 1 163 ? 1.803 -30.312 3.627 1 98.06 163 LEU B CA 1
ATOM 3264 C C . LEU B 1 163 ? 3.117 -30.672 2.941 1 98.06 163 LEU B C 1
ATOM 3266 O O . LEU B 1 163 ? 3.457 -30.094 1.904 1 98.06 163 LEU B O 1
ATOM 3270 N N . LEU B 1 164 ? 3.859 -31.516 3.504 1 97.81 164 LEU B N 1
ATOM 3271 C CA . LEU B 1 164 ? 5.133 -31.891 2.904 1 97.81 164 LEU B CA 1
ATOM 3272 C C . LEU B 1 164 ? 4.914 -32.844 1.736 1 97.81 164 LEU B C 1
ATOM 3274 O O . LEU B 1 164 ? 5.508 -32.688 0.67 1 97.81 164 LEU B O 1
ATOM 3278 N N . GLU B 1 165 ? 4.035 -33.781 1.958 1 96.94 165 GLU B N 1
ATOM 3279 C CA . GLU B 1 165 ? 3.793 -34.781 0.932 1 96.94 165 GLU B CA 1
ATOM 3280 C C . GLU B 1 165 ? 2.791 -34.281 -0.106 1 96.94 165 GLU B C 1
ATOM 3282 O O . GLU B 1 165 ? 2.695 -34.844 -1.201 1 96.94 165 GLU B O 1
ATOM 3287 N N . GLY B 1 166 ? 2.006 -33.312 0.25 1 97.81 166 GLY B N 1
ATOM 3288 C CA . GLY B 1 166 ? 1.026 -32.75 -0.667 1 97.81 166 GLY B CA 1
ATOM 3289 C C . GLY B 1 166 ? -0.141 -33.688 -0.937 1 97.81 166 GLY B C 1
ATOM 3290 O O . GLY B 1 166 ? -0.634 -33.75 -2.064 1 97.81 166 GLY B O 1
ATOM 3291 N N . GLU B 1 167 ? -0.549 -34.406 0.1 1 97.75 167 GLU B N 1
ATOM 3292 C CA . GLU B 1 167 ? -1.627 -35.375 -0.098 1 97.75 167 GLU B CA 1
ATOM 3293 C C . GLU B 1 167 ? -2.488 -35.5 1.154 1 97.75 167 GLU B C 1
ATOM 3295 O O . GLU B 1 167 ? -2.051 -35.156 2.254 1 97.75 167 GLU B O 1
ATOM 3300 N N . PHE B 1 168 ? -3.721 -35.969 0.929 1 97.88 168 PHE B N 1
ATOM 3301 C CA . PHE B 1 168 ? -4.617 -36.25 2.041 1 97.88 168 PHE B CA 1
ATOM 3302 C C . PHE B 1 168 ? -4.262 -37.594 2.689 1 97.88 168 PHE B C 1
ATOM 3304 O O . PHE B 1 168 ? -3.955 -38.562 1.995 1 97.88 168 PHE B O 1
ATOM 3311 N N . ILE B 1 169 ? -4.305 -37.625 4.035 1 97.31 169 ILE B N 1
ATOM 3312 C CA . ILE B 1 169 ? -3.918 -38.812 4.754 1 97.31 169 ILE B CA 1
ATOM 3313 C C . ILE B 1 169 ? -4.945 -39.125 5.84 1 97.31 169 ILE B C 1
ATOM 3315 O O . ILE B 1 169 ? -5.641 -38.219 6.316 1 97.31 169 ILE B O 1
ATOM 3319 N N . LYS B 1 170 ? -4.996 -40.375 6.191 1 96.62 170 LYS B N 1
ATOM 3320 C CA . LYS B 1 170 ? -6.016 -40.844 7.113 1 96.62 170 LYS B CA 1
ATOM 3321 C C . LYS B 1 170 ? -5.641 -40.562 8.562 1 96.62 170 LYS B C 1
ATOM 3323 O O . LYS B 1 170 ? -6.516 -40.312 9.398 1 96.62 170 LYS B O 1
ATOM 3328 N N . ALA B 1 171 ? -4.379 -40.656 8.844 1 96.5 171 ALA B N 1
ATOM 3329 C CA . ALA B 1 171 ? -3.852 -40.406 10.188 1 96.5 171 ALA B CA 1
ATOM 3330 C C . ALA B 1 171 ? -2.744 -39.344 10.156 1 96.5 171 ALA B C 1
ATOM 3332 O O . ALA B 1 171 ? -2.014 -39.25 9.164 1 96.5 171 ALA B O 1
ATOM 3333 N N . PRO B 1 172 ? -2.721 -38.594 11.297 1 94.31 172 PRO B N 1
ATOM 3334 C CA . PRO B 1 172 ? -1.728 -37.531 11.297 1 94.31 172 PRO B CA 1
ATOM 3335 C C . PRO B 1 172 ? -0.297 -38.031 11.164 1 94.31 172 PRO B C 1
ATOM 3337 O O . PRO B 1 172 ? 0.045 -39.062 11.75 1 94.31 172 PRO B O 1
ATOM 3340 N N . SER B 1 173 ? 0.437 -37.375 10.383 1 94.38 173 SER B N 1
ATOM 3341 C CA . SER B 1 173 ? 1.867 -37.625 10.258 1 94.38 173 SER B CA 1
ATOM 3342 C C . SER B 1 173 ? 2.68 -36.719 11.148 1 94.38 173 SER B C 1
ATOM 3344 O O . SER B 1 173 ? 2.115 -35.906 11.906 1 94.38 173 SER B O 1
ATOM 3346 N N . LEU B 1 174 ? 4.043 -36.781 11.047 1 95.5 174 LEU B N 1
ATOM 3347 C CA . LEU B 1 174 ? 4.934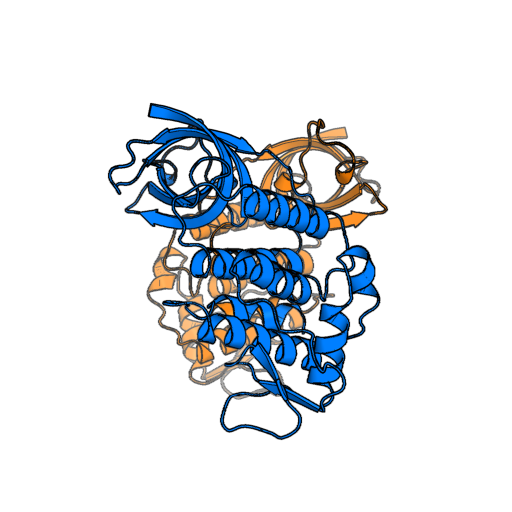 -35.938 11.812 1 95.5 174 LEU B CA 1
ATOM 3348 C C . LEU B 1 174 ? 5.18 -34.625 11.078 1 95.5 174 LEU B C 1
ATOM 3350 O O . LEU B 1 174 ? 5.691 -33.656 11.664 1 95.5 174 LEU B O 1
ATOM 3354 N N . ASN B 1 175 ? 4.703 -34.594 9.883 1 96.88 175 ASN B N 1
ATOM 3355 C CA . ASN B 1 175 ? 4.844 -33.375 9.086 1 96.88 175 ASN B CA 1
ATOM 3356 C C . ASN B 1 175 ? 3.779 -32.344 9.438 1 96.88 175 ASN B C 1
ATOM 3358 O O . ASN B 1 175 ? 2.811 -32.656 10.133 1 96.88 175 ASN B O 1
ATOM 3362 N N . PRO B 1 176 ? 4.055 -31.125 9.023 1 97.38 176 PRO B N 1
ATOM 3363 C CA . PRO B 1 176 ? 2.957 -30.172 9.18 1 97.38 176 PRO B CA 1
ATOM 3364 C C . PRO B 1 176 ? 1.687 -30.609 8.453 1 97.38 176 PRO B C 1
ATOM 3366 O O . PRO B 1 176 ? 1.75 -31.062 7.305 1 97.38 176 PRO B O 1
ATOM 3369 N N . ILE B 1 177 ? 0.522 -30.484 9.18 1 97.56 177 ILE B N 1
ATOM 3370 C CA . ILE B 1 177 ? -0.729 -30.984 8.617 1 97.56 177 ILE B CA 1
ATOM 3371 C C . ILE B 1 177 ? -1.803 -29.891 8.727 1 97.56 177 ILE B C 1
ATOM 3373 O O . ILE B 1 177 ? -1.697 -28.984 9.555 1 97.56 177 ILE B O 1
ATOM 3377 N N . VAL B 1 178 ? -2.721 -29.922 7.863 1 97.62 178 VAL B N 1
ATOM 3378 C CA . VAL B 1 178 ? -3.963 -29.156 7.945 1 97.62 178 VAL B CA 1
ATOM 3379 C C . VAL B 1 178 ? -5.105 -30.078 8.375 1 97.62 178 VAL B C 1
ATOM 3381 O O . VAL B 1 178 ? -5.246 -31.188 7.863 1 97.62 178 VAL B O 1
ATOM 3384 N N . GLU B 1 179 ? -5.867 -29.609 9.375 1 97 179 GLU B N 1
ATOM 3385 C CA . GLU B 1 179 ? -6.945 -30.438 9.906 1 97 179 GLU B CA 1
ATOM 3386 C C . GLU B 1 179 ? -8.117 -29.578 10.375 1 97 179 GLU B C 1
ATOM 3388 O O . GLU B 1 179 ? -8.078 -28.359 10.289 1 97 179 GLU B O 1
ATOM 3393 N N . GLY B 1 180 ? -9.164 -30.219 10.648 1 95.75 180 GLY B N 1
ATOM 3394 C CA . GLY B 1 180 ? -10.297 -29.531 11.234 1 95.75 180 GLY B CA 1
ATOM 3395 C C . GLY B 1 180 ? -10.953 -28.547 10.281 1 95.75 180 GLY B C 1
ATOM 3396 O O . GLY B 1 180 ? -11.141 -28.859 9.102 1 95.75 180 GLY B O 1
ATOM 3397 N N . GLU B 1 181 ? -11.336 -27.469 10.805 1 95.25 181 GLU B N 1
ATOM 3398 C CA . GLU B 1 181 ? -12.047 -26.453 10.039 1 95.25 181 GLU B CA 1
ATOM 3399 C C . GLU B 1 181 ? -11.195 -25.922 8.891 1 95.25 181 GLU B C 1
ATOM 3401 O O . GLU B 1 181 ? -11.703 -25.625 7.809 1 95.25 181 GLU B O 1
ATOM 3406 N N . ASN B 1 182 ? -9.969 -25.828 9.172 1 95.44 182 ASN B N 1
ATOM 3407 C CA . ASN B 1 182 ? -9.055 -25.328 8.148 1 95.44 182 ASN B CA 1
ATOM 3408 C C . ASN B 1 182 ? -8.977 -26.281 6.957 1 95.44 182 ASN B C 1
ATOM 3410 O O . ASN B 1 182 ? -8.859 -25.844 5.812 1 95.44 182 ASN B O 1
ATOM 3414 N N . LEU B 1 183 ? -9.055 -27.547 7.27 1 96.75 183 LEU B N 1
ATOM 3415 C CA . LEU B 1 183 ? -9.039 -28.531 6.184 1 96.75 183 LEU B CA 1
ATOM 3416 C C . LEU B 1 183 ? -10.312 -28.438 5.355 1 96.75 183 LEU B C 1
ATOM 3418 O O . LEU B 1 183 ? -10.281 -28.594 4.133 1 96.75 183 LEU B O 1
ATOM 3422 N N . LYS B 1 184 ? -11.398 -28.234 6.016 1 95.25 184 LYS B N 1
ATOM 3423 C CA . LYS B 1 184 ? -12.664 -28.078 5.309 1 95.25 184 LYS B CA 1
ATOM 3424 C C . LYS B 1 184 ? -12.594 -26.922 4.312 1 95.25 184 LYS B C 1
ATOM 3426 O O . LYS B 1 184 ? -12.984 -27.078 3.152 1 95.25 184 LYS B O 1
ATOM 3431 N N . HIS B 1 185 ? -12.102 -25.797 4.719 1 95 185 HIS B N 1
ATOM 3432 C CA . HIS B 1 185 ? -11.977 -24.641 3.857 1 95 185 HIS B CA 1
ATOM 3433 C C . HIS B 1 185 ? -10.969 -24.875 2.738 1 95 185 HIS B C 1
ATOM 3435 O O . HIS B 1 185 ? -11.164 -24.406 1.612 1 95 185 HIS B O 1
ATOM 3441 N N . PHE B 1 186 ? -9.922 -25.594 3.119 1 96.44 186 PHE B N 1
ATOM 3442 C CA . PHE B 1 186 ? -8.914 -25.953 2.129 1 96.44 186 PHE B CA 1
ATOM 3443 C C . PHE B 1 186 ? -9.531 -26.781 1.009 1 96.44 186 PHE B C 1
ATOM 3445 O O . PHE B 1 186 ? -9.289 -26.516 -0.171 1 96.44 186 PHE B O 1
ATOM 3452 N N . LYS B 1 187 ? -10.344 -27.719 1.366 1 95.38 187 LYS B N 1
ATOM 3453 C CA . LYS B 1 187 ? -11.031 -28.578 0.401 1 95.38 187 LYS B CA 1
ATOM 3454 C C . LYS B 1 187 ? -11.977 -27.766 -0.48 1 95.38 187 LYS B C 1
ATOM 3456 O O . LYS B 1 187 ? -12.094 -28.016 -1.679 1 95.38 187 LYS B O 1
ATOM 3461 N N . GLU B 1 188 ? -12.602 -26.828 0.101 1 94 188 GLU B N 1
ATOM 3462 C CA . GLU B 1 188 ? -13.508 -25.953 -0.646 1 94 188 GLU B CA 1
ATOM 3463 C C . GLU B 1 188 ? -12.758 -25.172 -1.722 1 94 188 GLU B C 1
ATOM 3465 O O . GLU B 1 188 ? -13.258 -25 -2.836 1 94 188 GLU B O 1
ATOM 3470 N N . LEU B 1 189 ? -11.594 -24.75 -1.415 1 93.94 189 LEU B N 1
ATOM 3471 C CA . LEU B 1 189 ? -10.789 -23.969 -2.348 1 93.94 189 LEU B CA 1
ATOM 3472 C C . LEU B 1 189 ? -10.32 -24.844 -3.516 1 93.94 189 LEU B C 1
ATOM 3474 O O . LEU B 1 189 ? -10.195 -24.344 -4.641 1 93.94 189 LEU B O 1
ATOM 3478 N N . LEU B 1 190 ? -10.055 -26.078 -3.25 1 93.56 190 LEU B N 1
ATOM 3479 C CA . LEU B 1 190 ? -9.578 -27 -4.27 1 93.56 190 LEU B CA 1
ATOM 3480 C C . LEU B 1 190 ? -10.664 -27.266 -5.312 1 93.56 190 LEU B C 1
ATOM 3482 O O . LEU B 1 190 ? -10.359 -27.547 -6.473 1 93.56 190 LEU B O 1
ATOM 3486 N N . GLY B 1 191 ? -11.875 -27.062 -5.059 1 84.19 191 GLY B N 1
ATOM 3487 C CA . GLY B 1 191 ? -12.953 -27.453 -5.949 1 84.19 191 GLY B CA 1
ATOM 3488 C C . GLY B 1 191 ? -13.602 -26.266 -6.656 1 84.19 191 GLY B C 1
ATOM 3489 O O . GLY B 1 191 ? -14.672 -26.406 -7.254 1 84.19 191 GLY B O 1
ATOM 3490 N N . ILE B 1 192 ? -12.93 -25.125 -6.629 1 86.06 192 ILE B N 1
ATOM 3491 C CA . ILE B 1 192 ? -13.641 -23.969 -7.148 1 86.06 192 ILE B CA 1
ATOM 3492 C C . ILE B 1 192 ? -12.781 -23.25 -8.188 1 86.06 192 ILE B C 1
ATOM 3494 O O . ILE B 1 192 ? -11.688 -23.719 -8.523 1 86.06 192 ILE B O 1
ATOM 3498 N N . ASN B 1 193 ? -13.438 -22.234 -8.852 1 85.38 193 ASN B N 1
ATOM 3499 C CA . ASN B 1 193 ? -12.75 -21.266 -9.688 1 85.38 193 ASN B CA 1
ATOM 3500 C C . ASN B 1 193 ? -12.914 -19.844 -9.156 1 85.38 193 ASN B C 1
ATOM 3502 O O . ASN B 1 193 ? -13.492 -19.641 -8.086 1 85.38 193 ASN B O 1
ATOM 3506 N N . PHE B 1 194 ? -12.352 -18.812 -9.828 1 83.75 194 PHE B N 1
ATOM 3507 C CA . PHE B 1 194 ? -12.367 -17.453 -9.336 1 83.75 194 PHE B CA 1
ATOM 3508 C C . PHE B 1 194 ? -13.797 -16.938 -9.188 1 83.75 194 PHE B C 1
ATOM 3510 O O . PHE B 1 194 ? -14.086 -16.141 -8.289 1 83.75 194 PHE B O 1
ATOM 3517 N N . ASP B 1 195 ? -14.68 -17.453 -9.977 1 85.38 195 ASP B N 1
ATOM 3518 C CA . ASP B 1 195 ? -16.062 -16.969 -9.953 1 85.38 195 ASP B CA 1
ATOM 3519 C C . ASP B 1 195 ? -16.812 -17.5 -8.734 1 85.38 195 ASP B C 1
ATOM 3521 O O . ASP B 1 195 ? -17.859 -16.969 -8.359 1 85.38 195 ASP B O 1
ATOM 3525 N N . ALA B 1 196 ? -16.172 -18.531 -8.164 1 88.25 196 ALA B N 1
ATOM 3526 C CA . ALA B 1 196 ? -16.859 -19.172 -7.043 1 88.25 196 ALA B CA 1
ATOM 3527 C C . ALA B 1 196 ? -16.188 -18.812 -5.719 1 88.25 196 ALA B C 1
ATOM 3529 O O . ALA B 1 196 ? -16.609 -19.281 -4.66 1 88.25 196 ALA B O 1
ATOM 3530 N N . ILE B 1 197 ? -15.211 -17.953 -5.738 1 89.38 197 ILE B N 1
ATOM 3531 C CA . ILE B 1 197 ? -14.453 -17.672 -4.531 1 89.38 197 ILE B CA 1
ATOM 3532 C C . ILE B 1 197 ? -15.352 -16.969 -3.51 1 89.38 197 ILE B C 1
ATOM 3534 O O . ILE B 1 197 ? -15.188 -17.156 -2.303 1 89.38 197 ILE B O 1
ATOM 3538 N N . HIS B 1 198 ? -16.297 -16.234 -3.986 1 85.31 198 HIS B N 1
ATOM 3539 C CA . HIS B 1 198 ? -17.188 -15.492 -3.111 1 85.31 198 HIS B CA 1
ATOM 3540 C C . HIS B 1 198 ? -18.094 -16.438 -2.32 1 85.31 198 HIS B C 1
ATOM 3542 O O . HIS B 1 198 ? -18.688 -16.031 -1.316 1 85.31 198 HIS B O 1
ATOM 3548 N N . SER B 1 199 ? -18.219 -17.625 -2.777 1 87.75 199 SER B N 1
ATOM 3549 C CA . SER B 1 199 ? -19.094 -18.594 -2.113 1 87.75 199 SER B CA 1
ATOM 3550 C C . SER B 1 199 ? -18.422 -19.172 -0.866 1 87.75 199 SER B C 1
ATOM 3552 O O . SER B 1 199 ? -19.094 -19.766 -0.021 1 87.75 199 SER B O 1
ATOM 3554 N N . ILE B 1 200 ? -17.172 -19.047 -0.767 1 89.62 200 ILE B N 1
ATOM 3555 C CA . ILE B 1 200 ? -16.438 -19.547 0.392 1 89.62 200 ILE B CA 1
ATOM 3556 C C . ILE B 1 200 ? -16.469 -18.516 1.511 1 89.62 200 ILE B C 1
ATOM 3558 O O . ILE B 1 200 ? -16 -17.391 1.338 1 89.62 200 ILE B O 1
ATOM 3562 N N . LYS B 1 201 ? -17.047 -18.844 2.568 1 88.44 201 LYS B N 1
ATOM 3563 C CA . LYS B 1 201 ? -17.156 -17.938 3.703 1 88.44 201 LYS B CA 1
ATOM 3564 C C . LYS B 1 201 ? -16.094 -18.219 4.746 1 88.44 201 LYS B C 1
ATOM 3566 O O . LYS B 1 201 ? -16.156 -19.219 5.457 1 88.44 201 LYS B O 1
ATOM 3571 N N . LEU B 1 202 ? -15.133 -17.422 4.805 1 91.56 202 LEU B N 1
ATOM 3572 C CA . LEU B 1 202 ? -14.07 -17.5 5.801 1 91.56 202 LEU B CA 1
ATOM 3573 C C . LEU B 1 202 ? -14.086 -16.281 6.719 1 91.56 202 LEU B C 1
ATOM 3575 O O . LEU B 1 202 ? -14.266 -15.148 6.254 1 91.56 202 LEU B O 1
ATOM 3579 N N . ASN B 1 203 ? -14.008 -16.562 8.023 1 89.19 203 ASN B N 1
ATOM 3580 C CA . ASN B 1 203 ? -13.75 -15.438 8.914 1 89.19 203 ASN B CA 1
ATOM 3581 C C . ASN B 1 203 ? -12.273 -15.055 8.922 1 89.19 203 ASN B C 1
ATOM 3583 O O . ASN B 1 203 ? -11.453 -15.719 8.281 1 89.19 203 ASN B O 1
ATOM 3587 N N . LYS B 1 204 ? -11.969 -14.031 9.555 1 88.38 204 LYS B N 1
ATOM 3588 C CA . LYS B 1 204 ? -10.617 -13.477 9.555 1 88.38 204 LYS B CA 1
ATOM 3589 C C . LYS B 1 204 ? -9.609 -14.492 10.07 1 88.38 204 LYS B C 1
ATOM 3591 O O . LYS B 1 204 ? -8.555 -14.688 9.461 1 88.38 204 LYS B O 1
ATOM 3596 N N . LYS B 1 205 ? -9.938 -15.086 11.164 1 91.5 205 LYS B N 1
ATOM 3597 C CA . LYS B 1 205 ? -9.031 -16.047 11.789 1 91.5 205 LYS B CA 1
ATOM 3598 C C . LYS B 1 205 ? -8.734 -17.219 10.852 1 91.5 205 LYS B C 1
ATOM 3600 O O . LYS B 1 205 ? -7.57 -17.562 10.641 1 91.5 205 LYS B O 1
ATOM 3605 N N . ASN B 1 206 ? -9.781 -17.781 10.289 1 93.5 206 ASN B N 1
ATOM 3606 C CA . ASN B 1 206 ? -9.625 -18.922 9.383 1 93.5 206 ASN B CA 1
ATOM 3607 C C . ASN B 1 206 ? -8.844 -18.531 8.133 1 93.5 206 ASN B C 1
ATOM 3609 O O . ASN B 1 206 ? -8.023 -19.312 7.641 1 93.5 206 ASN B O 1
ATOM 3613 N N . ARG B 1 207 ? -9.125 -17.359 7.652 1 93.81 207 ARG B N 1
ATOM 3614 C CA . ARG B 1 207 ? -8.43 -16.859 6.465 1 93.81 207 ARG B CA 1
ATOM 3615 C C . ARG B 1 207 ? -6.934 -16.719 6.727 1 93.81 207 ARG B C 1
ATOM 3617 O O . ARG B 1 207 ? -6.113 -17.125 5.898 1 93.81 207 ARG B O 1
ATOM 3624 N N . GLN B 1 208 ? -6.594 -16.188 7.844 1 92.94 208 GLN B N 1
ATOM 3625 C CA . GLN B 1 208 ? -5.191 -16 8.211 1 92.94 208 GLN B CA 1
ATOM 3626 C C . GLN B 1 208 ? -4.484 -17.344 8.391 1 92.94 208 GLN B C 1
ATOM 3628 O O . GLN B 1 208 ? -3.338 -17.5 7.977 1 92.94 208 GLN B O 1
ATOM 3633 N N . GLU B 1 209 ? -5.164 -18.234 9.016 1 94.56 209 GLU B N 1
ATOM 3634 C CA . GLU B 1 209 ? -4.582 -19.547 9.25 1 94.56 209 GLU B CA 1
ATOM 3635 C C . GLU B 1 209 ? -4.363 -20.297 7.934 1 94.56 209 GLU B C 1
ATOM 3637 O O . GLU B 1 209 ? -3.324 -20.938 7.738 1 94.56 209 GLU B O 1
ATOM 3642 N N . LEU B 1 210 ? -5.344 -20.25 7.105 1 95.44 210 LEU B N 1
ATOM 3643 C CA . LEU B 1 210 ? -5.215 -20.891 5.801 1 95.44 210 LEU B CA 1
ATOM 3644 C C . LEU B 1 210 ? -4.086 -20.266 4.992 1 95.44 210 LEU B C 1
ATOM 3646 O O . LEU B 1 210 ? -3.342 -20.969 4.305 1 95.44 210 LEU B O 1
ATOM 3650 N N . LEU B 1 211 ? -3.99 -18.969 5.047 1 95.69 211 LEU B N 1
ATOM 3651 C CA . LEU B 1 211 ? -2.898 -18.281 4.375 1 95.69 211 LEU B CA 1
ATOM 3652 C C . LEU B 1 211 ? -1.548 -18.766 4.898 1 95.69 211 LEU B C 1
ATOM 3654 O O . LEU B 1 211 ? -0.63 -19.016 4.113 1 95.69 211 LEU B O 1
ATOM 3658 N N . LYS B 1 212 ? -1.438 -18.875 6.156 1 95.62 212 LYS B N 1
ATOM 3659 C CA . LYS B 1 212 ? -0.205 -19.375 6.766 1 95.62 212 LYS B CA 1
ATOM 3660 C C . LYS B 1 212 ? 0.139 -20.766 6.266 1 95.62 212 LYS B C 1
ATOM 3662 O O . LYS B 1 212 ? 1.3 -21.062 5.973 1 95.62 212 LYS B O 1
ATOM 3667 N N . ASN B 1 213 ? -0.839 -21.594 6.207 1 96.81 213 ASN B N 1
ATOM 3668 C CA . ASN B 1 213 ? -0.639 -22.953 5.715 1 96.81 213 ASN B CA 1
ATOM 3669 C C . ASN B 1 213 ? -0.167 -22.953 4.266 1 96.81 213 ASN B C 1
ATOM 3671 O O . ASN B 1 213 ? 0.721 -23.719 3.898 1 96.81 213 ASN B O 1
ATOM 3675 N N . LEU B 1 214 ? -0.784 -22.141 3.479 1 97.06 214 LEU B N 1
ATOM 3676 C CA . LEU B 1 214 ? -0.414 -22.078 2.068 1 97.06 214 LEU B CA 1
ATOM 3677 C C . LEU B 1 214 ? 1.01 -21.562 1.901 1 97.06 214 LEU B C 1
ATOM 3679 O O . LEU B 1 214 ? 1.774 -22.078 1.088 1 97.06 214 LEU B O 1
ATOM 3683 N N . VAL B 1 215 ? 1.351 -20.516 2.645 1 97.06 215 VAL B N 1
ATOM 3684 C CA . VAL B 1 215 ? 2.707 -19.969 2.596 1 97.06 215 VAL B CA 1
ATOM 3685 C C . VAL B 1 215 ? 3.705 -21.047 3.012 1 97.06 215 VAL B C 1
ATOM 3687 O O . VAL B 1 215 ? 4.738 -21.234 2.361 1 97.06 215 VAL B O 1
ATOM 3690 N N . LEU B 1 216 ? 3.381 -21.781 4.07 1 97 216 LEU B N 1
ATOM 3691 C CA . LEU B 1 216 ? 4.227 -22.875 4.508 1 97 216 LEU B CA 1
ATOM 3692 C C . LEU B 1 216 ? 4.344 -23.938 3.42 1 97 216 LEU B C 1
ATOM 3694 O O . LEU B 1 216 ? 5.422 -24.5 3.209 1 97 216 LEU B O 1
ATOM 3698 N N . TYR B 1 217 ? 3.246 -24.25 2.756 1 97.81 217 TYR B N 1
ATOM 3699 C CA . TYR B 1 217 ? 3.238 -25.219 1.663 1 97.81 217 TYR B CA 1
ATOM 3700 C C . TYR B 1 217 ? 4.23 -24.812 0.577 1 97.81 217 TYR B C 1
ATOM 3702 O O . TYR B 1 217 ? 4.984 -25.656 0.08 1 97.81 217 TYR B O 1
ATOM 3710 N N . PHE B 1 218 ? 4.262 -23.531 0.235 1 97.69 218 PHE B N 1
ATOM 3711 C CA . PHE B 1 218 ? 5.23 -23.031 -0.725 1 97.69 218 PHE B CA 1
ATOM 3712 C C . PHE B 1 218 ? 6.652 -23.203 -0.206 1 97.69 218 PHE B C 1
ATOM 3714 O O . PHE B 1 218 ? 7.539 -23.641 -0.944 1 97.69 218 PHE B O 1
ATOM 3721 N N . GLU B 1 219 ? 6.863 -22.875 1.019 1 96.5 219 GLU B N 1
ATOM 3722 C CA . GLU B 1 219 ? 8.18 -22.984 1.646 1 96.5 219 GLU B CA 1
ATOM 3723 C C . GLU B 1 219 ? 8.703 -24.422 1.601 1 96.5 219 GLU B C 1
ATOM 3725 O O . GLU B 1 219 ? 9.891 -24.641 1.384 1 96.5 219 GLU B O 1
ATOM 3730 N N . LEU B 1 220 ? 7.871 -25.344 1.778 1 96.75 220 LEU B N 1
ATOM 3731 C CA . LEU B 1 220 ? 8.234 -26.75 1.84 1 96.75 220 LEU B CA 1
ATOM 3732 C C . LEU B 1 220 ? 8.547 -27.281 0.449 1 96.75 220 LEU B C 1
ATOM 3734 O O . LEU B 1 220 ? 9.375 -28.188 0.3 1 96.75 220 LEU B O 1
ATOM 3738 N N . HIS B 1 221 ? 7.953 -26.75 -0.604 1 96.88 221 HIS B N 1
ATOM 3739 C CA . HIS B 1 221 ? 8.016 -27.406 -1.911 1 96.88 221 HIS B CA 1
ATOM 3740 C C . HIS B 1 221 ? 8.914 -26.625 -2.867 1 96.88 221 HIS B C 1
ATOM 3742 O O . HIS B 1 221 ? 9.305 -27.125 -3.918 1 96.88 221 HIS B O 1
ATOM 3748 N N . LEU B 1 222 ? 9.156 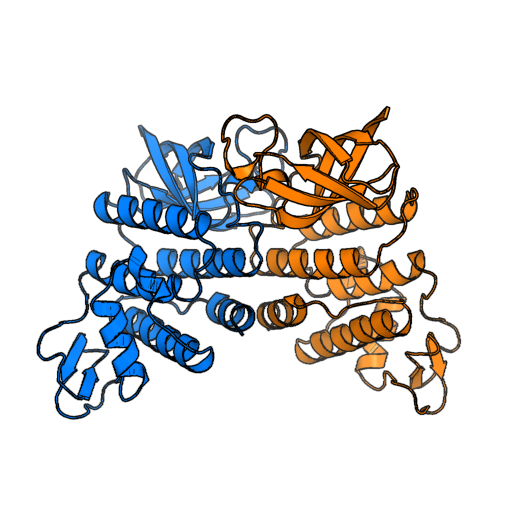-25.422 -2.531 1 94.69 222 LEU B N 1
ATOM 3749 C CA . LEU B 1 222 ? 10.016 -24.609 -3.396 1 94.69 222 LEU B CA 1
ATOM 3750 C C . LEU B 1 222 ? 11.383 -24.406 -2.754 1 94.69 222 LEU B C 1
ATOM 3752 O O . LEU B 1 222 ? 11.469 -23.984 -1.596 1 94.69 222 LEU B O 1
ATOM 3756 N N . GLN B 1 223 ? 12.375 -24.609 -3.504 1 89.5 223 GLN B N 1
ATOM 3757 C CA . GLN B 1 223 ? 13.734 -24.375 -3.018 1 89.5 223 GLN B CA 1
ATOM 3758 C C . GLN B 1 223 ? 14.047 -22.875 -2.951 1 89.5 223 GLN B C 1
ATOM 3760 O O . GLN B 1 223 ? 13.75 -22.141 -3.889 1 89.5 223 GLN B O 1
ATOM 3765 N N . GLY B 1 224 ? 14.547 -22.438 -1.85 1 86.44 224 GLY B N 1
ATOM 3766 C CA . GLY B 1 224 ? 14.984 -21.062 -1.724 1 86.44 224 GLY B CA 1
ATOM 3767 C C . GLY B 1 224 ? 13.844 -20.094 -1.443 1 86.44 224 GLY B C 1
ATOM 3768 O O . GLY B 1 224 ? 13.992 -18.891 -1.574 1 86.44 224 GLY B O 1
ATOM 3769 N N . PHE B 1 225 ? 12.727 -20.625 -1.139 1 90.62 225 PHE B N 1
ATOM 3770 C CA . PHE B 1 225 ? 11.562 -19.797 -0.852 1 90.62 225 PHE B CA 1
ATOM 3771 C C . PHE B 1 225 ? 11.758 -19.016 0.441 1 90.62 225 PHE B C 1
ATOM 3773 O O . PHE B 1 225 ? 12.188 -19.578 1.453 1 90.62 225 PHE B O 1
ATOM 3780 N N . ARG B 1 226 ? 11.508 -17.688 0.383 1 88 226 ARG B N 1
ATOM 3781 C CA . ARG B 1 226 ? 11.57 -16.797 1.545 1 88 226 ARG B CA 1
ATOM 3782 C C . ARG B 1 226 ? 10.18 -16.297 1.921 1 88 226 ARG B C 1
ATOM 3784 O O . ARG B 1 226 ? 9.422 -15.852 1.058 1 88 226 ARG B O 1
ATOM 3791 N N . LYS B 1 227 ? 9.977 -16.406 3.213 1 89.06 227 LYS B N 1
ATOM 3792 C CA . LYS B 1 227 ? 8.695 -15.891 3.689 1 89.06 227 LYS B CA 1
ATOM 3793 C C . LYS B 1 227 ? 8.555 -14.398 3.395 1 89.06 227 LYS B C 1
ATOM 3795 O O . LYS B 1 227 ? 9.453 -13.617 3.699 1 89.06 227 LYS B O 1
ATOM 3800 N N . PRO B 1 228 ? 7.398 -14.047 2.857 1 91 228 PRO B N 1
ATOM 3801 C CA . PRO B 1 228 ? 7.219 -12.633 2.496 1 91 228 PRO B CA 1
ATOM 3802 C C . PRO B 1 228 ? 7.102 -11.727 3.715 1 91 228 PRO B C 1
ATOM 3804 O O . PRO B 1 228 ? 6.324 -12.008 4.633 1 91 228 PRO B O 1
ATOM 3807 N N . LYS B 1 229 ? 7.82 -10.594 3.684 1 84.56 229 LYS B N 1
ATOM 3808 C CA . LYS B 1 229 ? 7.738 -9.594 4.746 1 84.56 229 LYS B CA 1
ATOM 3809 C C . LYS B 1 229 ? 6.379 -8.906 4.746 1 84.56 229 LYS B C 1
ATOM 3811 O O . LYS B 1 229 ? 5.902 -8.461 5.793 1 84.56 229 LYS B O 1
ATOM 3816 N N . SER B 1 230 ? 5.758 -8.883 3.639 1 88.06 230 SER B N 1
ATOM 3817 C CA . SER B 1 230 ? 4.484 -8.203 3.441 1 88.06 230 SER B CA 1
ATOM 3818 C C . SER B 1 230 ? 3.334 -8.992 4.051 1 88.06 230 SER B C 1
ATOM 3820 O O . SER B 1 230 ? 2.223 -8.477 4.188 1 88.06 230 SER B O 1
ATOM 3822 N N . LEU B 1 231 ? 3.609 -10.242 4.473 1 88.62 231 LEU B N 1
ATOM 3823 C CA . LEU B 1 231 ? 2.57 -11.094 5.047 1 88.62 231 LEU B CA 1
ATOM 3824 C C . LEU B 1 231 ? 1.954 -10.438 6.281 1 88.62 231 LEU B C 1
ATOM 3826 O O . LEU B 1 231 ? 0.731 -10.43 6.438 1 88.62 231 LEU B O 1
ATOM 3830 N N . ALA B 1 232 ? 2.789 -9.898 7.074 1 84.44 232 ALA B N 1
ATOM 3831 C CA . ALA B 1 232 ? 2.316 -9.25 8.289 1 84.44 232 ALA B CA 1
ATOM 3832 C C . ALA B 1 232 ? 1.418 -8.055 7.965 1 84.44 232 ALA B C 1
ATOM 3834 O O . ALA B 1 232 ? 0.395 -7.848 8.617 1 84.44 232 ALA B O 1
ATOM 3835 N N . VAL B 1 233 ? 1.774 -7.332 6.984 1 83.81 233 VAL B N 1
ATOM 3836 C CA . VAL B 1 233 ? 1.006 -6.172 6.547 1 83.81 233 VAL B CA 1
ATOM 3837 C C . VAL B 1 233 ? -0.356 -6.621 6.023 1 83.81 233 VAL B C 1
ATOM 3839 O O . VAL B 1 233 ? -1.384 -6.023 6.355 1 83.81 233 VAL B O 1
ATOM 3842 N N . LEU B 1 234 ? -0.335 -7.613 5.246 1 86.25 234 LEU B N 1
ATOM 3843 C CA . LEU B 1 234 ? -1.569 -8.148 4.676 1 86.25 234 LEU B CA 1
ATOM 3844 C C . LEU B 1 234 ? -2.52 -8.602 5.777 1 86.25 234 LEU B C 1
ATOM 3846 O O . LEU B 1 234 ? -3.719 -8.32 5.727 1 86.25 234 LEU B O 1
ATOM 3850 N N . ASN B 1 235 ? -2.002 -9.227 6.75 1 83.38 235 ASN B N 1
ATOM 3851 C CA . ASN B 1 235 ? -2.818 -9.734 7.844 1 83.38 235 ASN B CA 1
ATOM 3852 C C . ASN B 1 235 ? -3.502 -8.609 8.609 1 83.38 235 ASN B C 1
ATOM 3854 O O . ASN B 1 235 ? -4.613 -8.781 9.117 1 83.38 235 ASN B O 1
ATOM 3858 N N . GLU B 1 236 ? -2.908 -7.52 8.602 1 77.38 236 GLU B N 1
ATOM 3859 C CA . GLU B 1 236 ? -3.482 -6.383 9.312 1 77.38 236 GLU B CA 1
ATOM 3860 C C . GLU B 1 236 ? -4.617 -5.746 8.516 1 77.38 236 GLU B C 1
ATOM 3862 O O . GLU B 1 236 ? -5.57 -5.219 9.094 1 77.38 236 GLU B O 1
ATOM 3867 N N . VAL B 1 237 ? -4.512 -5.746 7.23 1 74.06 237 VAL B N 1
ATOM 3868 C CA . VAL B 1 237 ? -5.492 -5.102 6.367 1 74.06 237 VAL B CA 1
ATOM 3869 C C . VAL B 1 237 ? -6.789 -5.91 6.367 1 74.06 237 VAL B C 1
ATOM 3871 O O . VAL B 1 237 ? -7.883 -5.344 6.316 1 74.06 237 VAL B O 1
ATOM 3874 N N . PHE B 1 238 ? -6.77 -7.199 6.312 1 62.97 238 PHE B N 1
ATOM 3875 C CA . PHE B 1 238 ? -7.965 -8.039 6.277 1 62.97 238 PHE B CA 1
ATOM 3876 C C . PHE B 1 238 ? -8.438 -8.352 7.688 1 62.97 238 PHE B C 1
ATOM 3878 O O . PHE B 1 238 ? -9.227 -9.289 7.891 1 62.97 238 PHE B O 1
ATOM 3885 N N . SER B 1 239 ? -8.008 -7.531 8.688 1 52.75 239 SER B N 1
ATOM 3886 C CA . SER B 1 239 ? -8.523 -7.727 10.039 1 52.75 239 SER B CA 1
ATOM 3887 C C . SER B 1 239 ? -9.836 -6.98 10.242 1 52.75 239 SER B C 1
ATOM 3889 O O . SER B 1 239 ? -10.055 -5.93 9.633 1 52.75 239 SER B O 1
#